Protein AF-A0A3R7I0Y9-F1 (afdb_monomer_lite)

Radius of gyration: 99.7 Å; chains: 1; bounding box: 261×97×345 Å

Structure (mmCIF, N/CA/C/O backbone):
data_AF-A0A3R7I0Y9-F1
#
_entry.id   AF-A0A3R7I0Y9-F1
#
loop_
_atom_site.group_PDB
_atom_site.id
_atom_site.type_symbol
_atom_site.label_atom_id
_atom_site.label_alt_id
_atom_site.label_comp_id
_atom_site.label_asym_id
_atom_site.label_entity_id
_atom_site.label_seq_id
_atom_site.pdbx_PDB_ins_code
_atom_site.Cartn_x
_atom_site.Cartn_y
_atom_site.Cartn_z
_atom_site.occupancy
_atom_site.B_iso_or_equiv
_atom_site.auth_seq_id
_atom_site.auth_comp_id
_atom_site.auth_asym_id
_atom_site.auth_atom_id
_atom_site.pdbx_PDB_model_num
ATOM 1 N N . MET A 1 1 ? -142.897 2.813 185.667 1.00 46.03 1 MET A N 1
ATOM 2 C CA . MET A 1 1 ? -144.080 2.139 185.083 1.00 46.03 1 MET A CA 1
ATOM 3 C C . MET A 1 1 ? -144.535 2.920 183.855 1.00 46.03 1 MET A C 1
ATOM 5 O O . MET A 1 1 ? -144.568 4.134 183.964 1.00 46.03 1 MET A O 1
ATOM 9 N N . VAL A 1 2 ? -144.946 2.326 182.729 1.00 50.56 2 VAL A N 1
ATOM 10 C CA . VAL A 1 2 ? -144.290 1.296 181.876 1.00 50.56 2 VAL A CA 1
ATOM 11 C C . VAL A 1 2 ? -145.165 1.089 180.621 1.00 50.56 2 VAL A C 1
ATOM 13 O O . VAL A 1 2 ? -146.291 0.630 180.752 1.00 50.56 2 VAL A O 1
ATOM 16 N N . ALA A 1 3 ? -144.643 1.450 179.441 1.00 43.53 3 ALA A N 1
ATOM 17 C CA . ALA A 1 3 ? -145.076 1.074 178.077 1.00 43.53 3 ALA A CA 1
ATOM 18 C C . ALA A 1 3 ? -144.140 1.826 177.094 1.00 43.53 3 ALA A C 1
ATOM 20 O O . ALA A 1 3 ? -144.231 3.042 176.982 1.00 43.53 3 ALA A O 1
ATOM 21 N N . SER A 1 4 ? -143.050 1.246 176.578 1.00 37.12 4 SER A N 1
ATOM 22 C CA . SER A 1 4 ? -142.966 0.170 175.565 1.00 37.12 4 SER A CA 1
ATOM 23 C C . SER A 1 4 ? -143.458 0.645 174.183 1.00 37.12 4 SER A C 1
ATOM 25 O O . SER A 1 4 ? -144.654 0.646 173.923 1.00 37.12 4 SER A O 1
ATOM 27 N N . MET A 1 5 ? -142.620 1.311 173.377 1.00 51.28 5 MET A N 1
ATOM 28 C CA . MET A 1 5 ? -141.577 0.752 172.481 1.00 51.28 5 MET A CA 1
ATOM 29 C C . MET A 1 5 ? -142.119 0.090 171.197 1.00 51.28 5 MET A C 1
ATOM 31 O O . MET A 1 5 ? -142.296 -1.121 171.138 1.00 51.28 5 MET A O 1
ATOM 35 N N . ALA A 1 6 ? -142.264 0.888 170.131 1.00 41.56 6 ALA A N 1
ATOM 36 C CA . ALA A 1 6 ? -142.347 0.428 168.739 1.00 41.56 6 ALA A CA 1
ATOM 37 C C . ALA A 1 6 ? -141.900 1.543 167.760 1.00 41.56 6 ALA A C 1
ATOM 39 O O . ALA A 1 6 ? -141.834 2.711 168.135 1.00 41.56 6 ALA A O 1
ATOM 40 N N . GLN A 1 7 ? -141.622 1.181 166.500 1.00 46.38 7 GLN A N 1
ATOM 41 C CA . GLN A 1 7 ? -141.472 2.088 165.340 1.00 46.38 7 GLN A CA 1
ATOM 42 C C . GLN A 1 7 ? -140.293 3.099 165.325 1.00 46.38 7 GLN A C 1
ATOM 44 O O . GLN A 1 7 ? -140.388 4.176 164.739 1.00 46.38 7 GLN A O 1
ATOM 49 N N . LYS A 1 8 ? -139.110 2.692 165.808 1.00 44.62 8 LYS A N 1
ATOM 50 C CA . LYS A 1 8 ? -137.847 3.051 165.117 1.00 44.62 8 LYS A CA 1
ATOM 51 C C . LYS A 1 8 ? -137.595 2.012 164.010 1.00 44.62 8 LYS A C 1
ATOM 53 O O . LYS A 1 8 ? -137.794 0.832 164.280 1.00 44.62 8 LYS A O 1
ATOM 58 N N . GLY A 1 9 ? -137.161 2.416 162.806 1.00 47.84 9 GLY A N 1
ATOM 59 C CA . GLY A 1 9 ? -136.652 1.458 161.800 1.00 47.84 9 GLY A CA 1
ATOM 60 C C . GLY A 1 9 ? -136.770 1.800 160.302 1.00 47.84 9 GLY A C 1
ATOM 61 O O . GLY A 1 9 ? -136.093 1.172 159.501 1.00 47.84 9 GLY A O 1
ATOM 62 N N . THR A 1 10 ? -137.589 2.772 159.876 1.00 51.09 10 THR A N 1
ATOM 63 C CA . THR A 1 10 ? -137.910 2.983 158.436 1.00 51.09 10 THR A CA 1
ATOM 64 C C . THR A 1 10 ? -137.251 4.199 157.768 1.00 51.09 10 THR A C 1
ATOM 66 O O . THR A 1 10 ? -137.539 4.483 156.605 1.00 51.09 10 THR A O 1
ATOM 69 N N . LYS A 1 11 ? -136.370 4.931 158.469 1.00 55.16 11 LYS A N 1
ATOM 70 C CA . LYS A 1 11 ? -135.641 6.092 157.909 1.00 55.16 11 LYS A CA 1
ATOM 71 C C . LYS A 1 11 ? -134.162 5.837 157.600 1.00 55.16 11 LYS A C 1
ATOM 73 O O . LYS A 1 11 ? -133.619 6.530 156.748 1.00 55.16 11 LYS A O 1
ATOM 78 N N . GLU A 1 12 ? -133.526 4.860 158.241 1.00 57.44 12 GLU A N 1
ATOM 79 C CA . GLU A 1 12 ? -132.087 4.595 158.067 1.00 57.44 12 GLU A CA 1
ATOM 80 C C . GLU A 1 12 ? -131.794 3.784 156.792 1.00 57.44 12 GLU A C 1
ATOM 82 O O . GLU A 1 12 ? -130.842 4.092 156.078 1.00 57.44 12 GLU A O 1
ATOM 87 N N . THR A 1 13 ? -132.660 2.832 156.422 1.00 60.53 13 THR A N 1
ATOM 88 C CA . THR A 1 13 ? -132.502 2.008 155.207 1.00 60.53 13 THR A CA 1
ATOM 89 C C . THR A 1 13 ? -132.475 2.833 153.918 1.00 60.53 13 THR A C 1
ATOM 91 O O . THR A 1 13 ? -131.540 2.706 153.134 1.00 60.53 13 THR A O 1
ATOM 94 N N . ARG A 1 14 ? -133.429 3.756 153.731 1.00 59.72 14 ARG A N 1
ATOM 95 C CA . ARG A 1 14 ? -133.472 4.624 152.534 1.00 59.72 14 ARG A CA 1
ATOM 96 C C . ARG A 1 14 ? -132.283 5.584 152.428 1.00 59.72 14 ARG A C 1
ATOM 98 O O . ARG A 1 14 ? -131.931 5.986 151.324 1.00 59.72 14 ARG A O 1
ATOM 105 N N . ALA A 1 15 ? -131.675 5.969 153.552 1.00 62.84 15 ALA A N 1
ATOM 106 C CA . ALA A 1 15 ? -130.468 6.794 153.544 1.00 62.84 15 ALA A CA 1
ATOM 107 C C . ALA A 1 15 ? -129.242 5.984 153.087 1.00 62.84 15 ALA A C 1
ATOM 109 O O . ALA A 1 15 ? -128.443 6.482 152.296 1.00 62.84 15 ALA A O 1
ATOM 110 N N . ALA A 1 16 ? -129.134 4.724 153.526 1.00 64.31 16 ALA A N 1
ATOM 111 C CA . ALA A 1 16 ? -128.078 3.810 153.097 1.00 64.31 16 ALA A CA 1
ATOM 112 C C . ALA A 1 16 ? -128.177 3.460 151.599 1.00 64.31 16 ALA A C 1
ATOM 114 O O . ALA A 1 16 ? -127.177 3.539 150.892 1.00 64.31 16 ALA A O 1
ATOM 115 N N . GLU A 1 17 ? -129.375 3.150 151.089 1.00 65.19 17 GLU A N 1
ATOM 116 C CA . GLU A 1 17 ? -129.595 2.858 149.659 1.00 65.19 17 GLU A CA 1
ATOM 117 C C . GLU A 1 17 ? -129.270 4.061 148.756 1.00 65.19 17 GLU A C 1
ATOM 119 O O . GLU A 1 17 ? -128.663 3.903 147.696 1.00 65.19 17 GLU A O 1
ATOM 124 N N . ALA A 1 18 ? -129.631 5.277 149.186 1.00 68.00 18 ALA A N 1
ATOM 125 C CA . ALA A 1 18 ? -129.337 6.502 148.446 1.00 68.00 18 ALA A CA 1
ATOM 126 C C . ALA A 1 18 ? -127.835 6.836 148.412 1.00 68.00 18 ALA A C 1
ATOM 128 O O . ALA A 1 18 ? -127.351 7.326 147.392 1.00 68.00 18 ALA A O 1
ATOM 129 N N . LEU A 1 19 ? -127.095 6.557 149.493 1.00 68.94 19 LEU A N 1
ATOM 130 C CA . LEU A 1 19 ? -125.632 6.666 149.511 1.00 68.94 19 LEU A CA 1
ATOM 131 C C . LEU A 1 19 ? -124.990 5.611 148.604 1.00 68.94 19 LEU A C 1
ATOM 133 O O . LEU A 1 19 ? -124.230 5.979 147.716 1.00 68.94 19 LEU A O 1
ATOM 137 N N . ALA A 1 20 ? -125.380 4.339 148.728 1.00 74.12 20 ALA A N 1
ATOM 138 C CA . ALA A 1 20 ? -124.833 3.249 147.920 1.00 74.12 20 ALA A CA 1
ATOM 139 C C . ALA A 1 20 ? -125.017 3.469 146.405 1.00 74.12 20 ALA A C 1
ATOM 141 O O . ALA A 1 20 ? -124.081 3.260 145.635 1.00 74.12 20 ALA A O 1
ATOM 142 N N . MET A 1 21 ? -126.185 3.959 145.961 1.00 73.75 21 MET A N 1
ATOM 143 C CA . MET A 1 21 ? -126.380 4.339 144.554 1.00 73.75 21 MET A CA 1
ATOM 144 C C . MET A 1 21 ? -125.488 5.508 144.121 1.00 73.75 21 MET A C 1
ATOM 146 O O . MET A 1 21 ? -125.051 5.542 142.971 1.00 73.75 21 MET A O 1
ATOM 150 N N . LYS A 1 22 ? -125.202 6.462 145.014 1.00 75.19 22 LYS A N 1
ATOM 151 C CA . LYS A 1 22 ? -124.336 7.601 144.698 1.00 75.19 22 LYS A CA 1
ATOM 152 C C . LYS A 1 22 ? -122.862 7.202 144.642 1.00 75.19 22 LYS A C 1
ATOM 154 O O . LYS A 1 22 ? -122.156 7.657 143.748 1.00 75.19 22 LYS A O 1
ATOM 159 N N . ASP A 1 23 ? -122.424 6.323 145.537 1.00 77.31 23 ASP A N 1
ATOM 160 C CA . ASP A 1 23 ? -121.063 5.785 145.551 1.00 77.31 23 ASP A CA 1
ATOM 161 C C . ASP A 1 23 ? -120.810 4.892 144.327 1.00 77.31 23 ASP A C 1
ATOM 163 O O . ASP A 1 23 ? -119.772 5.023 143.680 1.00 77.31 23 ASP A O 1
ATOM 167 N N . GLU A 1 24 ? -121.781 4.066 143.917 1.00 78.56 24 GLU A N 1
ATOM 168 C CA . GLU A 1 24 ? -121.667 3.281 142.681 1.00 78.56 24 GLU A CA 1
ATOM 169 C C . GLU A 1 24 ? -121.696 4.181 141.427 1.00 78.56 24 GLU A C 1
ATOM 171 O O . GLU A 1 24 ? -120.918 3.954 140.504 1.00 78.56 24 GLU A O 1
ATOM 176 N N . GLN A 1 25 ? -122.486 5.265 141.400 1.00 76.06 25 GLN A N 1
ATOM 177 C CA . GLN A 1 25 ? -122.401 6.275 140.329 1.00 76.06 25 GLN A CA 1
ATOM 178 C C . GLN A 1 25 ? -121.032 6.971 140.288 1.00 76.06 25 GLN A C 1
ATOM 180 O O . GLN A 1 25 ? -120.454 7.111 139.211 1.00 76.06 25 GLN A O 1
ATOM 185 N N . MET A 1 26 ? -120.482 7.375 141.437 1.00 77.56 26 MET A N 1
ATOM 186 C CA . MET A 1 26 ? -119.144 7.977 141.528 1.00 77.56 26 MET A CA 1
ATOM 187 C C . MET A 1 26 ? -118.046 7.005 141.080 1.00 77.56 26 MET A C 1
ATOM 189 O O . MET A 1 26 ? -117.093 7.414 140.420 1.00 77.56 26 MET A O 1
ATOM 193 N N . LYS A 1 27 ? -118.197 5.715 141.386 1.00 81.12 27 LYS A N 1
ATOM 194 C CA . LYS A 1 27 ? -117.304 4.627 140.970 1.00 81.12 27 LYS A CA 1
ATOM 195 C C . LYS A 1 27 ? -117.393 4.341 139.468 1.00 81.12 27 LYS A C 1
ATOM 197 O O . LYS A 1 27 ? -116.351 4.200 138.835 1.00 81.12 27 LYS A O 1
ATOM 202 N N . ILE A 1 28 ? -118.594 4.342 138.882 1.00 80.00 28 ILE A N 1
ATOM 203 C CA . ILE A 1 28 ? -118.804 4.218 137.428 1.00 80.00 28 ILE A CA 1
ATOM 204 C C . ILE A 1 28 ? -118.201 5.421 136.690 1.00 80.00 28 ILE A C 1
ATOM 206 O O . ILE A 1 28 ? -117.425 5.232 135.753 1.00 80.00 28 ILE A O 1
ATOM 210 N N . LEU A 1 29 ? -118.482 6.650 137.136 1.00 79.25 29 LEU A N 1
ATOM 211 C CA . LEU A 1 29 ? -117.899 7.869 136.560 1.00 79.25 29 LEU A CA 1
ATOM 212 C C . LEU A 1 29 ? -116.373 7.901 136.733 1.00 79.25 29 LEU A C 1
ATOM 214 O O . LEU A 1 29 ? -115.655 8.283 135.813 1.00 79.25 29 LEU A O 1
ATOM 218 N N . GLY A 1 30 ? -115.862 7.435 137.875 1.00 78.69 30 GLY A N 1
ATOM 219 C CA . GLY A 1 30 ? -114.433 7.239 138.112 1.00 78.69 30 GLY A CA 1
ATOM 220 C C . GLY A 1 30 ? -113.808 6.240 137.135 1.00 78.69 30 GLY A C 1
ATOM 221 O O . GLY A 1 30 ? -112.775 6.543 136.543 1.00 78.69 30 GLY A O 1
ATOM 222 N N . SER A 1 31 ? -114.450 5.090 136.895 1.00 81.56 31 SER A N 1
ATOM 223 C CA . SER A 1 31 ? -113.958 4.099 135.929 1.00 81.56 31 SER A CA 1
ATOM 224 C C . SER A 1 31 ? -114.049 4.583 134.481 1.00 81.56 31 SER A C 1
ATOM 226 O O . SER A 1 31 ? -113.143 4.313 133.701 1.00 81.56 31 SER A O 1
ATOM 228 N N . GLN A 1 32 ? -115.091 5.340 134.127 1.00 83.19 32 GLN A N 1
ATOM 229 C CA . GLN A 1 32 ? -115.246 5.935 132.797 1.00 83.19 32 GLN A CA 1
ATOM 230 C C . GLN A 1 32 ? -114.198 7.025 132.549 1.00 83.19 32 GLN A C 1
ATOM 232 O O . GLN A 1 32 ? -113.558 7.024 131.503 1.00 83.19 32 GLN A O 1
ATOM 237 N N . ASN A 1 33 ? -113.945 7.902 133.525 1.00 82.00 33 ASN A N 1
ATOM 238 C CA . ASN A 1 33 ? -112.879 8.900 133.433 1.00 82.00 33 ASN A CA 1
ATOM 239 C C . ASN A 1 33 ? -111.489 8.249 133.379 1.00 82.00 33 ASN A C 1
ATOM 241 O O . ASN A 1 33 ? -110.643 8.696 132.610 1.00 82.00 33 ASN A O 1
ATOM 245 N N . ALA A 1 34 ? -111.256 7.168 134.133 1.00 82.62 34 ALA A N 1
ATOM 246 C CA . ALA A 1 34 ? -110.021 6.393 134.037 1.00 82.62 34 ALA A CA 1
ATOM 247 C C . ALA A 1 34 ? -109.855 5.758 132.645 1.00 82.62 34 ALA A C 1
ATOM 249 O O . ALA A 1 34 ? -108.794 5.898 132.049 1.00 82.62 34 ALA A O 1
ATOM 250 N N . GLN A 1 35 ? -110.904 5.143 132.086 1.00 84.44 35 GLN A N 1
ATOM 251 C CA . GLN A 1 35 ? -110.889 4.592 130.724 1.00 84.44 35 GLN A CA 1
ATOM 252 C C . GLN A 1 35 ? -110.661 5.668 129.655 1.00 84.44 35 GLN A C 1
ATOM 254 O O . GLN A 1 35 ? -109.870 5.449 128.741 1.00 84.44 35 GLN A O 1
ATOM 259 N N . LEU A 1 36 ? -111.298 6.837 129.777 1.00 84.56 36 LEU A N 1
ATOM 260 C CA . LEU A 1 36 ? -111.094 7.962 128.860 1.00 84.56 36 LEU A CA 1
ATOM 261 C C . LEU A 1 36 ? -109.665 8.507 128.938 1.00 84.56 36 LEU A C 1
ATOM 263 O O . LEU A 1 36 ? -109.065 8.738 127.896 1.00 84.56 36 LEU A O 1
ATOM 267 N N . LEU A 1 37 ? -109.084 8.643 130.136 1.00 84.19 37 LEU A N 1
ATOM 268 C CA . LEU A 1 37 ? -107.675 9.019 130.301 1.00 84.19 37 LEU A CA 1
ATOM 269 C C . LEU A 1 37 ? -106.727 7.955 129.730 1.00 84.19 37 LEU A C 1
ATOM 271 O O . LEU A 1 37 ? -105.772 8.302 129.044 1.00 84.19 37 LEU A O 1
ATOM 275 N N . THR A 1 38 ? -106.999 6.662 129.941 1.00 85.56 38 THR A N 1
ATOM 276 C CA . THR A 1 38 ? -106.217 5.577 129.324 1.00 85.56 38 THR A CA 1
ATOM 277 C C . THR A 1 38 ? -106.308 5.616 127.796 1.00 85.56 38 THR A C 1
ATOM 279 O O . THR A 1 38 ? -105.290 5.471 127.126 1.00 85.56 38 THR A O 1
ATOM 282 N N . SER A 1 39 ? -107.496 5.863 127.237 1.00 86.75 39 SER A N 1
ATOM 283 C CA . SER A 1 39 ? -107.703 5.979 125.789 1.00 86.75 39 SER A CA 1
ATOM 284 C C . SER A 1 39 ? -107.105 7.257 125.196 1.00 86.75 39 SER A C 1
ATOM 286 O O . SER A 1 39 ? -106.707 7.237 124.035 1.00 86.75 39 SER A O 1
ATOM 288 N N . LEU A 1 40 ? -107.046 8.352 125.960 1.00 86.69 40 LEU A N 1
ATOM 289 C CA . LEU A 1 40 ? -106.393 9.594 125.551 1.00 86.69 40 LEU A CA 1
ATOM 290 C C . LEU A 1 40 ? -104.876 9.399 125.502 1.00 86.69 40 LEU A C 1
ATOM 292 O O . LEU A 1 40 ? -104.277 9.661 124.468 1.00 86.69 40 LEU A O 1
ATOM 296 N N . ASN A 1 41 ? -104.285 8.842 126.565 1.00 88.06 41 ASN A N 1
ATOM 297 C CA . ASN A 1 41 ? -102.860 8.512 126.610 1.00 88.06 41 ASN A CA 1
ATOM 298 C C . ASN A 1 41 ? -102.471 7.563 125.463 1.00 88.06 41 ASN A C 1
ATOM 300 O O . ASN A 1 41 ? -101.488 7.812 124.777 1.00 88.06 41 ASN A O 1
ATOM 304 N N . ALA A 1 42 ? -103.277 6.525 125.201 1.00 88.81 42 ALA A N 1
ATOM 305 C CA . ALA A 1 42 ? -103.052 5.615 124.079 1.00 88.81 42 ALA A CA 1
ATOM 306 C C . ALA A 1 42 ? -103.121 6.329 122.714 1.00 88.81 42 ALA A C 1
ATOM 308 O O . ALA A 1 42 ? -102.293 6.060 121.849 1.00 88.81 42 ALA A O 1
ATOM 309 N N . MET A 1 43 ? -104.052 7.274 122.525 1.00 89.12 43 MET A N 1
ATOM 310 C CA . MET A 1 43 ? -104.092 8.099 121.312 1.00 89.12 43 MET A CA 1
ATOM 311 C C . MET A 1 43 ? -102.908 9.069 121.213 1.00 89.12 43 MET A C 1
ATOM 313 O O . MET A 1 43 ? -102.409 9.275 120.112 1.00 89.12 43 MET A O 1
ATOM 317 N N . ASP A 1 44 ? -102.422 9.643 122.315 1.00 88.81 44 ASP A N 1
ATOM 318 C CA . ASP A 1 44 ? -101.220 10.488 122.308 1.00 88.81 44 ASP A CA 1
ATOM 319 C C . ASP A 1 44 ? -99.945 9.673 122.005 1.00 88.81 44 ASP A C 1
ATOM 321 O O . ASP A 1 44 ? -99.093 10.141 121.243 1.00 88.81 44 ASP A O 1
ATOM 325 N N . ASP A 1 45 ? -99.846 8.431 122.493 1.00 90.69 45 ASP A N 1
ATOM 326 C CA . ASP A 1 45 ? -98.786 7.474 122.140 1.00 90.69 45 ASP A CA 1
ATOM 327 C C . ASP A 1 45 ? -98.870 7.043 120.657 1.00 90.69 45 ASP A C 1
ATOM 329 O O . ASP A 1 45 ? -97.858 7.030 119.945 1.00 90.69 45 ASP A O 1
ATOM 333 N N . GLU A 1 46 ? -100.068 6.755 120.133 1.00 91.69 46 GLU A N 1
ATOM 334 C CA . GLU A 1 46 ? -100.291 6.488 118.702 1.00 91.69 46 GLU A CA 1
ATOM 335 C C . GLU A 1 46 ? -99.936 7.709 117.838 1.00 91.69 46 GLU A C 1
ATOM 337 O O . GLU A 1 46 ? -99.220 7.594 116.844 1.00 91.69 46 GLU A O 1
ATOM 342 N N . ILE A 1 47 ? -100.344 8.913 118.241 1.00 91.12 47 ILE A N 1
ATOM 343 C CA . ILE A 1 47 ? -99.976 10.167 117.574 1.00 91.12 47 ILE A CA 1
ATOM 344 C C . ILE A 1 47 ? -98.455 10.397 117.645 1.00 91.12 47 ILE A C 1
ATOM 346 O O . ILE A 1 47 ? -97.865 10.893 116.680 1.00 91.12 47 ILE A O 1
ATOM 350 N N . GLY A 1 48 ? -97.800 10.032 118.749 1.00 90.25 48 GLY A N 1
ATOM 351 C CA . GLY A 1 48 ? -96.347 10.067 118.909 1.00 90.25 48 GLY A CA 1
ATOM 352 C C . GLY A 1 48 ? -95.631 9.123 117.942 1.00 90.25 48 GLY A C 1
ATOM 353 O O . GLY A 1 48 ? -94.754 9.552 117.186 1.00 90.25 48 GLY A O 1
ATOM 354 N N . THR A 1 49 ? -96.040 7.854 117.896 1.00 91.69 49 THR A N 1
ATOM 355 C CA . THR A 1 49 ? -95.463 6.853 116.983 1.00 91.69 49 THR A CA 1
ATOM 356 C C . THR A 1 49 ? -95.725 7.189 115.512 1.00 91.69 49 THR A C 1
ATOM 358 O O . THR A 1 49 ? -94.802 7.090 114.701 1.00 91.69 49 THR A O 1
ATOM 361 N N . LEU A 1 50 ? -96.912 7.695 115.159 1.00 90.88 50 LEU A N 1
ATOM 362 C CA . LEU A 1 50 ? -97.229 8.174 113.808 1.00 90.88 50 LEU A CA 1
ATOM 363 C C . LEU A 1 50 ? -96.388 9.393 113.402 1.00 90.88 50 LEU A C 1
ATOM 365 O O . LEU A 1 50 ? -95.916 9.448 112.266 1.00 90.88 50 LEU A O 1
ATOM 369 N N . LYS A 1 51 ? -96.131 10.347 114.311 1.00 91.56 51 LYS A N 1
ATOM 370 C CA . LYS A 1 51 ? -95.206 11.471 114.058 1.00 91.56 51 LYS A CA 1
ATOM 371 C C . LYS A 1 51 ? -93.783 10.974 113.788 1.00 91.56 51 LYS A C 1
ATOM 373 O O . LYS A 1 51 ? -93.167 11.422 112.823 1.00 91.56 51 LYS A O 1
ATOM 378 N N . MET A 1 52 ? -93.285 10.020 114.579 1.00 91.50 52 MET A N 1
ATOM 379 C CA . MET A 1 52 ? -91.957 9.425 114.374 1.00 91.50 52 MET A CA 1
ATOM 380 C C . MET A 1 52 ? -91.869 8.624 113.067 1.00 91.50 52 MET A C 1
ATOM 382 O O . MET A 1 52 ? -90.888 8.749 112.334 1.00 91.50 52 MET A O 1
ATOM 386 N N . HIS A 1 53 ? -92.902 7.848 112.724 1.00 91.62 53 HIS A N 1
ATOM 387 C CA . HIS A 1 53 ? -92.955 7.108 111.461 1.00 91.62 53 HIS A CA 1
ATOM 388 C C . HIS A 1 53 ? -93.033 8.054 110.255 1.00 91.62 53 HIS A C 1
ATOM 390 O O . HIS A 1 53 ? -92.374 7.811 109.241 1.00 91.62 53 HIS A O 1
ATOM 396 N N . LYS A 1 54 ? -93.796 9.149 110.356 1.00 93.25 54 LYS A N 1
ATOM 397 C CA . LYS A 1 54 ? -93.839 10.190 109.326 1.00 93.25 54 LYS A CA 1
ATOM 398 C C . LYS A 1 54 ? -92.452 10.807 109.120 1.00 93.25 54 LYS A C 1
ATOM 400 O O . LYS A 1 54 ? -91.992 10.866 107.985 1.00 93.25 54 LYS A O 1
ATOM 405 N N . LEU A 1 55 ? -91.787 11.225 110.198 1.00 92.19 55 LEU A N 1
ATOM 406 C CA . LEU A 1 55 ? -90.472 11.869 110.133 1.00 92.19 55 LEU A CA 1
ATOM 407 C C . LEU A 1 55 ? -89.434 10.939 109.483 1.00 92.19 55 LEU A C 1
ATOM 409 O O . LEU A 1 55 ? -88.746 11.349 108.552 1.00 92.19 55 LEU A O 1
ATOM 413 N N . ARG A 1 56 ? -89.421 9.653 109.863 1.00 93.56 56 ARG A N 1
ATOM 414 C CA . ARG A 1 56 ? -88.582 8.623 109.228 1.00 93.56 56 ARG A CA 1
ATOM 415 C C . ARG A 1 56 ? -88.862 8.460 107.727 1.00 93.56 56 ARG A C 1
ATOM 417 O O . ARG A 1 56 ? -87.923 8.335 106.948 1.00 93.56 56 ARG A O 1
ATOM 424 N N . LEU A 1 57 ? -90.130 8.487 107.303 1.00 92.12 57 LEU A N 1
ATOM 425 C CA . LEU A 1 57 ? -90.493 8.435 105.878 1.00 92.12 57 LEU A CA 1
ATOM 426 C C . LEU A 1 57 ? -90.093 9.708 105.117 1.00 92.12 57 LEU A C 1
ATOM 428 O O . LEU A 1 57 ? -89.784 9.625 103.929 1.00 92.12 57 LEU A O 1
ATOM 432 N N . GLU A 1 58 ? -90.098 10.877 105.763 1.00 91.81 58 GLU A N 1
ATOM 433 C CA . GLU A 1 58 ? -89.631 12.139 105.174 1.00 91.81 58 GLU A CA 1
ATOM 434 C C . GLU A 1 58 ? -88.096 12.151 105.015 1.00 91.81 58 GLU A C 1
ATOM 436 O O . GLU A 1 58 ? -87.599 12.581 103.971 1.00 91.81 58 GLU A O 1
ATOM 441 N N . GLU A 1 59 ? -87.350 11.598 105.977 1.00 92.75 59 GLU A N 1
ATOM 442 C CA . GLU A 1 59 ? -85.900 11.357 105.877 1.00 92.75 59 GLU A CA 1
ATOM 443 C C . GLU A 1 59 ? -85.552 10.340 104.777 1.00 92.75 59 GLU A C 1
ATOM 445 O O . GLU A 1 59 ? -84.672 10.592 103.951 1.00 92.75 59 GLU A O 1
ATOM 450 N N . GLU A 1 60 ? -86.278 9.221 104.703 1.00 93.19 60 GLU A N 1
ATOM 451 C CA . GLU A 1 60 ? -86.092 8.191 103.675 1.00 93.19 60 GLU A CA 1
ATOM 452 C C . GLU A 1 60 ? -86.415 8.727 102.270 1.00 93.19 60 GLU A C 1
ATOM 454 O O . GLU A 1 60 ? -85.616 8.569 101.346 1.00 93.19 60 GLU A O 1
ATOM 459 N N . ASN A 1 61 ? -87.520 9.467 102.108 1.00 91.12 61 ASN A N 1
ATOM 460 C CA . ASN A 1 61 ? -87.848 10.150 100.849 1.00 91.12 61 ASN A CA 1
ATOM 461 C C . ASN A 1 61 ? -86.785 11.174 100.440 1.00 91.12 61 ASN A C 1
ATOM 463 O O . ASN A 1 61 ? -86.547 11.361 99.246 1.00 91.12 61 ASN A O 1
ATOM 467 N N . ARG A 1 62 ? -86.157 11.856 101.404 1.00 93.25 62 ARG A N 1
ATOM 468 C CA . ARG A 1 62 ? -85.056 12.781 101.127 1.00 93.25 62 ARG A CA 1
ATOM 469 C C . ARG A 1 62 ? -83.825 12.021 100.637 1.00 93.25 62 ARG A C 1
ATOM 471 O O . ARG A 1 62 ? -83.352 12.313 99.544 1.00 93.25 62 ARG A O 1
ATOM 478 N N . SER A 1 63 ? -83.396 10.985 101.360 1.00 93.62 63 SER A N 1
ATOM 479 C CA . SER A 1 63 ? -82.258 10.149 100.955 1.00 93.62 63 SER A CA 1
ATOM 480 C C . SER A 1 63 ? -82.463 9.519 99.572 1.00 93.62 63 SER A C 1
ATOM 482 O O . SER A 1 63 ? -81.559 9.558 98.743 1.00 93.62 63 SER A O 1
ATOM 484 N N . LEU A 1 64 ? -83.664 9.015 99.268 1.00 91.94 64 LEU A N 1
ATOM 485 C CA . LEU A 1 64 ? -83.988 8.453 97.952 1.00 91.94 64 LEU A CA 1
ATOM 486 C C . LEU A 1 64 ? -83.964 9.502 96.827 1.00 91.94 64 LEU A C 1
ATOM 488 O O . LEU A 1 64 ? -83.570 9.177 95.708 1.00 91.94 64 LEU A O 1
ATOM 492 N N . ARG A 1 65 ? -84.345 10.760 97.093 1.00 93.19 65 ARG A N 1
ATOM 493 C CA . ARG A 1 65 ? -84.216 11.860 96.115 1.00 93.19 65 ARG A CA 1
ATOM 494 C C . ARG A 1 65 ? -82.757 12.229 95.876 1.00 93.19 65 ARG A C 1
ATOM 496 O O . ARG A 1 65 ? -82.366 12.362 94.719 1.00 93.19 65 ARG A O 1
ATOM 503 N N . ASP A 1 66 ? -81.967 12.331 96.940 1.00 93.25 66 ASP A N 1
ATOM 504 C CA . ASP A 1 66 ? -80.541 12.656 96.864 1.00 93.25 66 ASP A CA 1
ATOM 505 C C . ASP A 1 66 ? -79.772 11.544 96.112 1.00 93.25 66 ASP A C 1
ATOM 507 O O . ASP A 1 66 ? -79.023 11.825 95.175 1.00 93.25 66 ASP A O 1
ATOM 511 N N . GLN A 1 67 ? -80.062 10.268 96.404 1.00 92.56 67 GLN A N 1
ATOM 512 C CA . GLN A 1 67 ? -79.536 9.107 95.669 1.00 92.56 67 GLN A CA 1
ATOM 513 C C . GLN A 1 67 ? -79.965 9.089 94.192 1.00 92.56 67 GLN A C 1
ATOM 515 O O . GLN A 1 67 ? -79.150 8.795 93.318 1.00 92.56 67 GLN A O 1
ATOM 520 N N . ASN A 1 68 ? -81.225 9.410 93.879 1.00 90.88 68 ASN A N 1
ATOM 521 C CA . ASN A 1 68 ? -81.712 9.457 92.495 1.00 90.88 68 ASN A CA 1
ATOM 522 C C . ASN A 1 68 ? -81.047 10.607 91.712 1.00 90.88 68 ASN A C 1
ATOM 524 O O . ASN A 1 68 ? -80.641 10.419 90.566 1.00 90.88 68 ASN A O 1
ATOM 528 N N . PHE A 1 69 ? -80.829 11.764 92.346 1.00 94.06 69 PHE A N 1
ATOM 529 C CA . PHE A 1 69 ? -80.062 12.865 91.761 1.00 94.06 69 PHE A CA 1
ATOM 530 C C . PHE A 1 69 ? -78.593 12.482 91.516 1.00 94.06 69 PHE A C 1
ATOM 532 O O . PHE A 1 69 ? -78.067 12.733 90.429 1.00 94.06 69 PHE A O 1
ATOM 539 N N . GLU A 1 70 ? -77.941 11.800 92.465 1.00 92.62 70 GLU A N 1
ATOM 540 C CA . GLU A 1 70 ? -76.603 11.232 92.256 1.00 92.62 70 GLU A CA 1
ATOM 541 C C . GLU A 1 70 ? -76.566 10.232 91.095 1.00 92.62 70 GLU A C 1
ATOM 543 O O . GLU A 1 70 ? -75.647 10.285 90.278 1.00 92.62 70 GLU A O 1
ATOM 548 N N . LEU A 1 71 ? -77.545 9.329 90.995 1.00 91.56 71 LEU A N 1
ATOM 549 C CA . LEU A 1 71 ? -77.621 8.339 89.918 1.00 91.56 71 LEU A CA 1
ATOM 550 C C . LEU A 1 71 ? -77.858 8.998 88.554 1.00 91.56 71 LEU A C 1
ATOM 552 O O . LEU A 1 71 ? -77.192 8.625 87.593 1.00 91.56 71 LEU A O 1
ATOM 556 N N . GLN A 1 72 ? -78.717 10.017 88.460 1.00 92.62 72 GLN A N 1
ATOM 557 C CA . GLN A 1 72 ? -78.892 10.799 87.229 1.00 92.62 72 GLN A CA 1
ATOM 558 C C . GLN A 1 72 ? -77.625 11.578 86.851 1.00 92.62 72 GLN A C 1
ATOM 560 O O . GLN A 1 72 ? -77.275 11.645 85.673 1.00 92.62 72 GLN A O 1
ATOM 565 N N . SER A 1 73 ? -76.908 12.133 87.831 1.00 93.06 73 SER A N 1
ATOM 566 C CA . SER A 1 73 ? -75.622 12.806 87.613 1.00 93.06 73 SER A CA 1
ATOM 567 C C . SER A 1 73 ? -74.560 11.830 87.085 1.00 93.06 73 SER A C 1
ATOM 569 O O . SER A 1 73 ? -73.936 12.081 86.053 1.00 93.06 73 SER A O 1
ATOM 571 N N . LYS A 1 74 ? -74.429 10.657 87.721 1.00 94.00 74 LYS A N 1
ATOM 572 C CA . LYS A 1 74 ? -73.528 9.569 87.304 1.00 94.00 74 LYS A CA 1
ATOM 573 C C . LYS A 1 74 ? -73.898 9.012 85.924 1.00 94.00 74 LYS A C 1
ATOM 575 O O . LYS A 1 74 ? -73.002 8.780 85.118 1.00 94.00 74 LYS A O 1
ATOM 580 N N . ALA A 1 75 ? -75.189 8.865 85.617 1.00 90.25 75 ALA A N 1
ATOM 581 C CA . ALA A 1 75 ? -75.669 8.427 84.306 1.00 90.25 75 ALA A CA 1
ATOM 582 C C . ALA A 1 75 ? -75.319 9.435 83.199 1.00 90.25 75 ALA A C 1
ATOM 584 O O . ALA A 1 75 ? -74.725 9.045 82.200 1.00 90.25 75 ALA A O 1
ATOM 585 N N . ARG A 1 76 ? -75.583 10.735 83.402 1.00 93.81 76 ARG A N 1
ATOM 586 C CA . ARG A 1 76 ? -75.205 11.799 82.447 1.00 93.81 76 ARG A CA 1
ATOM 587 C C . ARG A 1 76 ? -73.692 11.905 82.258 1.00 93.81 76 ARG A C 1
ATOM 589 O O . ARG A 1 76 ? -73.225 12.163 81.150 1.00 93.81 76 ARG A O 1
ATOM 596 N N . ALA A 1 77 ? -72.911 11.696 83.319 1.00 92.00 77 ALA A N 1
ATOM 597 C CA . ALA A 1 77 ? -71.456 11.633 83.226 1.00 92.00 77 ALA A CA 1
ATOM 598 C C . ALA A 1 77 ? -71.001 10.429 82.382 1.00 92.00 77 ALA A C 1
ATOM 600 O O . ALA A 1 77 ? -70.192 10.604 81.471 1.00 92.00 77 ALA A O 1
ATOM 601 N N . ALA A 1 78 ? -71.569 9.242 82.625 1.00 90.50 78 ALA A N 1
ATOM 602 C CA . ALA A 1 78 ? -71.284 8.026 81.863 1.00 90.50 78 ALA A CA 1
ATOM 603 C C . ALA A 1 78 ? -71.669 8.163 80.377 1.00 90.50 78 ALA A C 1
ATOM 605 O O . ALA A 1 78 ? -70.861 7.853 79.503 1.00 90.50 78 ALA A O 1
ATOM 606 N N . GLU A 1 79 ? -72.851 8.709 80.088 1.00 93.00 79 GLU A N 1
ATOM 607 C CA . GLU A 1 79 ? -73.330 9.054 78.743 1.00 93.00 79 GLU A CA 1
ATOM 608 C C . GLU A 1 79 ? -72.374 10.037 78.046 1.00 93.00 79 GLU A C 1
ATOM 610 O O . GLU A 1 79 ? -71.922 9.783 76.931 1.00 93.00 79 GLU A O 1
ATOM 615 N N . THR A 1 80 ? -71.946 11.096 78.741 1.00 92.81 80 THR A N 1
ATOM 616 C CA . THR A 1 80 ? -70.957 12.059 78.222 1.00 92.81 80 THR A CA 1
ATOM 617 C C . THR A 1 80 ? -69.601 11.403 77.933 1.00 92.81 80 THR A C 1
ATOM 619 O O . THR A 1 80 ? -68.944 11.761 76.954 1.00 92.81 80 THR A O 1
ATOM 622 N N . THR A 1 81 ? -69.149 10.446 78.754 1.00 93.81 81 THR A N 1
ATOM 623 C CA . THR A 1 81 ? -67.916 9.689 78.471 1.00 93.81 81 THR A CA 1
ATOM 624 C C . THR A 1 81 ? -68.082 8.686 77.334 1.00 93.81 81 THR A C 1
ATOM 626 O O . THR A 1 81 ? -67.139 8.499 76.572 1.00 93.81 81 THR A O 1
ATOM 629 N N . LEU A 1 82 ? -69.265 8.088 77.174 1.00 93.00 82 LEU A N 1
ATOM 630 C CA . LEU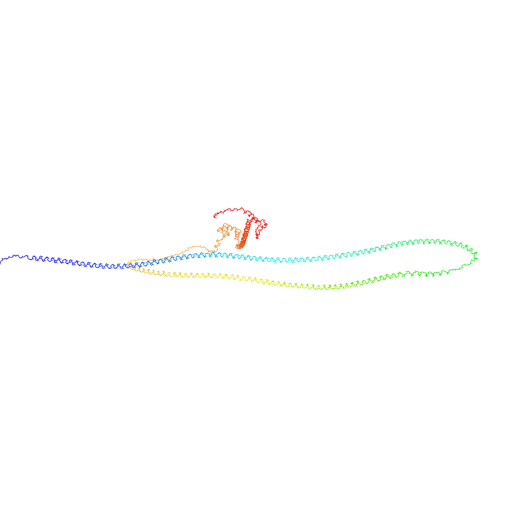 A 1 82 ? -69.562 7.139 76.102 1.00 93.00 82 LEU A CA 1
ATOM 631 C C . LEU A 1 82 ? -69.633 7.844 74.743 1.00 93.00 82 LEU A C 1
ATOM 633 O O . LEU A 1 82 ? -68.996 7.380 73.804 1.00 93.00 82 LEU A O 1
ATOM 637 N N . ILE A 1 83 ? -70.281 9.011 74.662 1.00 93.62 83 ILE A N 1
ATOM 638 C CA . ILE A 1 83 ? -70.290 9.851 73.453 1.00 93.62 83 ILE A CA 1
ATOM 639 C C . ILE A 1 83 ? -68.855 10.241 73.062 1.00 93.62 83 ILE A C 1
ATOM 641 O O . ILE A 1 83 ? -68.459 10.060 71.915 1.00 93.62 83 ILE A O 1
ATOM 645 N N . LYS A 1 84 ? -68.030 10.691 74.021 1.00 93.81 84 LYS A N 1
ATOM 646 C CA . LYS A 1 84 ? -66.608 11.009 73.771 1.00 93.81 84 LYS A CA 1
ATOM 647 C C . LYS A 1 84 ? -65.776 9.792 73.354 1.00 93.81 84 LYS A C 1
ATOM 649 O O . LYS A 1 84 ? -64.811 9.940 72.607 1.00 93.81 84 LYS A O 1
ATOM 654 N N . ALA A 1 85 ? -66.115 8.600 73.843 1.00 91.06 85 ALA A N 1
ATOM 655 C CA . ALA A 1 85 ? -65.471 7.363 73.419 1.00 91.06 85 ALA A CA 1
ATOM 656 C C . ALA A 1 85 ? -65.882 6.974 71.991 1.00 91.06 85 ALA A C 1
ATOM 658 O O . ALA A 1 85 ? -65.024 6.535 71.234 1.00 91.06 85 ALA A O 1
ATOM 659 N N . GLN A 1 86 ? -67.148 7.180 71.611 1.00 93.06 86 GLN A N 1
ATOM 660 C CA . GLN A 1 86 ? -67.654 6.943 70.256 1.00 93.06 86 GLN A CA 1
ATOM 661 C C . GLN A 1 86 ? -67.020 7.897 69.238 1.00 93.06 86 GLN A C 1
ATOM 663 O O . GLN A 1 86 ? -66.420 7.420 68.278 1.00 93.06 86 GLN A O 1
ATOM 668 N N . THR A 1 87 ? -67.025 9.214 69.479 1.00 92.94 87 THR A N 1
ATOM 669 C CA . THR A 1 87 ? -66.359 10.168 68.569 1.00 92.94 87 THR A CA 1
ATOM 670 C C . THR A 1 87 ? -64.858 9.882 68.469 1.00 92.94 87 THR A C 1
ATOM 672 O O . THR A 1 87 ? -64.303 9.853 67.377 1.00 92.94 87 THR A O 1
ATOM 675 N N . GLY A 1 88 ? -64.205 9.545 69.588 1.00 93.06 88 GLY A N 1
ATOM 676 C CA . GLY A 1 88 ? -62.803 9.112 69.616 1.00 93.06 88 GLY A CA 1
ATOM 677 C C . GLY A 1 88 ? -62.530 7.716 69.026 1.00 93.06 88 GLY A C 1
ATOM 678 O O . GLY A 1 88 ? -61.371 7.300 68.968 1.00 93.06 88 GLY A O 1
ATOM 679 N N . ILE A 1 89 ? -63.557 6.967 68.612 1.00 93.19 89 ILE A N 1
ATOM 680 C CA . ILE A 1 89 ? -63.439 5.761 67.778 1.00 93.19 89 ILE A CA 1
ATOM 681 C C . ILE A 1 89 ? -63.630 6.146 66.307 1.00 93.19 89 ILE A C 1
ATOM 683 O O . ILE A 1 89 ? -62.786 5.787 65.495 1.00 93.19 89 ILE A O 1
ATOM 687 N N . GLU A 1 90 ? -64.641 6.948 65.971 1.00 94.00 90 GLU A N 1
ATOM 688 C CA . GLU A 1 90 ? -64.897 7.446 64.606 1.00 94.00 90 GLU A CA 1
ATOM 689 C C . GLU A 1 90 ? -63.710 8.261 64.041 1.00 94.00 90 GLU A C 1
ATOM 691 O O . GLU A 1 90 ? -63.283 8.061 62.898 1.00 94.00 90 GLU A O 1
ATOM 696 N N . GLU A 1 91 ? -63.097 9.119 64.862 1.00 94.62 91 GLU A N 1
ATOM 697 C CA . GLU A 1 91 ? -61.853 9.839 64.543 1.00 94.62 91 GLU A CA 1
ATOM 698 C C . GLU A 1 91 ? -60.689 8.876 64.244 1.00 94.62 91 GLU A C 1
ATOM 700 O O . GLU A 1 91 ? -59.898 9.105 63.328 1.00 94.62 91 GLU A O 1
ATOM 705 N N . ARG A 1 92 ? -60.595 7.756 64.972 1.00 94.62 92 ARG A N 1
ATOM 706 C CA . ARG A 1 92 ? -59.553 6.742 64.744 1.00 94.62 92 ARG A CA 1
ATOM 707 C C . ARG A 1 92 ? -59.848 5.876 63.528 1.00 94.62 92 ARG A C 1
ATOM 709 O O . ARG A 1 92 ? -58.920 5.562 62.796 1.00 94.62 92 ARG A O 1
ATOM 716 N N . GLU A 1 93 ? -61.101 5.509 63.271 1.00 94.75 93 GLU A N 1
ATOM 717 C CA . GLU A 1 93 ? -61.480 4.758 62.070 1.00 94.75 93 GLU A CA 1
ATOM 718 C C . GLU A 1 93 ? -61.234 5.567 60.795 1.00 94.75 93 GLU A C 1
ATOM 720 O O . GLU A 1 93 ? -60.721 5.029 59.813 1.00 94.75 93 GLU A O 1
ATOM 725 N N . THR A 1 94 ? -61.542 6.867 60.808 1.00 95.12 94 THR A N 1
ATOM 726 C CA . THR A 1 94 ? -61.221 7.760 59.686 1.00 95.12 94 THR A CA 1
ATOM 727 C C . THR A 1 94 ? -59.710 7.934 59.524 1.00 95.12 94 THR A C 1
ATOM 729 O O . THR A 1 94 ? -59.219 7.818 58.402 1.00 95.12 94 THR A O 1
ATOM 732 N N . GLN A 1 95 ? -58.947 8.094 60.612 1.00 95.94 95 GLN A N 1
ATOM 733 C CA . GLN A 1 95 ? -57.480 8.134 60.555 1.00 95.94 95 GLN A CA 1
ATOM 734 C C . GLN A 1 95 ? -56.871 6.821 60.026 1.00 95.94 95 GLN A C 1
ATOM 736 O O . GLN A 1 95 ? -55.988 6.860 59.170 1.00 95.94 95 GLN A O 1
ATOM 741 N N . VAL A 1 96 ? -57.347 5.660 60.486 1.00 95.31 96 VAL A N 1
ATOM 742 C CA . VAL A 1 96 ? -56.901 4.334 60.019 1.00 95.31 96 VAL A CA 1
ATOM 743 C C . VAL A 1 96 ? -57.242 4.125 58.546 1.00 95.31 96 VAL A C 1
ATOM 745 O O . VAL A 1 96 ? -56.410 3.596 57.809 1.00 95.31 96 VAL A O 1
ATOM 748 N N . ARG A 1 97 ? -58.414 4.579 58.083 1.00 96.44 97 ARG A N 1
ATOM 749 C CA . ARG A 1 97 ? -58.782 4.543 56.660 1.00 96.44 97 ARG A CA 1
ATOM 750 C C . ARG A 1 97 ? -57.835 5.397 55.820 1.00 96.44 97 ARG A C 1
ATOM 752 O O . ARG A 1 97 ? -57.196 4.859 54.927 1.00 96.44 97 ARG A O 1
ATOM 759 N N . VAL A 1 98 ? -57.627 6.662 56.194 1.00 96.62 98 VAL A N 1
ATOM 760 C CA . VAL A 1 98 ? -56.695 7.568 55.497 1.00 96.62 98 VAL A CA 1
ATOM 761 C C . VAL A 1 98 ? -55.269 7.004 55.466 1.00 96.62 98 VAL A C 1
ATOM 763 O O . VAL A 1 98 ? -54.616 7.076 54.427 1.00 96.62 98 VAL A O 1
ATOM 766 N N . LEU A 1 99 ? -54.781 6.404 56.558 1.00 94.50 99 LEU A N 1
ATOM 767 C CA . LEU A 1 99 ? -53.474 5.733 56.588 1.00 94.50 99 LEU A CA 1
ATOM 768 C C . LEU A 1 99 ? -53.432 4.478 55.700 1.00 94.50 99 LEU A C 1
ATOM 770 O O . LEU A 1 99 ? -52.406 4.206 55.083 1.00 94.50 99 LEU A O 1
ATOM 774 N N . THR A 1 100 ? -54.535 3.730 55.604 1.00 95.81 100 THR A N 1
ATOM 775 C CA . THR A 1 100 ? -54.664 2.575 54.699 1.00 95.81 100 THR A CA 1
ATOM 776 C C . THR A 1 100 ? -54.594 3.031 53.243 1.00 95.81 100 THR A C 1
ATOM 778 O O . THR A 1 100 ? -53.790 2.496 52.483 1.00 95.81 100 THR A O 1
ATOM 781 N N . ASP A 1 101 ? -55.344 4.075 52.885 1.00 95.75 101 ASP A N 1
ATOM 782 C CA . ASP A 1 101 ? -55.362 4.659 51.541 1.00 95.75 101 ASP A CA 1
ATOM 783 C C . ASP A 1 101 ? -53.954 5.159 51.143 1.00 95.75 101 ASP A C 1
ATOM 785 O O . ASP A 1 101 ? -53.440 4.807 50.077 1.00 95.75 101 ASP A O 1
ATOM 789 N N . HIS A 1 102 ? -53.269 5.886 52.039 1.00 95.94 102 HIS A N 1
ATOM 790 C CA . HIS A 1 102 ? -51.882 6.330 51.826 1.00 95.94 102 HIS A CA 1
ATOM 791 C C . HIS A 1 102 ? -50.907 5.156 51.664 1.00 95.94 102 HIS A C 1
ATOM 793 O O . HIS A 1 102 ? -50.041 5.205 50.792 1.00 95.94 102 HIS A O 1
ATOM 799 N N . ASN A 1 103 ? -51.046 4.090 52.459 1.00 96.06 103 ASN A N 1
ATOM 800 C CA . ASN A 1 103 ? -50.220 2.892 52.310 1.00 96.06 103 ASN A CA 1
ATOM 801 C C . ASN A 1 103 ? -50.464 2.194 50.961 1.00 96.06 103 ASN A C 1
ATOM 803 O O . ASN A 1 103 ? -49.509 1.708 50.358 1.00 96.06 103 ASN A O 1
ATOM 807 N N . THR A 1 104 ? -51.703 2.173 50.451 1.00 96.31 104 THR A N 1
ATOM 808 C CA . THR A 1 104 ? -51.986 1.597 49.125 1.00 96.31 104 THR A CA 1
ATOM 809 C C . THR A 1 104 ? -51.393 2.416 47.979 1.00 96.31 104 THR A C 1
ATOM 811 O O . THR A 1 104 ? -50.804 1.823 47.077 1.00 96.31 104 THR A O 1
ATOM 814 N N . GLU A 1 105 ? -51.443 3.754 48.023 1.00 96.75 105 GLU A N 1
ATOM 815 C CA . GLU A 1 105 ? -50.803 4.574 46.980 1.00 96.75 105 GLU A CA 1
ATOM 816 C C . GLU A 1 105 ? -49.268 4.534 47.089 1.00 96.75 105 GLU A C 1
ATOM 818 O O . GLU A 1 105 ? -48.588 4.489 46.068 1.00 96.75 105 GLU A O 1
ATOM 823 N N . LEU A 1 106 ? -48.700 4.452 48.302 1.00 96.88 106 LEU A N 1
ATOM 824 C CA . LEU A 1 106 ? -47.260 4.231 48.488 1.00 96.88 106 LEU A CA 1
ATOM 825 C C . LEU A 1 106 ? -46.796 2.910 47.863 1.00 96.88 106 LEU A C 1
ATOM 827 O O . LEU A 1 106 ? -45.796 2.910 47.150 1.00 96.88 106 LEU A O 1
ATOM 831 N N . LEU A 1 107 ? -47.523 1.807 48.078 1.00 96.81 107 LEU A N 1
ATOM 832 C CA . LEU A 1 107 ? -47.225 0.521 47.434 1.00 96.81 107 LEU A CA 1
ATOM 833 C C . LEU A 1 107 ? -47.317 0.627 45.906 1.00 96.81 107 LEU A C 1
ATOM 835 O O . LEU A 1 107 ? -46.398 0.205 45.210 1.00 96.81 107 LEU A O 1
ATOM 839 N N . ARG A 1 108 ? -48.368 1.269 45.387 1.00 96.75 108 ARG A N 1
ATOM 840 C CA . ARG A 1 108 ? -48.584 1.480 43.947 1.00 96.75 108 ARG A CA 1
ATOM 841 C C . ARG A 1 108 ? -47.478 2.317 43.286 1.00 96.75 108 ARG A C 1
ATOM 843 O O . ARG A 1 108 ? -47.096 2.056 42.145 1.00 96.75 108 ARG A O 1
ATOM 850 N N . LEU A 1 109 ? -46.956 3.325 43.987 1.00 96.25 109 LEU A N 1
ATOM 851 C CA . LEU A 1 109 ? -45.807 4.120 43.541 1.00 96.25 109 LEU A CA 1
ATOM 852 C C . LEU A 1 109 ? -44.506 3.305 43.574 1.00 96.25 109 LEU A C 1
ATOM 854 O O . LEU A 1 109 ? -43.684 3.435 42.668 1.00 96.25 109 LEU A O 1
ATOM 858 N N . LEU A 1 110 ? -44.337 2.436 44.574 1.00 96.19 110 LEU A N 1
ATOM 859 C CA . LEU A 1 110 ? -43.176 1.555 44.711 1.00 96.19 110 LEU A CA 1
ATOM 860 C C . LEU A 1 110 ? -43.145 0.503 43.584 1.00 96.19 110 LEU A C 1
ATOM 862 O O . LEU A 1 110 ? -42.125 0.369 42.913 1.00 96.19 110 LEU A O 1
ATOM 866 N N . GLU A 1 111 ? -44.282 -0.133 43.278 1.00 96.31 111 GLU A N 1
ATOM 867 C CA . GLU A 1 111 ? -44.454 -1.008 42.103 1.00 96.31 111 GLU A CA 1
ATOM 868 C C . GLU A 1 111 ? -44.107 -0.288 40.785 1.00 96.31 111 GLU A C 1
ATOM 870 O O . GLU A 1 111 ? -43.499 -0.873 39.883 1.00 96.31 111 GLU A O 1
ATOM 875 N N . HIS A 1 112 ? -44.472 0.995 40.658 1.00 96.44 112 HIS A N 1
ATOM 876 C CA . HIS A 1 112 ? -44.174 1.784 39.464 1.00 96.44 112 HIS A CA 1
ATOM 877 C C . HIS A 1 112 ? -42.675 2.084 39.319 1.00 96.44 112 HIS A C 1
ATOM 879 O O . HIS A 1 112 ? -42.129 1.916 38.225 1.00 96.44 112 HIS A O 1
ATOM 885 N N . GLU A 1 113 ? -41.994 2.468 40.403 1.00 95.25 113 GLU A N 1
ATOM 886 C CA . GLU A 1 113 ? -40.542 2.683 40.398 1.00 95.25 113 GLU A CA 1
ATOM 887 C C . GLU A 1 113 ? -39.754 1.376 40.219 1.00 95.25 113 GLU A C 1
ATOM 889 O O . GLU A 1 113 ? -38.753 1.367 39.503 1.00 95.25 113 GLU A O 1
ATOM 894 N N . GLU A 1 114 ? -40.210 0.242 40.760 1.00 96.00 114 GLU A N 1
ATOM 895 C CA . GLU A 1 114 ? -39.602 -1.069 40.481 1.00 96.00 114 GLU A CA 1
ATOM 896 C C . GLU A 1 114 ? -39.731 -1.453 38.999 1.00 96.00 114 GLU A C 1
ATOM 898 O O . GLU A 1 114 ? -38.744 -1.854 38.370 1.00 96.00 114 GLU A O 1
ATOM 903 N N . ALA A 1 115 ? -40.909 -1.261 38.396 1.00 96.00 115 ALA A N 1
ATOM 904 C CA . ALA A 1 115 ? -41.120 -1.489 36.967 1.00 96.00 115 ALA A CA 1
ATOM 905 C C . ALA A 1 115 ? -40.276 -0.540 36.090 1.00 96.00 115 ALA A C 1
ATOM 907 O O . ALA A 1 115 ? -39.688 -0.967 35.089 1.00 96.00 115 ALA A O 1
ATOM 908 N N . GLN A 1 116 ? -40.164 0.734 36.476 1.00 97.25 116 GLN A N 1
ATOM 909 C CA . GLN A 1 116 ? -39.332 1.731 35.799 1.00 97.25 116 GLN A CA 1
ATOM 910 C C . GLN A 1 116 ? -37.837 1.398 35.915 1.00 97.25 116 GLN A C 1
ATOM 912 O O . GLN A 1 116 ? -37.123 1.417 34.911 1.00 97.25 116 GLN A O 1
ATOM 917 N N . SER A 1 117 ? -37.371 1.020 37.105 1.00 96.38 117 SER A N 1
ATOM 918 C CA . SER A 1 117 ? -35.995 0.594 37.376 1.00 96.38 117 SER A CA 1
ATOM 919 C C . SER A 1 117 ? -35.625 -0.662 36.578 1.00 96.38 117 SER A C 1
ATOM 921 O O . SER A 1 117 ? -34.586 -0.694 35.916 1.00 96.38 117 SER A O 1
ATOM 923 N N . SER A 1 118 ? -36.520 -1.654 36.523 1.00 96.56 118 SER A N 1
ATOM 924 C CA . SER A 1 118 ? -36.374 -2.856 35.688 1.00 96.56 118 SER A CA 1
ATOM 925 C C . SER A 1 118 ? -36.265 -2.517 34.191 1.00 96.56 118 SER A C 1
ATOM 927 O O . SER A 1 118 ? -35.360 -2.991 33.498 1.00 96.56 118 SER A O 1
ATOM 929 N N . SER A 1 119 ? -37.115 -1.612 33.693 1.00 97.00 119 SER A N 1
ATOM 930 C CA . SER A 1 119 ? -37.072 -1.112 32.310 1.00 97.00 119 SER A CA 1
ATOM 931 C C . SER A 1 119 ? -35.762 -0.372 31.986 1.00 97.00 119 SER A C 1
ATOM 933 O O . SER A 1 119 ? -35.141 -0.603 30.943 1.00 97.00 119 SER A O 1
ATOM 935 N N . LEU A 1 120 ? -35.279 0.470 32.906 1.00 95.81 120 LEU A N 1
ATOM 936 C CA . LEU A 1 120 ? -33.996 1.170 32.783 1.00 95.81 120 LEU A CA 1
ATOM 937 C C . LEU A 1 120 ? -32.802 0.206 32.841 1.00 95.81 120 LEU A C 1
ATOM 939 O O . LEU A 1 120 ? -31.847 0.379 32.080 1.00 95.81 120 LEU A O 1
ATOM 943 N N . ALA A 1 121 ? -32.858 -0.838 33.671 1.00 95.75 121 ALA A N 1
ATOM 944 C CA . ALA A 1 121 ? -31.843 -1.887 33.721 1.00 95.75 121 ALA A CA 1
ATOM 945 C C . ALA A 1 121 ? -31.780 -2.667 32.397 1.00 95.75 121 ALA A C 1
ATOM 947 O O . ALA A 1 121 ? -30.699 -2.791 31.816 1.00 95.75 121 ALA A O 1
ATOM 948 N N . ALA A 1 122 ? -32.932 -3.087 31.860 1.00 96.50 122 ALA A N 1
ATOM 949 C CA . ALA A 1 122 ? -33.026 -3.756 30.562 1.00 96.50 122 ALA A CA 1
ATOM 950 C C . ALA A 1 122 ? -32.466 -2.879 29.424 1.00 96.50 122 ALA A C 1
ATOM 952 O O . ALA A 1 122 ? -31.640 -3.339 28.628 1.00 96.50 122 ALA A O 1
ATOM 953 N N . ARG A 1 123 ? -32.824 -1.587 29.397 1.00 97.00 123 ARG A N 1
ATOM 954 C CA . ARG A 1 123 ? -32.294 -0.618 28.422 1.00 97.00 123 ARG A CA 1
ATOM 955 C C . ARG A 1 123 ? -30.794 -0.354 28.594 1.00 97.00 123 ARG A C 1
ATOM 957 O O . ARG A 1 123 ? -30.096 -0.116 27.614 1.00 97.00 123 ARG A O 1
ATOM 964 N N . THR A 1 124 ? -30.278 -0.428 29.818 1.00 95.88 124 THR A N 1
ATOM 965 C CA . THR A 1 124 ? -28.838 -0.315 30.094 1.00 95.88 124 THR A CA 1
ATOM 966 C C . THR A 1 124 ? -28.079 -1.548 29.606 1.00 95.88 124 THR A C 1
ATOM 968 O O . THR A 1 124 ? -26.977 -1.413 29.076 1.00 95.88 124 THR A O 1
ATOM 971 N N . THR A 1 125 ? -28.650 -2.750 29.735 1.00 96.75 125 THR A N 1
ATOM 972 C CA . THR A 1 125 ? -28.029 -3.973 29.202 1.00 96.75 125 THR A CA 1
ATOM 973 C C . THR A 1 125 ? -28.033 -4.031 27.676 1.00 96.75 125 THR A C 1
ATOM 975 O O . THR A 1 125 ? -27.015 -4.413 27.104 1.00 96.75 125 THR A O 1
ATOM 978 N N . THR A 1 126 ? -29.099 -3.586 26.997 1.00 96.56 126 THR A N 1
ATOM 979 C CA . THR A 1 126 ? -29.093 -3.514 25.524 1.00 96.56 126 THR A CA 1
ATOM 980 C C . THR A 1 126 ? -28.090 -2.484 25.011 1.00 96.56 126 THR A C 1
ATOM 982 O O . THR A 1 126 ? -27.300 -2.813 24.133 1.00 96.56 126 THR A O 1
ATOM 985 N N . LEU A 1 127 ? -28.021 -1.291 25.617 1.00 95.88 127 LEU A N 1
ATOM 986 C CA . LEU A 1 127 ? -27.039 -0.265 25.238 1.00 95.88 127 LEU A CA 1
ATOM 987 C C . LEU A 1 127 ? -25.578 -0.706 25.447 1.00 95.88 127 LEU A C 1
ATOM 989 O O . LEU A 1 127 ? -24.710 -0.282 24.688 1.00 95.88 127 LEU A O 1
ATOM 993 N N . LYS A 1 128 ? -25.292 -1.566 26.436 1.00 97.25 128 LYS A N 1
ATOM 994 C CA . LYS A 1 128 ? -23.965 -2.192 26.590 1.00 97.25 128 LYS A CA 1
ATOM 995 C C . LYS A 1 128 ? -23.670 -3.189 25.468 1.00 97.25 128 LYS A C 1
ATOM 997 O O . LYS A 1 128 ? -22.602 -3.112 24.872 1.00 97.25 128 LYS A O 1
ATOM 1002 N N . GLY A 1 129 ? -24.629 -4.049 25.121 1.00 97.38 129 GLY A N 1
ATOM 1003 C CA . GLY A 1 129 ? -24.492 -4.966 23.984 1.00 97.38 129 GLY A CA 1
ATOM 1004 C C . GLY A 1 129 ? -24.292 -4.238 22.648 1.00 97.38 129 GLY A C 1
ATOM 1005 O O . GLY A 1 129 ? -23.452 -4.646 21.849 1.00 97.38 129 GLY A O 1
ATOM 1006 N N . ASP A 1 130 ? -24.996 -3.124 22.426 1.00 95.81 130 ASP A N 1
ATOM 1007 C CA . ASP A 1 130 ? -24.805 -2.267 21.248 1.00 95.81 130 ASP A CA 1
ATOM 1008 C C . ASP A 1 130 ? -23.424 -1.584 21.236 1.00 95.81 130 ASP A C 1
ATOM 1010 O O . ASP A 1 130 ? -22.822 -1.451 20.168 1.00 95.81 130 ASP A O 1
ATOM 1014 N N . LEU A 1 131 ? -22.896 -1.187 22.402 1.00 95.25 131 LEU A N 1
ATOM 1015 C CA . LEU A 1 131 ? -21.545 -0.631 22.541 1.00 95.25 131 LEU A CA 1
ATOM 1016 C C . LEU A 1 131 ? -20.476 -1.680 22.196 1.00 95.25 131 LEU A C 1
ATOM 1018 O O . LEU A 1 131 ? -19.649 -1.439 21.321 1.00 95.25 131 LEU A O 1
ATOM 1022 N N . GLU A 1 132 ? -20.538 -2.867 22.802 1.00 97.00 132 GLU A N 1
ATOM 1023 C CA . GLU A 1 132 ? -19.624 -3.988 22.530 1.00 97.00 132 GLU A CA 1
ATOM 1024 C C . GLU A 1 132 ? -19.689 -4.416 21.045 1.00 97.00 132 GLU A C 1
ATOM 1026 O O . GLU A 1 132 ? -18.667 -4.659 20.390 1.00 97.00 132 GLU A O 1
ATOM 1031 N N . ALA A 1 133 ? -20.892 -4.422 20.458 1.00 95.56 133 ALA A N 1
ATOM 1032 C CA . ALA A 1 133 ? -21.113 -4.680 19.035 1.00 95.56 133 ALA A CA 1
ATOM 1033 C C . ALA A 1 133 ? -20.618 -3.549 18.110 1.00 95.56 133 ALA A C 1
ATOM 1035 O O . ALA A 1 133 ? -20.437 -3.786 16.912 1.00 95.56 133 ALA A O 1
ATOM 1036 N N . LEU A 1 134 ? -20.403 -2.333 18.620 1.00 95.56 134 LEU A N 1
ATOM 1037 C CA . LEU A 1 134 ? -19.819 -1.211 17.883 1.00 95.56 134 LEU A CA 1
ATOM 1038 C C . LEU A 1 134 ? -18.289 -1.194 18.005 1.00 95.56 134 LEU A C 1
ATOM 1040 O O . LEU A 1 134 ? -17.608 -1.004 16.998 1.00 95.56 134 LEU A O 1
ATOM 1044 N N . GLU A 1 135 ? -17.747 -1.462 19.194 1.00 96.56 135 GLU A N 1
ATOM 1045 C CA . GLU A 1 135 ? -16.307 -1.572 19.459 1.00 96.56 135 GLU A CA 1
ATOM 1046 C C . GLU A 1 135 ? -15.671 -2.707 18.644 1.00 96.56 135 GLU A C 1
ATOM 1048 O O . GLU A 1 135 ? -14.670 -2.499 17.956 1.00 96.56 135 GLU A O 1
ATOM 1053 N N . THR A 1 136 ? -16.301 -3.885 18.618 1.00 95.69 136 THR A N 1
ATOM 1054 C CA . THR A 1 136 ? -15.865 -5.022 17.782 1.00 95.69 136 THR A CA 1
ATOM 1055 C C . THR A 1 136 ? -15.901 -4.699 16.285 1.00 95.69 136 THR A C 1
ATOM 1057 O O . THR A 1 136 ? -14.956 -5.018 15.556 1.00 95.69 136 THR A O 1
ATOM 1060 N N . ARG A 1 137 ? -16.937 -3.993 15.805 1.00 96.31 137 ARG A N 1
ATOM 1061 C CA . ARG A 1 137 ? -16.981 -3.491 14.418 1.00 96.31 137 ARG A CA 1
ATOM 1062 C C . ARG A 1 137 ? -15.855 -2.499 14.151 1.00 96.31 137 ARG A C 1
ATOM 1064 O O . ARG A 1 137 ? -15.188 -2.633 13.128 1.00 96.31 137 ARG A O 1
ATOM 1071 N N . TYR A 1 138 ? -15.609 -1.547 15.047 1.00 95.50 138 TYR A N 1
ATOM 1072 C CA . TYR A 1 138 ? -14.532 -0.568 14.903 1.00 95.50 138 TYR A CA 1
ATOM 1073 C C . TYR A 1 138 ? -13.153 -1.242 14.845 1.00 95.50 138 TYR A C 1
ATOM 1075 O O . TYR A 1 138 ? -12.373 -0.949 13.940 1.00 95.50 138 TYR A O 1
ATOM 1083 N N . ALA A 1 139 ? -12.888 -2.221 15.715 1.00 95.12 139 ALA A N 1
ATOM 1084 C CA . ALA A 1 139 ? -11.663 -3.020 15.686 1.00 95.12 139 ALA A CA 1
ATOM 1085 C C . ALA A 1 139 ? -11.490 -3.783 14.355 1.00 95.12 139 ALA A C 1
ATOM 1087 O O . ALA A 1 139 ? -10.418 -3.722 13.748 1.00 95.12 139 ALA A O 1
ATOM 1088 N N . SER A 1 140 ? -12.550 -4.427 13.845 1.00 95.44 140 SER A N 1
ATOM 1089 C CA . SER A 1 140 ? -12.526 -5.103 12.535 1.00 95.44 140 SER A CA 1
ATOM 1090 C C . SER A 1 140 ? -12.262 -4.138 11.370 1.00 95.44 140 SER A C 1
ATOM 1092 O O . SER A 1 140 ? -11.529 -4.463 10.434 1.00 95.44 140 SER A O 1
ATOM 1094 N N . LEU A 1 141 ? -12.806 -2.918 11.441 1.00 96.25 141 LEU A N 1
ATOM 1095 C CA . LEU A 1 141 ? -12.629 -1.883 10.425 1.00 96.25 141 LEU A CA 1
ATOM 1096 C C . LEU A 1 141 ? -11.209 -1.306 10.457 1.00 96.25 141 LEU A C 1
ATOM 1098 O O . LEU A 1 141 ? -10.619 -1.101 9.399 1.00 96.25 141 LEU A O 1
ATOM 1102 N N . LEU A 1 142 ? -10.639 -1.110 11.648 1.00 95.69 142 LEU A N 1
ATOM 1103 C CA . LEU A 1 142 ? -9.255 -0.681 11.846 1.00 95.69 142 LEU A CA 1
ATOM 1104 C C . LEU A 1 142 ? -8.263 -1.724 11.299 1.00 95.69 142 LEU A C 1
ATOM 1106 O O . LEU A 1 142 ? -7.333 -1.377 10.569 1.00 95.69 142 LEU A O 1
ATOM 1110 N N . ALA A 1 143 ? -8.494 -3.011 11.583 1.00 94.88 143 ALA A N 1
ATOM 1111 C CA . ALA A 1 143 ? -7.697 -4.112 11.041 1.00 94.88 143 ALA A CA 1
ATOM 1112 C C . ALA A 1 143 ? -7.805 -4.205 9.504 1.00 94.88 143 ALA A C 1
ATOM 1114 O O . ALA A 1 143 ? -6.798 -4.357 8.809 1.00 94.88 143 ALA A O 1
ATOM 1115 N N . SER A 1 144 ? -9.014 -4.042 8.958 1.00 94.69 144 SER A N 1
ATOM 1116 C CA . SER A 1 1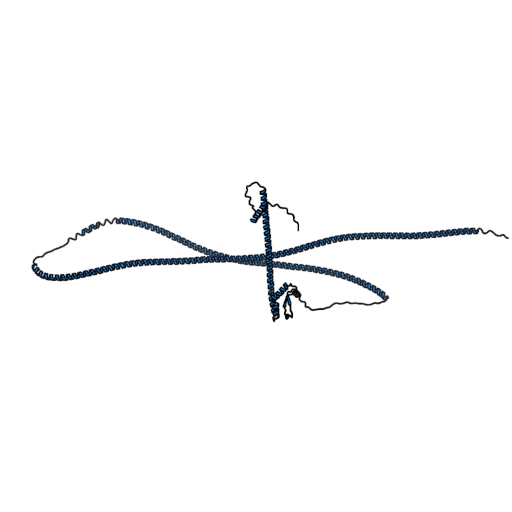44 ? -9.250 -3.983 7.511 1.00 94.69 144 SER A CA 1
ATOM 1117 C C . SER A 1 144 ? -8.526 -2.796 6.860 1.00 94.69 144 SER A C 1
ATOM 1119 O O . SER A 1 144 ? -7.777 -2.978 5.901 1.00 94.69 144 SER A O 1
ATOM 1121 N N . ALA A 1 145 ? -8.646 -1.591 7.425 1.00 93.06 145 ALA A N 1
ATOM 1122 C CA . ALA A 1 145 ? -7.962 -0.395 6.934 1.00 93.06 145 ALA A CA 1
ATOM 1123 C C . ALA A 1 145 ? -6.435 -0.582 6.898 1.00 93.06 145 ALA A C 1
ATOM 1125 O O . ALA A 1 145 ? -5.804 -0.290 5.881 1.00 93.06 145 ALA A O 1
ATOM 1126 N N . LYS A 1 146 ? -5.853 -1.161 7.957 1.00 95.50 146 LYS A N 1
ATOM 1127 C CA . LYS A 1 146 ? -4.418 -1.467 8.023 1.00 95.50 146 LYS A CA 1
ATOM 1128 C C . LYS A 1 146 ? -3.980 -2.488 6.967 1.00 95.50 146 LYS A C 1
ATOM 1130 O O . LYS A 1 146 ? -2.953 -2.292 6.322 1.00 95.50 146 LYS A O 1
ATOM 1135 N N . THR A 1 147 ? -4.746 -3.559 6.735 1.00 95.06 147 THR A N 1
ATOM 1136 C CA . THR A 1 147 ? -4.393 -4.524 5.673 1.00 95.06 147 THR A CA 1
ATOM 1137 C C . THR A 1 147 ? -4.519 -3.910 4.275 1.00 95.06 147 THR A C 1
ATOM 1139 O O . THR A 1 147 ? -3.681 -4.187 3.417 1.00 95.06 147 THR A O 1
ATOM 1142 N N . HIS A 1 148 ? -5.475 -3.004 4.047 1.00 93.62 148 HIS A N 1
ATOM 1143 C CA . HIS A 1 148 ? -5.552 -2.221 2.811 1.00 93.62 148 HIS A CA 1
ATOM 1144 C C . HIS A 1 148 ? -4.364 -1.256 2.629 1.00 93.62 148 HIS A C 1
ATOM 1146 O O . HIS A 1 148 ? -3.847 -1.153 1.515 1.00 93.62 148 HIS A O 1
ATOM 1152 N N . GLU A 1 149 ? -3.873 -0.611 3.691 1.00 94.19 149 GLU A N 1
ATOM 1153 C CA . GLU A 1 149 ? -2.652 0.211 3.660 1.00 94.19 149 GLU A CA 1
ATOM 1154 C C . GLU A 1 149 ? -1.401 -0.633 3.341 1.00 94.19 149 GLU A C 1
ATOM 1156 O O . GLU A 1 149 ? -0.586 -0.272 2.483 1.00 94.19 149 GLU A O 1
ATOM 1161 N N . GLU A 1 150 ? -1.266 -1.811 3.954 1.00 94.62 150 GLU A N 1
ATOM 1162 C CA . GLU A 1 150 ? -0.192 -2.755 3.631 1.00 94.62 150 GLU A CA 1
ATOM 1163 C C . GLU A 1 150 ? -0.254 -3.242 2.175 1.00 94.62 150 GLU A C 1
ATOM 1165 O O . GLU A 1 150 ? 0.782 -3.360 1.520 1.00 94.62 150 GLU A O 1
ATOM 1170 N N . ILE A 1 151 ? -1.447 -3.493 1.631 1.00 94.75 151 ILE A N 1
ATOM 1171 C CA . ILE A 1 151 ? -1.621 -3.867 0.219 1.00 94.75 151 ILE A CA 1
ATOM 1172 C C . ILE A 1 151 ? -1.251 -2.693 -0.701 1.00 94.75 151 ILE A C 1
ATOM 1174 O O . ILE A 1 151 ? -0.510 -2.890 -1.665 1.00 94.75 151 ILE A O 1
ATOM 1178 N N . ALA A 1 152 ? -1.692 -1.470 -0.394 1.00 92.19 152 ALA A N 1
ATOM 1179 C CA . ALA A 1 152 ? -1.381 -0.277 -1.182 1.00 92.19 152 ALA A CA 1
ATOM 1180 C C . ALA A 1 152 ? 0.125 0.041 -1.195 1.00 92.19 152 ALA A C 1
ATOM 1182 O O . ALA A 1 152 ? 0.697 0.340 -2.248 1.00 92.19 152 ALA A O 1
ATOM 1183 N N . THR A 1 153 ? 0.805 -0.079 -0.052 1.00 94.06 153 THR A N 1
ATOM 1184 C CA . THR A 1 153 ? 2.261 0.121 0.034 1.00 94.06 153 THR A CA 1
ATOM 1185 C C . THR A 1 153 ? 3.048 -0.981 -0.681 1.00 94.06 153 THR A C 1
ATOM 1187 O O . THR A 1 153 ? 4.039 -0.669 -1.347 1.00 94.06 153 THR A O 1
ATOM 1190 N N . ARG A 1 154 ? 2.602 -2.248 -0.639 1.00 95.12 154 ARG A N 1
ATOM 1191 C CA . ARG A 1 154 ? 3.181 -3.342 -1.449 1.00 95.12 154 ARG A CA 1
ATOM 1192 C C . ARG A 1 154 ? 3.004 -3.080 -2.949 1.00 95.12 154 ARG A C 1
ATOM 1194 O O . ARG A 1 154 ? 3.997 -3.062 -3.672 1.00 95.12 154 ARG A O 1
ATOM 1201 N N . ALA A 1 155 ? 1.785 -2.773 -3.398 1.00 92.81 155 ALA A N 1
ATOM 1202 C CA . ALA A 1 155 ? 1.487 -2.460 -4.799 1.00 92.81 155 ALA A CA 1
ATOM 1203 C C . ALA A 1 155 ? 2.297 -1.258 -5.322 1.00 92.81 155 ALA A C 1
ATOM 1205 O O . ALA A 1 155 ? 2.788 -1.282 -6.450 1.00 92.81 155 ALA A O 1
ATOM 1206 N N . THR A 1 156 ? 2.507 -0.237 -4.484 1.00 93.94 156 THR A N 1
ATOM 1207 C CA . THR A 1 156 ? 3.339 0.932 -4.816 1.00 93.94 156 THR A CA 1
ATOM 1208 C C . THR A 1 156 ? 4.808 0.546 -5.019 1.00 93.94 156 THR A C 1
ATOM 1210 O O . THR A 1 156 ? 5.419 0.965 -6.001 1.00 93.94 156 THR A O 1
ATOM 1213 N N . ARG A 1 157 ? 5.371 -0.299 -4.140 1.00 93.81 157 ARG A N 1
ATOM 1214 C CA . ARG A 1 157 ? 6.748 -0.813 -4.271 1.00 93.81 157 ARG A CA 1
ATOM 1215 C C . ARG A 1 157 ? 6.917 -1.697 -5.506 1.00 93.81 157 ARG A C 1
ATOM 1217 O O . ARG A 1 157 ? 7.894 -1.539 -6.229 1.00 93.81 157 ARG A O 1
ATOM 1224 N N . GLU A 1 158 ? 5.965 -2.584 -5.796 1.00 94.00 158 GLU A N 1
ATOM 1225 C CA . GLU A 1 158 ? 6.001 -3.369 -7.036 1.00 94.00 158 GLU A CA 1
ATOM 1226 C C . GLU A 1 158 ? 5.894 -2.486 -8.289 1.00 94.00 158 GLU A C 1
ATOM 1228 O O . GLU A 1 158 ? 6.568 -2.745 -9.284 1.00 94.00 158 GLU A O 1
ATOM 1233 N N . GLY A 1 159 ? 5.069 -1.434 -8.252 1.00 93.44 159 GLY A N 1
ATOM 1234 C CA . GLY A 1 159 ? 4.964 -0.454 -9.335 1.00 93.44 159 GLY A CA 1
ATOM 1235 C C . GLY A 1 159 ? 6.283 0.280 -9.590 1.00 93.44 159 GLY A C 1
ATOM 1236 O O . GLY A 1 159 ? 6.676 0.445 -10.743 1.00 93.44 159 GLY A O 1
ATOM 1237 N N . GLN A 1 160 ? 7.000 0.652 -8.525 1.00 94.38 160 GLN A N 1
ATOM 1238 C CA . GLN A 1 160 ? 8.344 1.232 -8.610 1.00 94.38 160 GLN A CA 1
ATOM 1239 C C . GLN A 1 160 ? 9.349 0.244 -9.221 1.00 94.38 160 GLN A C 1
ATOM 1241 O O . GLN A 1 160 ? 10.019 0.596 -10.188 1.00 94.38 160 GLN A O 1
ATOM 1246 N N . LEU A 1 161 ? 9.396 -1.004 -8.740 1.00 94.44 161 LEU A N 1
ATOM 1247 C CA . LEU A 1 161 ? 10.303 -2.033 -9.269 1.00 94.44 161 LEU A CA 1
ATOM 1248 C C . LEU A 1 161 ? 10.048 -2.328 -10.758 1.00 94.44 161 LEU A C 1
ATOM 1250 O O . LEU A 1 161 ? 10.992 -2.351 -11.544 1.00 94.44 161 LEU A O 1
ATOM 1254 N N . ARG A 1 162 ? 8.782 -2.461 -11.179 1.00 94.69 162 ARG A N 1
ATOM 1255 C CA . ARG A 1 162 ? 8.413 -2.636 -12.599 1.00 94.69 162 ARG A CA 1
ATOM 1256 C C . ARG A 1 162 ? 8.779 -1.413 -13.450 1.00 94.69 162 ARG A C 1
ATOM 1258 O O . ARG A 1 162 ? 9.166 -1.560 -14.607 1.00 94.69 162 ARG A O 1
ATOM 1265 N N . ALA A 1 163 ? 8.685 -0.200 -12.901 1.00 93.88 163 ALA A N 1
ATOM 1266 C CA . ALA A 1 163 ? 9.115 1.014 -13.596 1.00 93.88 163 ALA A CA 1
ATOM 1267 C C . ALA A 1 163 ? 10.648 1.087 -13.750 1.00 93.88 163 ALA A C 1
ATOM 1269 O O . ALA A 1 163 ? 11.137 1.514 -14.799 1.00 93.88 163 ALA A O 1
ATOM 1270 N N . GLU A 1 164 ? 11.411 0.639 -12.748 1.00 95.25 164 GLU A N 1
ATOM 1271 C CA . GLU A 1 164 ? 12.870 0.522 -12.835 1.00 95.25 164 GLU A CA 1
ATOM 1272 C C . GLU A 1 164 ? 13.306 -0.562 -13.828 1.00 95.25 164 GLU A C 1
ATOM 1274 O O . GLU A 1 164 ? 14.178 -0.299 -14.654 1.00 95.25 164 GLU A O 1
ATOM 1279 N N . GLU A 1 165 ? 12.656 -1.728 -13.823 1.00 95.56 165 GLU A N 1
ATOM 1280 C CA . GLU A 1 165 ? 12.858 -2.809 -14.797 1.00 95.56 165 GLU A CA 1
ATOM 1281 C C . GLU A 1 165 ? 12.625 -2.316 -16.235 1.00 95.56 165 GLU A C 1
ATOM 1283 O O . GLU A 1 165 ? 13.512 -2.418 -17.084 1.00 95.56 165 GLU A O 1
ATOM 1288 N N . VAL A 1 166 ? 11.485 -1.666 -16.505 1.00 94.88 166 VAL A N 1
ATOM 1289 C CA . VAL A 1 166 ? 11.187 -1.069 -17.820 1.00 94.88 166 VAL A CA 1
ATOM 1290 C C . VAL A 1 166 ? 12.203 0.016 -18.203 1.00 94.88 166 VAL A C 1
ATOM 1292 O O . VAL A 1 166 ? 12.534 0.155 -19.382 1.00 94.88 166 VAL A O 1
ATOM 1295 N N . ARG A 1 167 ? 12.738 0.782 -17.242 1.00 97.50 167 ARG A N 1
ATOM 1296 C CA . ARG A 1 167 ? 13.802 1.768 -17.497 1.00 97.50 167 ARG A CA 1
ATOM 1297 C C . ARG A 1 167 ? 15.126 1.092 -17.870 1.00 97.50 167 ARG A C 1
ATOM 1299 O O . ARG A 1 167 ? 15.794 1.560 -18.789 1.00 97.50 167 ARG A O 1
ATOM 1306 N N . LEU A 1 168 ? 15.497 0.004 -17.196 1.00 95.62 168 LEU A N 1
ATOM 1307 C CA . LEU A 1 168 ? 16.704 -0.769 -17.503 1.00 95.62 168 LEU A CA 1
ATOM 1308 C C . LEU A 1 168 ? 16.605 -1.434 -18.883 1.00 95.62 168 LEU A C 1
ATOM 1310 O O . LEU A 1 168 ? 17.496 -1.235 -19.704 1.00 95.62 168 LEU A O 1
ATOM 1314 N N . LEU A 1 169 ? 15.487 -2.100 -19.186 1.00 95.56 169 LEU A N 1
ATOM 1315 C CA . LEU A 1 169 ? 15.235 -2.728 -20.491 1.00 95.56 169 LEU A CA 1
ATOM 1316 C C . LEU A 1 169 ? 15.219 -1.712 -21.648 1.00 95.56 169 LEU A C 1
ATOM 1318 O O . LEU A 1 169 ? 15.664 -2.018 -22.754 1.00 95.56 169 LEU A O 1
ATOM 1322 N N . ARG A 1 170 ? 14.750 -0.477 -21.410 1.00 96.38 170 ARG A N 1
ATOM 1323 C CA . ARG A 1 170 ? 14.864 0.623 -22.388 1.00 96.38 170 ARG A CA 1
ATOM 1324 C C . ARG A 1 170 ? 16.318 1.029 -22.618 1.00 96.38 170 ARG A C 1
ATOM 1326 O O . ARG A 1 170 ? 16.738 1.076 -23.770 1.00 96.38 170 ARG A O 1
ATOM 1333 N N . ASN A 1 171 ? 17.089 1.245 -21.551 1.00 95.81 171 ASN A N 1
ATOM 1334 C CA . ASN A 1 171 ? 18.513 1.578 -21.656 1.00 95.81 171 ASN A CA 1
ATOM 1335 C C . ASN A 1 171 ? 19.300 0.481 -22.398 1.00 95.81 171 ASN A C 1
ATOM 1337 O O . ASN A 1 171 ? 20.134 0.793 -23.243 1.00 95.81 171 ASN A O 1
ATOM 1341 N N . GLU A 1 172 ? 19.019 -0.793 -22.118 1.00 96.06 172 GLU A N 1
ATOM 1342 C CA . GLU A 1 172 ? 19.625 -1.936 -22.809 1.00 96.06 172 GLU A CA 1
ATOM 1343 C C . GLU A 1 172 ? 19.211 -1.983 -24.290 1.00 96.06 172 GLU A C 1
ATOM 1345 O O . GLU A 1 172 ? 20.061 -2.117 -25.167 1.00 96.06 172 GLU A O 1
ATOM 1350 N N . SER A 1 173 ? 17.928 -1.766 -24.604 1.00 94.69 173 SER A N 1
ATOM 1351 C CA . SER A 1 173 ? 17.437 -1.654 -25.987 1.00 94.69 173 SER A CA 1
ATOM 1352 C C . SER A 1 173 ? 18.087 -0.500 -26.766 1.00 94.69 173 SER A C 1
ATOM 1354 O O . SER A 1 173 ? 18.338 -0.630 -27.967 1.00 94.69 173 SER A O 1
ATOM 1356 N N . ASP A 1 174 ? 18.364 0.628 -26.110 1.00 96.50 174 ASP A N 1
ATOM 1357 C CA . ASP A 1 174 ? 19.060 1.771 -26.707 1.00 96.50 174 ASP A CA 1
ATOM 1358 C C . ASP A 1 174 ? 20.554 1.468 -26.925 1.00 96.50 174 ASP A C 1
ATOM 1360 O O . ASP A 1 174 ? 21.082 1.742 -28.005 1.00 96.50 174 ASP A O 1
ATOM 1364 N N . GLN A 1 175 ? 21.222 0.818 -25.965 1.00 96.19 175 GLN A N 1
ATOM 1365 C CA . GLN A 1 175 ? 22.613 0.358 -26.099 1.00 96.19 175 GLN A CA 1
ATOM 1366 C C . GLN A 1 175 ? 22.773 -0.689 -27.210 1.00 96.19 175 GLN A C 1
ATOM 1368 O O . GLN A 1 175 ? 23.672 -0.572 -28.045 1.00 96.19 175 GLN A O 1
ATOM 1373 N N . LEU A 1 176 ? 21.875 -1.676 -27.281 1.00 95.50 176 LEU A N 1
ATOM 1374 C CA . LEU A 1 176 ? 21.856 -2.687 -28.340 1.00 95.50 176 LEU A CA 1
ATOM 1375 C C . LEU A 1 176 ? 21.596 -2.059 -29.715 1.00 95.50 176 LEU A C 1
ATOM 1377 O O . LEU A 1 176 ? 22.235 -2.452 -30.691 1.00 95.50 176 LEU A O 1
ATOM 1381 N N . ARG A 1 177 ? 20.722 -1.045 -29.810 1.00 96.81 177 ARG A N 1
ATOM 1382 C CA . ARG A 1 177 ? 20.521 -0.282 -31.054 1.00 96.81 177 ARG A CA 1
ATOM 1383 C C . ARG A 1 177 ? 21.767 0.507 -31.456 1.00 96.81 177 ARG A C 1
ATOM 1385 O O . ARG A 1 177 ? 22.156 0.423 -32.620 1.00 96.81 177 ARG A O 1
ATOM 1392 N N . ALA A 1 178 ? 22.420 1.196 -30.520 1.00 94.81 178 ALA A N 1
ATOM 1393 C CA . ALA A 1 178 ? 23.668 1.916 -30.778 1.00 94.81 178 ALA A CA 1
ATOM 1394 C C . ALA A 1 178 ? 24.782 0.967 -31.263 1.00 94.81 178 ALA A C 1
ATOM 1396 O O . ALA A 1 178 ? 25.375 1.196 -32.320 1.00 94.81 178 ALA A O 1
ATOM 1397 N N . CYS A 1 179 ? 24.987 -0.156 -30.568 1.00 95.94 179 CYS A N 1
ATOM 1398 C CA . CYS A 1 179 ? 25.936 -1.199 -30.959 1.00 95.94 179 CYS A CA 1
ATOM 1399 C C . CYS A 1 179 ? 25.611 -1.782 -32.349 1.00 95.94 179 CYS A C 1
ATOM 1401 O O . CYS A 1 179 ? 26.501 -1.935 -33.185 1.00 95.94 179 CYS A O 1
ATOM 1403 N N . ASN A 1 180 ? 24.331 -2.026 -32.653 1.00 96.06 180 ASN A N 1
ATOM 1404 C CA . ASN A 1 180 ? 23.895 -2.494 -33.971 1.00 96.06 180 ASN A CA 1
ATOM 1405 C C . ASN A 1 180 ? 24.193 -1.474 -35.088 1.00 96.06 180 ASN A C 1
ATOM 1407 O O . ASN A 1 180 ? 24.605 -1.873 -36.178 1.00 96.06 180 ASN A O 1
ATOM 1411 N N . THR A 1 181 ? 24.027 -0.170 -34.832 1.00 96.31 181 THR A N 1
ATOM 1412 C CA . THR A 1 181 ? 24.418 0.880 -35.789 1.00 96.31 181 THR A CA 1
ATOM 1413 C C . THR A 1 181 ? 25.933 0.990 -35.959 1.00 96.31 181 THR A C 1
ATOM 1415 O O . THR A 1 181 ? 26.398 1.124 -37.088 1.00 96.31 181 THR A O 1
ATOM 1418 N N . GLU A 1 182 ? 26.715 0.853 -34.886 1.00 96.12 182 GLU A N 1
ATOM 1419 C CA . GLU A 1 182 ? 28.180 0.882 -34.951 1.00 96.12 182 GLU A CA 1
ATOM 1420 C C . GLU A 1 182 ? 28.739 -0.322 -35.728 1.00 96.12 182 GLU A C 1
ATOM 1422 O O . GLU A 1 182 ? 29.597 -0.159 -36.595 1.00 96.12 182 GLU A O 1
ATOM 1427 N N . LEU A 1 183 ? 28.207 -1.526 -35.482 1.00 96.06 183 LEU A N 1
ATOM 1428 C CA . LEU A 1 183 ? 28.547 -2.736 -36.236 1.00 96.06 183 LEU A CA 1
ATOM 1429 C C . LEU A 1 183 ? 28.195 -2.594 -37.722 1.00 96.06 183 LEU A C 1
ATOM 1431 O O . LEU A 1 183 ? 29.017 -2.927 -38.573 1.00 96.06 183 LEU A O 1
ATOM 1435 N N . LYS A 1 184 ? 27.024 -2.032 -38.052 1.00 96.56 184 LYS A N 1
ATOM 1436 C CA . LYS A 1 184 ? 26.656 -1.725 -39.444 1.00 96.56 184 LYS A CA 1
ATOM 1437 C C . LYS A 1 184 ? 27.659 -0.777 -40.098 1.00 96.56 184 LYS A C 1
ATOM 1439 O O . LYS A 1 184 ? 28.158 -1.102 -41.170 1.00 96.56 184 LYS A O 1
ATOM 1444 N N . MET A 1 185 ? 28.027 0.325 -39.440 1.00 95.38 185 MET A N 1
ATOM 1445 C CA . MET A 1 185 ? 29.039 1.254 -39.964 1.00 95.38 185 MET A CA 1
ATOM 1446 C C . MET A 1 185 ? 30.408 0.584 -40.153 1.00 95.38 185 MET A C 1
ATOM 1448 O O . MET A 1 185 ? 31.030 0.775 -41.194 1.00 95.38 185 MET A O 1
ATOM 1452 N N . LYS A 1 186 ? 30.856 -0.250 -39.204 1.00 96.19 186 LYS A N 1
ATOM 1453 C CA . LYS A 1 186 ? 32.100 -1.032 -39.327 1.00 96.19 186 LYS A CA 1
ATOM 1454 C C . LYS A 1 186 ? 32.067 -1.964 -40.541 1.00 96.19 186 LYS A C 1
ATOM 1456 O O . LYS A 1 186 ? 32.931 -1.854 -41.405 1.00 96.19 186 LYS A O 1
ATOM 1461 N N . THR A 1 187 ? 31.027 -2.792 -40.669 1.00 94.56 187 THR A N 1
ATOM 1462 C CA . THR A 1 187 ? 30.880 -3.705 -41.820 1.00 94.56 187 THR A CA 1
ATOM 1463 C C . THR A 1 187 ? 30.727 -2.969 -43.155 1.00 94.56 187 THR A C 1
ATOM 1465 O O . THR A 1 187 ? 31.216 -3.453 -44.172 1.00 94.56 187 THR A O 1
ATOM 1468 N N . GLN A 1 188 ? 30.116 -1.778 -43.178 1.00 96.06 188 GLN A N 1
ATOM 1469 C CA . GLN A 1 188 ? 30.056 -0.942 -44.378 1.00 96.06 188 GLN A CA 1
ATOM 1470 C C . GLN A 1 188 ? 31.450 -0.435 -44.777 1.00 96.06 188 GLN A C 1
ATOM 1472 O O . GLN A 1 188 ? 31.828 -0.581 -45.936 1.00 96.06 188 GLN A O 1
ATOM 1477 N N . VAL A 1 189 ? 32.238 0.091 -43.834 1.00 96.44 189 VAL A N 1
ATOM 1478 C CA . VAL A 1 189 ? 33.615 0.551 -44.100 1.00 96.44 189 VAL A CA 1
ATOM 1479 C C . VAL A 1 189 ? 34.516 -0.607 -44.549 1.00 96.44 189 VAL A C 1
ATOM 1481 O O . VAL A 1 189 ? 35.334 -0.436 -45.451 1.00 96.44 189 VAL A O 1
ATOM 1484 N N . GLU A 1 190 ? 34.344 -1.804 -43.985 1.00 94.81 190 GLU A N 1
ATOM 1485 C CA . GLU A 1 190 ? 35.037 -3.020 -44.435 1.00 94.81 190 GLU A CA 1
ATOM 1486 C C . GLU A 1 190 ? 34.644 -3.414 -45.869 1.00 94.81 190 GLU A C 1
ATOM 1488 O O . GLU A 1 190 ? 35.517 -3.717 -46.686 1.00 94.81 190 GLU A O 1
ATOM 1493 N N . LEU A 1 191 ? 33.352 -3.355 -46.215 1.00 95.44 191 LEU A N 1
ATOM 1494 C CA . LEU A 1 191 ? 32.865 -3.608 -47.575 1.00 95.44 191 LEU A CA 1
ATOM 1495 C C . LEU A 1 191 ? 33.380 -2.567 -48.578 1.00 95.44 191 LEU A C 1
ATOM 1497 O O . LEU A 1 191 ? 33.828 -2.947 -49.658 1.00 95.44 191 LEU A O 1
ATOM 1501 N N . GLU A 1 192 ? 33.365 -1.280 -48.233 1.00 95.12 192 GLU A N 1
ATOM 1502 C CA . GLU A 1 192 ? 33.906 -0.194 -49.062 1.00 95.12 192 GLU A CA 1
ATOM 1503 C C . GLU A 1 192 ? 35.422 -0.359 -49.275 1.00 95.12 192 GLU A C 1
ATOM 1505 O O . GLU A 1 192 ? 35.906 -0.271 -50.406 1.00 95.12 192 GLU A O 1
ATOM 1510 N N . ALA A 1 193 ? 36.174 -0.712 -48.227 1.00 95.19 193 ALA A N 1
ATOM 1511 C CA . ALA A 1 193 ? 37.604 -0.999 -48.326 1.00 95.19 193 ALA A CA 1
ATOM 1512 C C . ALA A 1 193 ? 37.907 -2.231 -49.203 1.00 95.19 193 ALA A C 1
ATOM 1514 O O . ALA A 1 193 ? 38.858 -2.213 -49.989 1.00 95.19 193 ALA A O 1
ATOM 1515 N N . LEU A 1 194 ? 37.100 -3.294 -49.117 1.00 95.50 194 LEU A N 1
ATOM 1516 C CA . LEU A 1 194 ? 37.225 -4.477 -49.978 1.00 95.50 194 LEU A CA 1
ATOM 1517 C C . LEU A 1 194 ? 36.847 -4.176 -51.438 1.00 95.50 194 LEU A C 1
ATOM 1519 O O . LEU A 1 194 ? 37.501 -4.681 -52.355 1.00 95.50 194 LEU A O 1
ATOM 1523 N N . GLN A 1 195 ? 35.841 -3.328 -51.670 1.00 95.44 195 GLN A N 1
ATOM 1524 C CA . GLN A 1 195 ? 35.472 -2.857 -53.007 1.00 95.44 195 GLN A CA 1
ATOM 1525 C C . GLN A 1 195 ? 36.587 -2.012 -53.634 1.00 95.44 195 GLN A C 1
ATOM 1527 O O . GLN A 1 195 ? 36.933 -2.247 -54.792 1.00 95.44 195 GLN A O 1
ATOM 1532 N N . GLU A 1 196 ? 37.218 -1.107 -52.881 1.00 95.00 196 GLU A N 1
ATOM 1533 C CA . GLU A 1 196 ? 38.351 -0.316 -53.376 1.00 95.00 196 GLU A CA 1
ATOM 1534 C C . GLU A 1 196 ? 39.594 -1.186 -53.631 1.00 95.00 196 GLU A C 1
ATOM 1536 O O . GLU A 1 196 ? 40.236 -1.057 -54.675 1.00 95.00 196 GLU A O 1
ATOM 1541 N N . GLN A 1 197 ? 39.893 -2.166 -52.767 1.00 94.69 197 GLN A N 1
ATOM 1542 C CA . GLN A 1 197 ? 40.936 -3.164 -53.052 1.00 94.69 197 GLN A CA 1
ATOM 1543 C C . GLN A 1 197 ? 40.654 -3.942 -54.347 1.00 94.69 197 GLN A C 1
ATOM 1545 O O . GLN A 1 197 ? 41.574 -4.197 -55.130 1.00 94.69 197 GLN A O 1
ATOM 1550 N N . LEU A 1 198 ? 39.394 -4.310 -54.605 1.00 94.62 198 LEU A N 1
ATOM 1551 C CA . LEU A 1 198 ? 38.990 -4.968 -55.848 1.00 94.62 198 LEU A CA 1
ATOM 1552 C C . LEU A 1 198 ? 39.091 -4.021 -57.056 1.00 94.62 198 LEU A C 1
ATOM 1554 O O . LEU A 1 198 ? 39.529 -4.457 -58.123 1.00 94.62 198 LEU A O 1
ATOM 1558 N N . ARG A 1 199 ? 38.749 -2.736 -56.897 1.00 97.75 199 ARG A N 1
ATOM 1559 C CA . ARG A 1 199 ? 38.899 -1.698 -57.929 1.00 97.75 199 ARG A CA 1
ATOM 1560 C C . ARG A 1 199 ? 40.368 -1.532 -58.321 1.00 97.75 199 ARG A C 1
ATOM 1562 O O . ARG A 1 199 ? 40.692 -1.663 -59.497 1.00 97.75 199 ARG A O 1
ATOM 1569 N N . VAL A 1 200 ? 41.263 -1.366 -57.345 1.00 96.12 200 VAL A N 1
ATOM 1570 C CA . VAL A 1 200 ? 42.717 -1.247 -57.556 1.00 96.12 200 VAL A CA 1
ATOM 1571 C C . VAL A 1 200 ? 43.320 -2.527 -58.149 1.00 96.12 200 VAL A C 1
ATOM 1573 O O . VAL A 1 200 ? 44.218 -2.448 -58.986 1.00 96.12 200 VAL A O 1
ATOM 1576 N N . ARG A 1 201 ? 42.832 -3.721 -57.775 1.00 94.94 201 ARG A N 1
ATOM 1577 C CA . ARG A 1 201 ? 43.245 -4.984 -58.419 1.00 94.94 201 ARG A CA 1
ATOM 1578 C C . ARG A 1 201 ? 42.840 -5.033 -59.894 1.00 94.94 201 ARG A C 1
ATOM 1580 O O . ARG A 1 201 ? 43.682 -5.369 -60.722 1.00 94.94 201 ARG A O 1
ATOM 1587 N N . LYS A 1 202 ? 41.600 -4.658 -60.231 1.00 95.50 202 LYS A N 1
ATOM 1588 C CA . LYS A 1 202 ? 41.124 -4.574 -61.624 1.00 95.50 202 LYS A CA 1
ATOM 1589 C C . LYS A 1 202 ? 41.899 -3.528 -62.426 1.00 95.50 202 LYS A C 1
ATOM 1591 O O . LYS A 1 202 ? 42.318 -3.813 -63.538 1.00 95.50 202 LYS A O 1
ATOM 1596 N N . GLU A 1 203 ? 42.156 -2.355 -61.852 1.00 94.38 203 GLU A N 1
ATOM 1597 C CA . GLU A 1 203 ? 42.952 -1.298 -62.485 1.00 94.38 203 GLU A CA 1
ATOM 1598 C C . GLU A 1 203 ? 44.374 -1.784 -62.815 1.00 94.38 203 GLU A C 1
ATOM 1600 O O . GLU A 1 203 ? 44.823 -1.655 -63.952 1.00 94.38 203 GLU A O 1
ATOM 1605 N N . LYS A 1 204 ? 45.047 -2.454 -61.868 1.00 96.06 204 LYS A N 1
ATOM 1606 C CA . LYS A 1 204 ? 46.354 -3.091 -62.105 1.00 96.06 204 LYS A CA 1
ATOM 1607 C C . LYS A 1 204 ? 46.292 -4.205 -63.153 1.00 96.06 204 LYS A C 1
ATOM 1609 O O . LYS A 1 204 ? 47.224 -4.339 -63.937 1.00 96.06 204 LYS A O 1
ATOM 1614 N N . GLN A 1 205 ? 45.213 -4.990 -63.193 1.00 93.81 205 GLN A N 1
ATOM 1615 C CA . GLN A 1 205 ? 45.015 -6.018 -64.219 1.00 93.81 205 GLN A CA 1
ATOM 1616 C C . GLN A 1 205 ? 44.866 -5.399 -65.618 1.00 93.81 205 GLN A C 1
ATOM 1618 O O . GLN A 1 205 ? 45.489 -5.890 -66.555 1.00 93.81 205 GLN A O 1
ATOM 1623 N N . TYR A 1 206 ? 44.118 -4.300 -65.759 1.00 95.75 206 TYR A N 1
ATOM 1624 C CA . TYR A 1 206 ? 44.017 -3.570 -67.026 1.00 95.75 206 TYR A CA 1
ATOM 1625 C C . TYR A 1 206 ? 45.350 -2.928 -67.433 1.00 95.75 206 TYR A C 1
ATOM 1627 O O . TYR A 1 206 ? 45.750 -3.079 -68.580 1.00 95.75 206 TYR A O 1
ATOM 1635 N N . GLN A 1 207 ? 46.096 -2.318 -66.504 1.00 93.69 207 GLN A N 1
ATOM 1636 C CA . GLN A 1 207 ? 47.444 -1.785 -66.774 1.00 93.69 207 GLN A CA 1
ATOM 1637 C C . GLN A 1 207 ? 48.447 -2.876 -67.199 1.00 93.69 207 GLN A C 1
ATOM 1639 O O . GLN A 1 207 ? 49.369 -2.606 -67.967 1.00 93.69 207 GLN A O 1
ATOM 1644 N N . LEU A 1 208 ? 48.304 -4.108 -66.697 1.00 94.00 208 LEU A N 1
ATOM 1645 C CA . LEU A 1 208 ? 49.107 -5.252 -67.143 1.00 94.00 208 LEU A CA 1
ATOM 1646 C C . LEU A 1 208 ? 48.677 -5.747 -68.529 1.00 94.00 208 LEU A C 1
ATOM 1648 O O . LEU A 1 208 ? 49.544 -6.068 -69.336 1.00 94.00 208 LEU A O 1
ATOM 1652 N N . LEU A 1 209 ? 47.373 -5.774 -68.820 1.00 94.62 209 LEU A N 1
ATOM 1653 C CA . LEU A 1 209 ? 46.841 -6.152 -70.131 1.00 94.62 209 LEU A CA 1
ATOM 1654 C C . LEU A 1 209 ? 47.226 -5.138 -71.220 1.00 94.62 209 LEU A C 1
ATOM 1656 O O . LEU A 1 209 ? 47.654 -5.537 -72.295 1.00 94.62 209 LEU A O 1
ATOM 1660 N N . GLU A 1 210 ? 47.154 -3.840 -70.921 1.00 93.69 210 GLU A N 1
ATOM 1661 C CA . GLU A 1 210 ? 47.595 -2.756 -71.806 1.00 93.69 210 GLU A CA 1
ATOM 1662 C C . GLU A 1 210 ? 49.094 -2.874 -72.127 1.00 93.69 210 GLU A C 1
ATOM 1664 O O . GLU A 1 210 ? 49.490 -2.827 -73.290 1.00 93.69 210 GLU A O 1
ATOM 1669 N N . LYS A 1 211 ? 49.936 -3.115 -71.111 1.00 93.88 211 LYS A N 1
ATOM 1670 C CA . LYS A 1 211 ? 51.372 -3.372 -71.311 1.00 93.88 211 LYS A CA 1
ATOM 1671 C C . LYS A 1 211 ? 51.637 -4.643 -72.112 1.00 93.88 211 LYS A C 1
ATOM 1673 O O . LYS A 1 211 ? 52.573 -4.664 -72.904 1.00 93.88 211 LYS A O 1
ATOM 1678 N N . LEU A 1 212 ? 50.839 -5.692 -71.916 1.00 93.50 212 LEU A N 1
ATOM 1679 C CA . LEU A 1 212 ? 50.947 -6.928 -72.688 1.00 93.50 212 LEU A CA 1
ATOM 1680 C C . LEU A 1 212 ? 50.596 -6.672 -74.159 1.00 93.50 212 LEU A C 1
ATOM 1682 O O . LEU A 1 212 ? 51.381 -7.048 -75.021 1.00 93.50 212 LEU A O 1
ATOM 1686 N N . GLN A 1 213 ? 49.517 -5.938 -74.448 1.00 94.25 213 GLN A N 1
ATOM 1687 C CA . GLN A 1 213 ? 49.167 -5.532 -75.812 1.00 94.25 213 GLN A CA 1
ATOM 1688 C C . GLN A 1 213 ? 50.269 -4.666 -76.450 1.00 94.25 213 GLN A C 1
ATOM 1690 O O . GLN A 1 213 ? 50.668 -4.923 -77.581 1.00 94.25 213 GLN A O 1
ATOM 1695 N N . GLN A 1 214 ? 50.835 -3.693 -75.726 1.00 93.69 214 GLN A N 1
ATOM 1696 C CA . GLN A 1 214 ? 51.969 -2.888 -76.212 1.00 93.69 214 GLN A CA 1
ATOM 1697 C C . GLN A 1 214 ? 53.213 -3.750 -76.513 1.00 93.69 214 GLN A C 1
ATOM 1699 O O . GLN A 1 214 ? 53.941 -3.484 -77.473 1.00 93.69 214 GLN A O 1
ATOM 1704 N N . LEU A 1 215 ? 53.459 -4.806 -75.729 1.00 91.94 215 LEU A N 1
ATOM 1705 C CA . LEU A 1 215 ? 54.529 -5.777 -75.982 1.00 91.94 215 LEU A CA 1
ATOM 1706 C C . LEU A 1 215 ? 54.219 -6.700 -77.172 1.00 91.94 215 LEU A C 1
ATOM 1708 O O . LEU A 1 215 ? 55.128 -7.021 -77.932 1.00 91.94 215 LEU A O 1
ATOM 1712 N N . GLU A 1 216 ? 52.962 -7.084 -77.392 1.00 93.25 216 GLU A N 1
ATOM 1713 C CA . GLU A 1 216 ? 52.544 -7.841 -78.580 1.00 93.25 216 GLU A CA 1
ATOM 1714 C C . GLU A 1 216 ? 52.619 -6.994 -79.860 1.00 93.25 216 GLU A C 1
ATOM 1716 O O . GLU A 1 216 ? 53.091 -7.479 -80.887 1.00 93.25 216 GLU A O 1
ATOM 1721 N N . GLU A 1 217 ? 52.236 -5.716 -79.805 1.00 93.62 217 GLU A N 1
ATOM 1722 C CA . GLU A 1 217 ? 52.342 -4.774 -80.925 1.00 93.62 217 GLU A CA 1
ATOM 1723 C C . GLU A 1 217 ? 53.802 -4.468 -81.282 1.00 93.62 217 GLU A C 1
ATOM 1725 O O . GLU A 1 217 ? 54.171 -4.514 -82.457 1.00 93.62 217 GLU A O 1
ATOM 1730 N N . THR A 1 218 ? 54.663 -4.215 -80.289 1.00 93.69 218 THR A N 1
ATOM 1731 C CA . THR A 1 218 ? 56.103 -4.001 -80.531 1.00 93.69 218 THR A CA 1
ATOM 1732 C C . THR A 1 218 ? 56.814 -5.276 -80.980 1.00 93.69 218 THR A C 1
ATOM 1734 O O . THR A 1 218 ? 57.656 -5.210 -81.879 1.00 93.69 218 THR A O 1
ATOM 1737 N N . LYS A 1 219 ? 56.434 -6.452 -80.457 1.00 93.56 219 LYS A N 1
ATOM 1738 C CA . LYS A 1 219 ? 56.900 -7.737 -80.995 1.00 93.56 219 LYS A CA 1
ATOM 1739 C C . LYS A 1 219 ? 56.475 -7.901 -82.454 1.00 93.56 219 LYS A C 1
ATOM 1741 O O . LYS A 1 219 ? 57.324 -8.188 -83.286 1.00 93.56 219 LYS A O 1
ATOM 1746 N N . ARG A 1 220 ? 55.204 -7.662 -82.791 1.00 94.12 220 ARG A N 1
ATOM 1747 C CA . ARG A 1 220 ? 54.700 -7.775 -84.168 1.00 94.12 220 ARG A CA 1
ATOM 1748 C C . ARG A 1 220 ? 55.444 -6.848 -85.130 1.00 94.12 220 ARG A C 1
ATOM 1750 O O . ARG A 1 220 ? 55.838 -7.293 -86.198 1.00 94.12 220 ARG A O 1
ATOM 1757 N N . GLN A 1 221 ? 55.717 -5.606 -84.727 1.00 92.88 221 GLN A N 1
ATOM 1758 C CA . GLN A 1 221 ? 56.556 -4.685 -85.505 1.00 92.88 221 GLN A CA 1
ATOM 1759 C C . GLN A 1 221 ? 57.983 -5.228 -85.701 1.00 92.88 221 GLN A C 1
ATOM 1761 O O . GLN A 1 221 ? 58.554 -5.071 -86.778 1.00 92.88 221 GLN A O 1
ATOM 1766 N N . SER A 1 222 ? 58.558 -5.895 -84.694 1.00 90.44 222 SER A N 1
ATOM 1767 C CA . SER A 1 222 ? 59.850 -6.582 -84.821 1.00 90.44 222 SER A CA 1
ATOM 1768 C C . SER A 1 222 ? 59.780 -7.802 -85.748 1.00 90.44 222 SER A C 1
ATOM 1770 O O . SER A 1 222 ? 60.697 -7.997 -86.539 1.00 90.44 222 SER A O 1
ATOM 1772 N N . ASP A 1 223 ? 58.711 -8.598 -85.689 1.00 92.50 223 ASP A N 1
ATOM 1773 C CA . ASP A 1 223 ? 58.493 -9.762 -86.556 1.00 92.50 223 ASP A CA 1
ATOM 1774 C C . ASP A 1 223 ? 58.301 -9.315 -88.029 1.00 92.50 223 ASP A C 1
ATOM 1776 O O . ASP A 1 223 ? 58.922 -9.876 -88.934 1.00 92.50 223 ASP A O 1
ATOM 1780 N N . ASP A 1 224 ? 57.548 -8.233 -88.277 1.00 93.44 224 ASP A N 1
ATOM 1781 C CA . ASP A 1 224 ? 57.385 -7.598 -89.597 1.00 93.44 224 ASP A CA 1
ATOM 1782 C C . ASP A 1 224 ? 58.720 -7.023 -90.132 1.00 93.44 224 ASP A C 1
ATOM 1784 O O . ASP A 1 224 ? 59.043 -7.143 -91.321 1.00 93.44 224 ASP A O 1
ATOM 1788 N N . LEU A 1 225 ? 59.542 -6.421 -89.259 1.00 92.12 225 LEU A N 1
ATOM 1789 C CA . LEU A 1 225 ? 60.888 -5.944 -89.603 1.00 92.12 225 LEU A CA 1
ATOM 1790 C C . LEU A 1 225 ? 61.855 -7.098 -89.902 1.00 92.12 225 LEU A C 1
ATOM 1792 O O . LEU A 1 225 ? 62.626 -6.998 -90.858 1.00 92.12 225 LEU A O 1
ATOM 1796 N N . LEU A 1 226 ? 61.801 -8.193 -89.140 1.00 90.75 226 LEU A N 1
ATOM 1797 C CA . LEU A 1 226 ? 62.584 -9.404 -89.393 1.00 90.75 226 LEU A CA 1
ATOM 1798 C C . LEU A 1 226 ? 62.200 -10.024 -90.737 1.00 90.75 226 LEU A C 1
ATOM 1800 O O . LEU A 1 226 ? 63.084 -10.243 -91.561 1.00 90.75 226 LEU A O 1
ATOM 1804 N N . ALA A 1 227 ? 60.906 -10.182 -91.027 1.00 93.00 227 ALA A N 1
ATOM 1805 C CA . ALA A 1 227 ? 60.433 -10.647 -92.330 1.00 93.00 227 ALA A CA 1
ATOM 1806 C C . ALA A 1 227 ? 60.915 -9.733 -93.476 1.00 93.00 227 ALA A C 1
ATOM 1808 O O . ALA A 1 227 ? 61.388 -10.221 -94.501 1.00 93.00 227 ALA A O 1
ATOM 1809 N N . SER A 1 228 ? 60.885 -8.407 -93.287 1.00 93.25 228 SER A N 1
ATOM 1810 C CA . SER A 1 228 ? 61.433 -7.422 -94.236 1.00 93.25 228 SER A CA 1
ATOM 1811 C C . SER A 1 228 ? 62.948 -7.565 -94.454 1.00 93.25 228 SER A C 1
ATOM 1813 O O . SER A 1 228 ? 63.436 -7.338 -95.565 1.00 93.25 228 SER A O 1
ATOM 1815 N N . VAL A 1 229 ? 63.709 -7.915 -93.413 1.00 90.00 229 VAL A N 1
ATOM 1816 C CA . VAL A 1 229 ? 65.156 -8.170 -93.493 1.00 90.00 229 VAL A CA 1
ATOM 1817 C C . VAL A 1 229 ? 65.438 -9.516 -94.155 1.00 90.00 229 VAL A C 1
ATOM 1819 O O . VAL A 1 229 ? 66.266 -9.559 -95.063 1.00 90.00 229 VAL A O 1
ATOM 1822 N N . GLU A 1 230 ? 64.721 -10.581 -93.799 1.00 91.75 230 GLU A N 1
ATOM 1823 C CA . GLU A 1 230 ? 64.817 -11.878 -94.471 1.00 91.75 230 GLU A CA 1
ATOM 1824 C C . GLU A 1 230 ? 64.545 -11.747 -95.969 1.00 91.75 230 GLU A C 1
ATOM 1826 O O . GLU A 1 230 ? 65.325 -12.239 -96.776 1.00 91.75 230 GLU A O 1
ATOM 1831 N N . ASP A 1 231 ? 63.503 -11.020 -96.371 1.00 91.81 231 ASP A N 1
ATOM 1832 C CA . ASP A 1 231 ? 63.181 -10.820 -97.784 1.00 91.81 231 ASP A CA 1
ATOM 1833 C C . ASP A 1 231 ? 64.256 -10.020 -98.537 1.00 91.81 231 ASP A C 1
ATOM 1835 O O . ASP A 1 231 ? 64.510 -10.275 -99.717 1.00 91.81 231 ASP A O 1
ATOM 1839 N N . LYS A 1 232 ? 64.939 -9.085 -97.861 1.00 92.19 232 LYS A N 1
ATOM 1840 C CA . LYS A 1 232 ? 66.125 -8.400 -98.405 1.00 92.19 232 LYS A CA 1
ATOM 1841 C C . LYS A 1 232 ? 67.311 -9.355 -98.518 1.00 92.19 232 LYS A C 1
ATOM 1843 O O . LYS A 1 232 ? 67.980 -9.334 -99.545 1.00 92.19 232 LYS A O 1
ATOM 1848 N N . VAL A 1 233 ? 67.549 -10.217 -97.527 1.00 89.81 233 VAL A N 1
ATOM 1849 C CA . VAL A 1 233 ? 68.613 -11.236 -97.560 1.00 89.81 233 VAL A CA 1
ATOM 1850 C C . VAL A 1 233 ? 68.356 -12.262 -98.667 1.00 89.81 233 VAL A C 1
ATOM 1852 O O . VAL A 1 233 ? 69.268 -12.541 -99.436 1.00 89.81 233 VAL A O 1
ATOM 1855 N N . ARG A 1 234 ? 67.118 -12.745 -98.839 1.00 92.81 234 ARG A N 1
ATOM 1856 C CA . ARG A 1 234 ? 66.709 -13.631 -99.946 1.00 92.81 234 ARG A CA 1
ATOM 1857 C C . ARG A 1 234 ? 66.976 -12.978 -101.309 1.00 92.81 234 ARG A C 1
ATOM 1859 O O . ARG A 1 234 ? 67.593 -13.599 -102.169 1.00 92.81 234 ARG A O 1
ATOM 1866 N N . LYS A 1 235 ? 66.586 -11.707 -101.490 1.00 92.00 235 LYS A N 1
ATOM 1867 C CA . LYS A 1 235 ? 66.820 -10.936 -102.731 1.00 92.00 235 LYS A CA 1
ATOM 1868 C C . LYS A 1 235 ? 68.305 -10.654 -102.984 1.00 92.00 235 LYS A C 1
ATOM 1870 O O . LYS A 1 235 ? 68.751 -10.754 -104.122 1.00 92.00 235 LYS A O 1
ATOM 1875 N N . LEU A 1 236 ? 69.082 -10.344 -101.945 1.00 88.75 236 LEU A N 1
ATOM 1876 C CA . LEU A 1 236 ? 70.535 -10.178 -102.046 1.00 88.75 236 LEU A CA 1
ATOM 1877 C C . LEU A 1 236 ? 71.240 -11.502 -102.356 1.00 88.75 236 LEU A C 1
ATOM 1879 O O . LEU A 1 236 ? 72.169 -11.505 -103.153 1.00 88.75 236 LEU A O 1
ATOM 1883 N N . HIS A 1 237 ? 70.787 -12.620 -101.786 1.00 91.38 237 HIS A N 1
ATOM 1884 C CA . HIS A 1 237 ? 71.344 -13.941 -102.066 1.00 91.38 237 HIS A CA 1
ATOM 1885 C C . HIS A 1 237 ? 71.047 -14.386 -103.502 1.00 91.38 237 HIS A C 1
ATOM 1887 O O . HIS A 1 237 ? 71.971 -14.793 -104.199 1.00 91.38 237 HIS A O 1
ATOM 1893 N N . ALA A 1 238 ? 69.809 -14.215 -103.982 1.00 91.38 238 ALA A N 1
ATOM 1894 C CA . ALA A 1 238 ? 69.453 -14.446 -105.383 1.00 91.38 238 ALA A CA 1
ATOM 1895 C C . ALA A 1 238 ? 70.309 -13.585 -106.330 1.00 91.38 238 ALA A C 1
ATOM 1897 O O . ALA A 1 238 ? 70.960 -14.117 -107.223 1.00 91.38 238 ALA A O 1
ATOM 1898 N N . ARG A 1 239 ? 70.426 -12.276 -106.062 1.00 91.44 239 ARG A N 1
ATOM 1899 C CA . ARG A 1 239 ? 71.289 -11.376 -106.845 1.00 91.44 239 ARG A CA 1
ATOM 1900 C C . ARG A 1 239 ? 72.775 -11.746 -106.772 1.00 91.44 239 ARG A C 1
ATOM 1902 O O . ARG A 1 239 ? 73.508 -11.530 -107.730 1.00 91.44 239 ARG A O 1
ATOM 1909 N N . ASN A 1 240 ? 73.243 -12.297 -105.654 1.00 88.94 240 ASN A N 1
ATOM 1910 C CA . ASN A 1 240 ? 74.617 -12.775 -105.537 1.00 88.94 240 ASN A CA 1
ATOM 1911 C C . ASN A 1 240 ? 74.835 -14.064 -106.347 1.00 88.94 240 ASN A C 1
ATOM 1913 O O . ASN A 1 240 ? 75.856 -14.178 -107.010 1.00 88.94 240 ASN A O 1
ATOM 1917 N N . GLN A 1 241 ? 73.862 -14.984 -106.388 1.00 91.88 241 GLN A N 1
ATOM 1918 C CA . GLN A 1 241 ? 73.891 -16.143 -107.293 1.00 91.88 241 GLN A CA 1
ATOM 1919 C C . GLN A 1 241 ? 73.852 -15.714 -108.775 1.00 91.88 241 GLN A C 1
ATOM 1921 O O . GLN A 1 241 ? 74.607 -16.241 -109.593 1.00 91.88 241 GLN A O 1
ATOM 1926 N N . GLU A 1 242 ? 73.025 -14.727 -109.135 1.00 89.38 242 GLU A N 1
ATOM 1927 C CA . GLU A 1 242 ? 73.015 -14.109 -110.473 1.00 89.38 242 GLU A CA 1
ATOM 1928 C C . GLU A 1 242 ? 74.397 -13.536 -110.835 1.00 89.38 242 GLU A C 1
ATOM 1930 O O . GLU A 1 242 ? 74.937 -13.843 -111.895 1.00 89.38 242 GLU A O 1
ATOM 1935 N N . LEU A 1 243 ? 75.021 -12.767 -109.937 1.00 87.25 243 LEU A N 1
ATOM 1936 C CA . LEU A 1 243 ? 76.361 -12.209 -110.152 1.00 87.25 243 LEU A CA 1
ATOM 1937 C C . LEU A 1 243 ? 77.453 -13.290 -110.205 1.00 87.25 243 LEU A C 1
ATOM 1939 O O . LEU A 1 243 ? 78.337 -13.212 -111.053 1.00 87.25 243 LEU A O 1
ATOM 1943 N N . GLU A 1 244 ? 77.395 -14.323 -109.363 1.00 89.12 244 GLU A N 1
ATOM 1944 C CA . GLU A 1 244 ? 78.330 -15.454 -109.409 1.00 89.12 244 GLU A CA 1
ATOM 1945 C C . GLU A 1 244 ? 78.204 -16.238 -110.722 1.00 89.12 244 GLU A C 1
ATOM 1947 O O . GLU A 1 244 ? 79.217 -16.569 -111.342 1.00 89.12 244 GLU A O 1
ATOM 1952 N N . THR A 1 245 ? 76.982 -16.496 -111.198 1.00 89.50 245 THR A N 1
ATOM 1953 C CA . THR A 1 245 ? 76.765 -17.143 -112.503 1.00 89.50 245 THR A CA 1
ATOM 1954 C C . THR A 1 245 ? 77.191 -16.250 -113.666 1.00 89.50 245 THR A C 1
ATOM 1956 O O . THR A 1 245 ? 77.832 -16.753 -114.590 1.00 89.50 245 THR A O 1
ATOM 1959 N N . GLN A 1 246 ? 76.956 -14.934 -113.606 1.00 87.44 246 GLN A N 1
ATOM 1960 C CA . GLN A 1 246 ? 77.486 -13.985 -114.588 1.00 87.44 246 GLN A CA 1
ATOM 1961 C C . GLN A 1 246 ? 79.021 -14.005 -114.606 1.00 87.44 246 GLN A C 1
ATOM 1963 O O . GLN A 1 246 ? 79.611 -14.153 -115.673 1.00 87.44 246 GLN A O 1
ATOM 1968 N N . VAL A 1 247 ? 79.686 -13.949 -113.448 1.00 85.31 247 VAL A N 1
ATOM 1969 C CA . VAL A 1 247 ? 81.154 -14.023 -113.349 1.00 85.31 247 VAL A CA 1
ATOM 1970 C C . VAL A 1 247 ? 81.685 -15.367 -113.862 1.00 85.31 247 VAL A C 1
ATOM 1972 O O . VAL A 1 247 ? 82.713 -15.398 -114.537 1.00 85.31 247 VAL A O 1
ATOM 1975 N N . GLN A 1 248 ? 80.981 -16.482 -113.634 1.00 87.00 248 GLN A N 1
ATOM 1976 C CA . GLN A 1 248 ? 81.330 -17.775 -114.237 1.00 87.00 248 GLN A CA 1
ATOM 1977 C C . GLN A 1 248 ? 81.162 -17.786 -115.766 1.00 87.00 248 GLN A C 1
ATOM 1979 O O . GLN A 1 248 ? 81.983 -18.392 -116.459 1.00 87.00 248 GLN A O 1
ATOM 1984 N N . LEU A 1 249 ? 80.132 -17.130 -116.309 1.00 88.50 249 LEU A N 1
ATOM 1985 C CA . LEU A 1 249 ? 79.929 -16.986 -117.755 1.00 88.50 249 LEU A CA 1
ATOM 1986 C C . LEU A 1 249 ? 80.992 -16.072 -118.380 1.00 88.50 249 LEU A C 1
ATOM 1988 O O . LEU A 1 249 ? 81.595 -16.451 -119.381 1.00 88.50 249 LEU A O 1
ATOM 1992 N N . GLU A 1 250 ? 81.311 -14.937 -117.759 1.00 82.44 250 GLU A N 1
ATOM 1993 C CA . GLU A 1 250 ? 82.402 -14.051 -118.177 1.00 82.44 250 GLU A CA 1
ATOM 1994 C C . GLU A 1 250 ? 83.772 -14.736 -118.085 1.00 82.44 250 GLU A C 1
ATOM 1996 O O . GLU A 1 250 ? 84.611 -14.559 -118.966 1.00 82.44 250 GLU A O 1
ATOM 2001 N N . ALA A 1 251 ? 84.009 -15.568 -117.066 1.00 82.81 251 ALA A N 1
ATOM 2002 C CA . ALA A 1 251 ? 85.229 -16.365 -116.952 1.00 82.81 251 ALA A CA 1
ATOM 2003 C C . ALA A 1 251 ? 85.319 -17.447 -118.044 1.00 82.81 251 ALA A C 1
ATOM 2005 O O . ALA A 1 251 ? 86.401 -17.675 -118.586 1.00 82.81 251 ALA A O 1
ATOM 2006 N N . LYS A 1 252 ? 84.199 -18.088 -118.412 1.00 86.06 252 LYS A N 1
ATOM 2007 C CA . LYS A 1 252 ? 84.128 -19.009 -119.562 1.00 86.06 252 LYS A CA 1
ATOM 2008 C C . LYS A 1 252 ? 84.374 -18.272 -120.883 1.00 86.06 252 LYS A C 1
ATOM 2010 O O . LYS A 1 252 ? 85.185 -18.738 -121.678 1.00 86.06 252 LYS A O 1
ATOM 2015 N N . ALA A 1 253 ? 83.759 -17.106 -121.083 1.00 84.00 253 ALA A N 1
ATOM 2016 C CA . ALA A 1 253 ? 83.957 -16.269 -122.265 1.00 84.00 253 ALA A CA 1
ATOM 2017 C C . ALA A 1 253 ? 85.414 -15.789 -122.391 1.00 84.00 253 ALA A C 1
ATOM 2019 O O . ALA A 1 253 ? 86.017 -15.938 -123.450 1.00 84.00 253 ALA A O 1
ATOM 2020 N N . LYS A 1 254 ? 86.028 -15.315 -121.296 1.00 83.19 254 LYS A N 1
ATOM 2021 C CA . LYS A 1 254 ? 87.451 -14.938 -121.260 1.00 83.19 254 LYS A CA 1
ATOM 2022 C C . LYS A 1 254 ? 88.376 -16.122 -121.545 1.00 83.19 254 LYS A C 1
ATOM 2024 O O . LYS A 1 254 ? 89.353 -15.939 -122.260 1.00 83.19 254 LYS A O 1
ATOM 2029 N N . ARG A 1 255 ? 88.077 -17.334 -121.057 1.00 82.62 255 ARG A N 1
ATOM 2030 C CA . ARG A 1 255 ? 88.841 -18.547 -121.421 1.00 82.62 255 ARG A CA 1
ATOM 2031 C C . ARG A 1 255 ? 88.726 -18.854 -122.915 1.00 82.62 255 ARG A C 1
ATOM 2033 O O . ARG A 1 255 ? 89.753 -18.964 -123.570 1.00 82.62 255 ARG A O 1
ATOM 2040 N N . ALA A 1 256 ? 87.511 -18.874 -123.464 1.00 81.88 256 ALA A N 1
ATOM 2041 C CA . ALA A 1 256 ? 87.291 -19.075 -124.897 1.00 81.88 256 ALA A CA 1
ATOM 2042 C C . ALA A 1 256 ? 88.003 -18.011 -125.758 1.00 81.88 256 ALA A C 1
ATOM 2044 O O . ALA A 1 256 ? 88.591 -18.344 -126.782 1.00 81.88 256 ALA A O 1
ATOM 2045 N N . GLN A 1 257 ? 88.023 -16.748 -125.319 1.00 81.69 257 GLN A N 1
ATOM 2046 C CA . GLN A 1 257 ? 88.755 -15.671 -125.990 1.00 81.69 257 GLN A CA 1
ATOM 2047 C C . GLN A 1 257 ? 90.281 -15.817 -125.859 1.00 81.69 257 GLN A C 1
ATOM 2049 O O . GLN A 1 257 ? 91.002 -15.535 -126.810 1.00 81.69 257 GLN A O 1
ATOM 2054 N N . ILE A 1 258 ? 90.794 -16.294 -124.720 1.00 81.06 258 ILE A N 1
ATOM 2055 C CA . ILE A 1 258 ? 92.218 -16.626 -124.548 1.00 81.06 258 ILE A CA 1
ATOM 2056 C C . ILE A 1 258 ? 92.621 -17.780 -125.473 1.00 81.06 258 ILE A C 1
ATOM 2058 O O . ILE A 1 258 ? 93.680 -17.714 -126.091 1.00 81.06 258 ILE A O 1
ATOM 2062 N N . ASP A 1 259 ? 91.789 -18.812 -125.608 1.00 81.12 259 ASP A N 1
ATOM 2063 C CA . ASP A 1 259 ? 92.073 -19.950 -126.486 1.00 81.12 259 ASP A CA 1
ATOM 2064 C C . ASP A 1 259 ? 91.936 -19.578 -127.975 1.00 81.12 259 ASP A C 1
ATOM 2066 O O . ASP A 1 259 ? 92.781 -19.967 -128.780 1.00 81.12 259 ASP A O 1
ATOM 2070 N N . ALA A 1 260 ? 90.986 -18.709 -128.339 1.00 78.75 260 ALA A N 1
ATOM 2071 C CA . ALA A 1 260 ? 90.949 -18.078 -129.660 1.00 78.75 260 ALA A CA 1
ATOM 2072 C C . ALA A 1 260 ? 92.214 -17.238 -129.930 1.00 78.75 260 ALA A C 1
ATOM 2074 O O . ALA A 1 260 ? 92.815 -17.357 -130.994 1.00 78.75 260 ALA A O 1
ATOM 2075 N N . ASN A 1 261 ? 92.685 -16.457 -128.952 1.00 78.56 261 ASN A N 1
ATOM 2076 C CA . ASN A 1 261 ? 93.926 -15.686 -129.070 1.00 78.56 261 ASN A CA 1
ATOM 2077 C C . ASN A 1 261 ? 95.175 -16.581 -129.188 1.00 78.56 261 ASN A C 1
ATOM 2079 O O . ASN A 1 261 ? 96.116 -16.199 -129.879 1.00 78.56 261 ASN A O 1
ATOM 2083 N N . LYS A 1 262 ? 95.199 -17.777 -128.577 1.00 81.94 262 LYS A N 1
ATOM 2084 C CA . LYS A 1 262 ? 96.260 -18.777 -128.817 1.00 81.94 262 LYS A CA 1
ATOM 2085 C C . LYS A 1 262 ? 96.220 -19.296 -130.252 1.00 81.94 262 LYS A C 1
ATOM 2087 O O . LYS A 1 262 ? 97.272 -19.388 -130.877 1.00 81.94 262 LYS A O 1
ATOM 2092 N N . ASN A 1 263 ? 95.032 -19.593 -130.781 1.00 76.75 263 ASN A N 1
ATOM 2093 C CA . ASN A 1 263 ? 94.878 -20.027 -132.170 1.00 76.75 263 ASN A CA 1
ATOM 2094 C C . ASN A 1 263 ? 95.352 -18.931 -133.135 1.00 76.75 263 ASN A C 1
ATOM 2096 O O . ASN A 1 263 ? 96.202 -19.208 -133.976 1.00 76.75 263 ASN A O 1
ATOM 2100 N N . PHE A 1 264 ? 94.931 -17.675 -132.935 1.00 74.12 264 PHE A N 1
ATOM 2101 C CA . PHE A 1 264 ? 95.446 -16.531 -133.696 1.00 74.12 264 PHE A CA 1
ATOM 2102 C C . PHE A 1 264 ? 96.960 -16.332 -133.531 1.00 74.12 264 PHE A C 1
ATOM 2104 O O . PHE A 1 264 ? 97.621 -15.936 -134.483 1.00 74.12 264 PHE A O 1
ATOM 2111 N N . PHE A 1 265 ? 97.548 -16.621 -132.366 1.00 77.62 265 PHE A N 1
ATOM 2112 C CA . PHE A 1 265 ? 99.003 -16.550 -132.180 1.00 77.62 265 PHE A CA 1
ATOM 2113 C C . PHE A 1 265 ? 99.747 -17.644 -132.967 1.00 77.62 265 PHE A C 1
ATOM 2115 O O . PHE A 1 265 ? 100.783 -17.366 -133.568 1.00 77.62 265 PHE A O 1
ATOM 2122 N N . ILE A 1 266 ? 99.210 -18.867 -133.014 1.00 78.50 266 ILE A N 1
ATOM 2123 C CA . ILE A 1 266 ? 99.749 -19.977 -133.821 1.00 78.50 266 ILE A CA 1
ATOM 2124 C C . ILE A 1 266 ? 99.608 -19.672 -135.320 1.00 78.50 266 ILE A C 1
ATOM 2126 O O . ILE A 1 266 ? 100.556 -19.855 -136.080 1.00 78.50 266 ILE A O 1
ATOM 2130 N N . GLU A 1 267 ? 98.449 -19.165 -135.738 1.00 77.75 267 GLU A N 1
ATOM 2131 C CA . GLU A 1 267 ? 98.137 -18.800 -137.122 1.00 77.75 267 GLU A CA 1
ATOM 2132 C C . GLU A 1 267 ? 98.983 -17.614 -137.605 1.00 77.75 267 GLU A C 1
ATOM 2134 O O . GLU A 1 267 ? 99.616 -17.694 -138.656 1.00 77.75 267 GLU A O 1
ATOM 2139 N N . ASN A 1 268 ? 99.131 -16.569 -136.786 1.00 75.12 268 ASN A N 1
ATOM 2140 C CA . ASN A 1 268 ? 100.073 -15.478 -137.033 1.00 75.12 268 ASN A CA 1
ATOM 2141 C C . ASN A 1 268 ? 101.529 -15.982 -137.044 1.00 75.12 268 ASN A C 1
ATOM 2143 O O . ASN A 1 268 ? 102.333 -15.529 -137.847 1.00 75.12 268 ASN A O 1
ATOM 2147 N N . GLY A 1 269 ? 101.873 -16.977 -136.219 1.00 78.88 269 GLY A N 1
ATOM 2148 C CA . GLY A 1 269 ? 103.173 -17.657 -136.249 1.00 78.88 269 GLY A CA 1
ATOM 2149 C C . GLY A 1 269 ? 103.426 -18.503 -137.507 1.00 78.88 269 GLY A C 1
ATOM 2150 O O . GLY A 1 269 ? 104.588 -18.751 -137.838 1.00 78.88 269 GLY A O 1
ATOM 2151 N N . ASN A 1 270 ? 102.376 -18.929 -138.219 1.00 77.19 270 ASN A N 1
ATOM 2152 C CA . ASN A 1 270 ? 102.473 -19.504 -139.564 1.00 77.19 270 ASN A CA 1
ATOM 2153 C C . ASN A 1 270 ? 102.642 -18.393 -140.608 1.00 77.19 270 ASN A C 1
ATOM 2155 O O . ASN A 1 270 ? 103.636 -18.393 -141.326 1.00 77.19 270 ASN A O 1
ATOM 2159 N N . LEU A 1 271 ? 101.772 -17.378 -140.589 1.00 74.25 271 LEU A N 1
ATOM 2160 C CA . LEU A 1 271 ? 101.841 -16.219 -141.488 1.00 74.25 271 LEU A CA 1
ATOM 2161 C C . LEU A 1 271 ? 103.177 -15.459 -141.391 1.00 74.25 271 LEU A C 1
ATOM 2163 O O . LEU A 1 271 ? 103.657 -14.928 -142.387 1.00 74.25 271 LEU A O 1
ATOM 2167 N N . GLN A 1 272 ? 103.823 -15.432 -140.221 1.00 76.75 272 GLN A N 1
ATOM 2168 C CA . GLN A 1 272 ? 105.158 -14.852 -140.028 1.00 76.75 272 GLN A CA 1
ATOM 2169 C C . GLN A 1 272 ? 106.254 -15.659 -140.757 1.00 76.75 272 GLN A C 1
ATOM 2171 O O . GLN A 1 272 ? 107.223 -15.069 -141.235 1.00 76.75 272 GLN A O 1
ATOM 2176 N N . ARG A 1 273 ? 106.098 -16.988 -140.871 1.00 75.38 273 ARG A N 1
ATOM 2177 C CA . ARG A 1 273 ? 106.968 -17.878 -141.663 1.00 75.38 273 ARG A CA 1
ATOM 2178 C C . ARG A 1 273 ? 106.719 -17.688 -143.156 1.00 75.38 273 ARG A C 1
ATOM 2180 O O . ARG A 1 273 ? 107.662 -17.415 -143.894 1.00 75.38 273 ARG A O 1
ATOM 2187 N N . ASP A 1 274 ? 105.455 -17.705 -143.571 1.00 75.94 274 ASP A N 1
ATOM 2188 C CA . ASP A 1 274 ? 105.051 -17.466 -144.962 1.00 75.94 274 ASP A CA 1
ATOM 2189 C C . ASP A 1 274 ? 105.521 -16.075 -145.434 1.00 75.94 274 ASP A C 1
ATOM 2191 O O . ASP A 1 274 ? 106.007 -15.906 -146.553 1.00 75.94 274 ASP A O 1
ATOM 2195 N N . LYS A 1 275 ? 105.485 -15.076 -144.538 1.00 75.81 275 LYS A N 1
ATOM 2196 C CA . LYS A 1 275 ? 106.056 -13.743 -144.758 1.00 75.81 275 LYS A CA 1
ATOM 2197 C C . LYS A 1 275 ? 107.573 -13.770 -144.956 1.00 75.81 275 LYS A C 1
ATOM 2199 O O . LYS A 1 275 ? 108.057 -12.987 -145.763 1.00 75.81 275 LYS A O 1
ATOM 2204 N N . GLN A 1 276 ? 108.338 -14.626 -144.277 1.00 74.00 276 GLN A N 1
ATOM 2205 C CA . GLN A 1 276 ? 109.787 -14.743 -144.509 1.00 74.00 276 GLN A CA 1
ATOM 2206 C C . GLN A 1 276 ? 110.104 -15.409 -145.862 1.00 74.00 276 GLN A C 1
ATOM 2208 O O . GLN A 1 276 ? 111.025 -14.973 -146.561 1.00 74.00 276 GLN A O 1
ATOM 2213 N N . GLU A 1 277 ? 109.305 -16.389 -146.292 1.00 72.12 277 GLU A N 1
ATOM 2214 C CA . GLU A 1 277 ? 109.406 -16.964 -147.644 1.00 72.12 277 GLU A CA 1
ATOM 2215 C C . GLU A 1 277 ? 108.961 -15.994 -148.750 1.00 72.12 277 GLU A C 1
ATOM 2217 O O . GLU A 1 277 ? 109.486 -16.039 -149.864 1.00 72.12 277 GLU A O 1
ATOM 2222 N N . LEU A 1 278 ? 108.020 -15.091 -148.461 1.00 65.38 278 LEU A N 1
ATOM 2223 C CA . LEU A 1 278 ? 107.632 -14.009 -149.368 1.00 65.38 278 LEU A CA 1
ATOM 2224 C C . LEU A 1 278 ? 108.649 -12.862 -149.377 1.00 65.38 278 LEU A C 1
ATOM 2226 O O . LEU A 1 278 ? 108.956 -12.359 -150.453 1.00 65.38 278 LEU A O 1
ATOM 2230 N N . GLN A 1 279 ? 109.230 -12.487 -148.234 1.00 71.88 279 GLN A N 1
ATOM 2231 C CA . GLN A 1 279 ? 110.257 -11.442 -148.148 1.00 71.88 279 GLN A CA 1
ATOM 2232 C C . GLN A 1 279 ? 111.498 -11.833 -148.960 1.00 71.88 279 GLN A C 1
ATOM 2234 O O . GLN A 1 279 ? 111.934 -11.076 -149.815 1.00 71.88 279 GLN A O 1
ATOM 2239 N N . THR A 1 280 ? 111.975 -13.075 -148.831 1.00 65.38 280 THR A N 1
ATOM 2240 C CA . THR A 1 280 ? 113.110 -13.587 -149.629 1.00 65.38 280 THR A CA 1
ATOM 2241 C C . THR A 1 280 ? 112.822 -13.724 -151.137 1.00 65.38 280 THR A C 1
ATOM 2243 O O . THR A 1 280 ? 113.749 -13.932 -151.928 1.00 65.38 280 THR A O 1
ATOM 2246 N N . ARG A 1 281 ? 111.560 -13.567 -151.568 1.00 66.88 281 ARG A N 1
ATOM 2247 C CA . ARG A 1 281 ? 111.167 -13.361 -152.978 1.00 66.88 281 ARG A CA 1
ATOM 2248 C C . ARG A 1 281 ? 111.022 -11.875 -153.327 1.00 66.88 281 ARG A C 1
ATOM 2250 O O . ARG A 1 281 ? 111.359 -11.490 -154.441 1.00 66.88 281 ARG A O 1
ATOM 2257 N N . PHE A 1 282 ? 110.554 -11.051 -152.391 1.00 63.16 282 PHE A N 1
ATOM 2258 C CA . PHE A 1 282 ? 110.379 -9.605 -152.540 1.00 63.16 282 PHE A CA 1
ATOM 2259 C C . PHE A 1 282 ? 111.719 -8.864 -152.646 1.00 63.16 282 PHE A C 1
ATOM 2261 O O . PHE A 1 282 ? 111.884 -8.040 -153.540 1.00 63.16 282 PHE A O 1
ATOM 2268 N N . ASP A 1 283 ? 112.714 -9.245 -151.842 1.00 65.81 283 ASP A N 1
ATOM 2269 C CA . ASP A 1 283 ? 114.069 -8.673 -151.858 1.00 65.81 283 ASP A CA 1
ATOM 2270 C C . ASP A 1 283 ? 114.770 -8.867 -153.223 1.00 65.81 283 ASP A C 1
ATOM 2272 O O . ASP A 1 283 ? 115.644 -8.090 -153.601 1.00 65.81 283 ASP A O 1
ATOM 2276 N N . LYS A 1 284 ? 114.351 -9.877 -154.007 1.00 58.69 284 LYS A N 1
ATOM 2277 C CA . LYS A 1 284 ? 114.803 -10.108 -155.394 1.00 58.69 284 LYS A CA 1
ATOM 2278 C C . LYS A 1 284 ? 114.062 -9.278 -156.450 1.00 58.69 284 LYS A C 1
ATOM 2280 O O . LYS A 1 284 ? 114.531 -9.214 -157.578 1.00 58.69 284 LYS A O 1
ATOM 2285 N N . ALA A 1 285 ? 112.927 -8.670 -156.108 1.00 58.44 285 ALA A N 1
ATOM 2286 C CA . ALA A 1 285 ? 112.126 -7.826 -157.000 1.00 58.44 285 ALA A CA 1
ATOM 2287 C C . ALA A 1 285 ? 112.288 -6.325 -156.687 1.00 58.44 285 ALA A C 1
ATOM 2289 O O . ALA A 1 285 ? 112.253 -5.483 -157.584 1.00 58.44 285 ALA A O 1
ATOM 2290 N N . GLU A 1 286 ? 112.518 -5.962 -155.423 1.00 60.91 286 GLU A N 1
ATOM 2291 C CA . GLU A 1 286 ? 112.726 -4.568 -155.010 1.00 60.91 286 GLU A CA 1
ATOM 2292 C C . GLU A 1 286 ? 114.068 -3.994 -155.511 1.00 60.91 286 GLU A C 1
ATOM 2294 O O . GLU A 1 286 ? 114.190 -2.784 -155.728 1.00 60.91 286 GLU A O 1
ATOM 2299 N N . GLN A 1 287 ? 115.032 -4.869 -155.828 1.00 52.97 287 GLN A N 1
ATOM 2300 C CA . GLN A 1 287 ? 116.287 -4.510 -156.496 1.00 52.97 287 GLN A CA 1
ATOM 2301 C C . GLN A 1 287 ? 116.083 -3.967 -157.929 1.00 52.97 287 GLN A C 1
ATOM 2303 O O . GLN A 1 287 ? 116.926 -3.212 -158.410 1.00 52.97 287 GLN A O 1
ATOM 2308 N N . GLU A 1 288 ? 114.956 -4.272 -158.586 1.00 48.19 288 GLU A N 1
ATOM 2309 C CA . GLU A 1 288 ? 114.588 -3.699 -159.895 1.00 48.19 288 GLU A CA 1
ATOM 2310 C C . GLU A 1 288 ? 113.642 -2.489 -159.780 1.00 48.19 288 GLU A C 1
ATOM 2312 O O . GLU A 1 288 ? 113.613 -1.642 -160.675 1.00 48.19 288 GLU A O 1
ATOM 2317 N N . ARG A 1 289 ? 112.892 -2.356 -158.673 1.00 46.81 289 ARG A N 1
ATOM 2318 C CA . ARG A 1 289 ? 111.928 -1.253 -158.477 1.00 46.81 289 ARG A CA 1
ATOM 2319 C C . ARG A 1 289 ? 112.525 0.008 -157.840 1.00 46.81 289 ARG A C 1
ATOM 2321 O O . ARG A 1 289 ? 111.913 1.072 -157.913 1.00 46.81 289 ARG A O 1
ATOM 2328 N N . SER A 1 290 ? 113.720 -0.080 -157.259 1.00 40.66 290 SER A N 1
ATOM 2329 C CA . SER A 1 290 ? 114.416 1.025 -156.577 1.00 40.66 290 SER A CA 1
ATOM 2330 C C . SER A 1 290 ? 115.057 2.043 -157.542 1.00 40.66 290 SER A C 1
ATOM 2332 O O . SER A 1 290 ? 116.238 2.367 -157.420 1.00 40.66 290 SER A O 1
ATOM 2334 N N . ARG A 1 291 ? 114.296 2.539 -158.532 1.00 40.47 291 ARG A N 1
ATOM 2335 C CA . ARG A 1 291 ? 114.780 3.514 -159.532 1.00 40.47 291 ARG A CA 1
ATOM 2336 C C . ARG A 1 291 ? 113.833 4.688 -159.836 1.00 40.47 291 ARG A C 1
ATOM 2338 O O . ARG A 1 291 ? 114.297 5.649 -160.436 1.00 40.47 291 ARG A O 1
ATOM 2345 N N . MET A 1 292 ? 112.564 4.650 -159.417 1.00 36.28 292 MET A N 1
ATOM 2346 C CA . MET A 1 292 ? 111.590 5.734 -159.649 1.00 36.28 292 MET A CA 1
ATOM 2347 C C . MET A 1 292 ? 110.739 6.011 -158.389 1.00 36.28 292 MET A C 1
ATOM 2349 O O . MET A 1 292 ? 109.912 5.177 -158.037 1.00 36.28 292 MET A O 1
ATOM 2353 N N . GLU A 1 293 ? 110.985 7.169 -157.752 1.00 38.03 293 GLU A N 1
ATOM 2354 C CA . GLU A 1 293 ? 109.995 8.179 -157.273 1.00 38.03 293 GLU A CA 1
ATOM 2355 C C . GLU A 1 293 ? 108.838 7.724 -156.327 1.00 38.03 293 GLU A C 1
ATOM 2357 O O . GLU A 1 293 ? 108.083 6.814 -156.650 1.00 38.03 293 GLU A O 1
ATOM 2362 N N . ALA A 1 294 ? 108.560 8.268 -155.121 1.00 32.75 294 ALA A N 1
ATOM 2363 C CA . ALA A 1 294 ? 108.928 9.510 -154.391 1.00 32.75 294 ALA A CA 1
ATOM 2364 C C . ALA A 1 294 ? 108.489 10.823 -155.093 1.00 32.75 294 ALA A C 1
ATOM 2366 O O . ALA A 1 294 ? 108.906 11.032 -156.222 1.00 32.75 294 ALA A O 1
ATOM 2367 N N . GLU A 1 295 ? 107.688 11.767 -154.558 1.00 39.31 295 GLU A N 1
ATOM 2368 C CA . GLU A 1 295 ? 107.020 12.051 -153.250 1.00 39.31 295 GLU A CA 1
ATOM 2369 C C . GLU A 1 295 ? 105.716 12.904 -153.503 1.00 39.31 295 GLU A C 1
ATOM 2371 O O . GLU A 1 295 ? 105.431 13.153 -154.670 1.00 39.31 295 GLU A O 1
ATOM 2376 N N . ASN A 1 296 ? 104.850 13.452 -152.610 1.00 35.94 296 ASN A N 1
ATOM 2377 C CA . ASN A 1 296 ? 104.528 13.468 -151.146 1.00 35.94 296 ASN A CA 1
ATOM 2378 C C . ASN A 1 296 ? 102.971 13.764 -151.002 1.00 35.94 296 ASN A C 1
ATOM 2380 O O . ASN A 1 296 ? 102.297 13.679 -152.026 1.00 35.94 296 ASN A O 1
ATOM 2384 N N . ARG A 1 297 ? 102.199 13.932 -149.892 1.00 47.41 297 ARG A N 1
ATOM 2385 C CA . ARG A 1 297 ? 102.194 14.726 -148.612 1.00 47.41 297 ARG A CA 1
ATOM 2386 C C . ARG A 1 297 ? 102.115 16.262 -148.744 1.00 47.41 297 ARG A C 1
ATOM 2388 O O . ARG A 1 297 ? 102.668 16.784 -149.701 1.00 47.41 297 ARG A O 1
ATOM 2395 N N . ASP A 1 298 ? 101.517 17.063 -147.836 1.00 42.44 298 ASP A N 1
ATOM 2396 C CA . ASP A 1 298 ? 100.635 16.929 -146.622 1.00 42.44 298 ASP A CA 1
ATOM 2397 C C . ASP A 1 298 ? 99.984 18.346 -146.361 1.00 42.44 298 ASP A C 1
ATOM 2399 O O . ASP A 1 298 ? 100.250 19.234 -147.171 1.00 42.44 298 ASP A O 1
ATOM 2403 N N . SER A 1 299 ? 99.186 18.754 -145.346 1.00 39.50 299 SER A N 1
ATOM 2404 C CA . SER A 1 299 ? 98.481 18.182 -144.163 1.00 39.50 299 SER A CA 1
ATOM 2405 C C . SER A 1 299 ? 97.406 19.181 -143.611 1.00 39.50 299 SER A C 1
ATOM 2407 O O . SER A 1 299 ? 97.442 20.359 -143.953 1.00 39.50 299 SER A O 1
ATOM 2409 N N . ALA A 1 300 ? 96.530 18.717 -142.692 1.00 42.44 300 ALA A N 1
ATOM 2410 C CA . ALA A 1 300 ? 95.714 19.448 -141.672 1.00 42.44 300 ALA A CA 1
ATOM 2411 C C . ALA A 1 300 ? 94.626 20.483 -142.107 1.00 42.44 300 ALA A C 1
ATOM 2413 O O . ALA A 1 300 ? 94.744 21.136 -143.134 1.00 42.44 300 ALA A O 1
ATOM 2414 N N . ASP A 1 301 ? 93.459 20.687 -141.458 1.00 52.34 301 ASP A N 1
ATOM 2415 C CA . ASP A 1 301 ? 92.924 20.587 -140.064 1.00 52.34 301 ASP A CA 1
ATOM 2416 C C . ASP A 1 301 ? 93.130 21.808 -139.128 1.00 52.34 301 ASP A C 1
ATOM 2418 O O . ASP A 1 301 ? 93.880 21.741 -138.157 1.00 52.34 301 ASP A O 1
ATOM 2422 N N . GLN A 1 302 ? 92.399 22.921 -139.358 1.00 41.34 302 GLN A N 1
ATOM 2423 C CA . GLN A 1 302 ? 92.342 24.035 -138.378 1.00 41.34 302 GLN A CA 1
ATOM 2424 C C . GLN A 1 302 ? 91.082 24.947 -138.360 1.00 41.34 302 GLN A C 1
ATOM 2426 O O . GLN A 1 302 ? 91.109 26.002 -137.735 1.00 41.34 302 GLN A O 1
ATOM 2431 N N . LEU A 1 303 ? 89.958 24.583 -139.004 1.00 49.72 303 LEU A N 1
ATOM 2432 C CA . LEU A 1 303 ? 88.785 25.486 -139.160 1.00 49.72 303 LEU A CA 1
ATOM 2433 C C . LEU A 1 303 ? 87.495 25.098 -138.399 1.00 49.72 303 LEU A C 1
ATOM 2435 O O . LEU A 1 303 ? 86.466 25.749 -138.576 1.00 49.72 303 LEU A O 1
ATOM 2439 N N . ARG A 1 304 ? 87.505 24.071 -137.536 1.00 57.56 304 ARG A N 1
ATOM 2440 C CA . ARG A 1 304 ? 86.286 23.612 -136.822 1.00 57.56 304 ARG A CA 1
ATOM 2441 C C . ARG A 1 304 ? 85.879 24.442 -135.593 1.00 57.56 304 ARG A C 1
ATOM 2443 O O . ARG A 1 304 ? 84.740 24.336 -135.154 1.00 57.56 304 ARG A O 1
ATOM 2450 N N . GLU A 1 305 ? 86.770 25.258 -135.035 1.00 56.25 305 GLU A N 1
ATOM 2451 C CA . GLU A 1 305 ? 86.655 25.729 -133.641 1.00 56.25 305 GLU A CA 1
ATOM 2452 C C . GLU A 1 305 ? 85.793 26.998 -133.430 1.00 56.25 305 GLU A C 1
ATOM 2454 O O . GLU A 1 305 ? 85.421 27.326 -132.305 1.00 56.25 305 GLU A O 1
ATOM 2459 N N . MET A 1 306 ? 85.432 27.733 -134.491 1.00 46.00 306 MET A N 1
ATOM 2460 C CA . MET A 1 306 ? 84.709 29.014 -134.350 1.00 46.00 306 MET A CA 1
ATOM 2461 C C . MET A 1 306 ? 83.177 28.900 -134.225 1.00 46.00 306 MET A C 1
ATOM 2463 O O . MET A 1 306 ? 82.531 29.885 -133.869 1.00 46.00 306 MET A O 1
ATOM 2467 N N . ALA A 1 307 ? 82.574 27.738 -134.493 1.00 52.78 307 ALA A N 1
ATOM 2468 C CA . ALA A 1 307 ? 81.115 27.617 -134.613 1.00 52.78 307 ALA A CA 1
ATOM 2469 C C . ALA A 1 307 ? 80.349 27.602 -133.269 1.00 52.78 307 ALA A C 1
ATOM 2471 O O . ALA A 1 307 ? 79.216 28.078 -133.196 1.00 52.78 307 ALA A O 1
ATOM 2472 N N . GLU A 1 308 ? 80.941 27.077 -132.191 1.00 55.84 308 GLU A N 1
ATOM 2473 C CA . GLU A 1 308 ? 80.191 26.738 -130.966 1.00 55.84 308 GLU A CA 1
ATOM 2474 C C . GLU A 1 308 ? 79.735 27.951 -130.132 1.00 55.84 308 GLU A C 1
ATOM 2476 O O . GLU A 1 308 ? 78.761 27.868 -129.382 1.00 55.84 308 GLU A O 1
ATOM 2481 N N . LYS A 1 309 ? 80.390 29.111 -130.277 1.00 53.97 309 LYS A N 1
ATOM 2482 C CA . LYS A 1 309 ? 80.136 30.294 -129.429 1.00 53.97 309 LYS A CA 1
ATOM 2483 C C . LYS A 1 309 ? 78.822 31.031 -129.727 1.00 53.97 309 LYS A C 1
ATOM 2485 O O . LYS A 1 309 ? 78.429 31.888 -128.940 1.00 53.97 309 LYS A O 1
ATOM 2490 N N . VAL A 1 310 ? 78.120 30.699 -130.814 1.00 55.41 310 VAL A N 1
ATOM 2491 C CA . VAL A 1 310 ? 76.867 31.377 -131.211 1.00 55.41 310 VAL A CA 1
ATOM 2492 C C . VAL A 1 310 ? 75.632 30.810 -130.490 1.00 55.41 310 VAL A C 1
ATOM 2494 O O . VAL A 1 310 ? 74.700 31.555 -130.190 1.00 55.41 310 VAL A O 1
ATOM 2497 N N . PHE A 1 311 ? 75.616 29.517 -130.147 1.00 53.28 311 PHE A N 1
ATOM 2498 C CA . PHE A 1 311 ? 74.418 28.860 -129.596 1.00 53.28 311 PHE A CA 1
ATOM 2499 C C . PHE A 1 311 ? 74.050 29.302 -128.166 1.00 53.28 311 PHE A C 1
ATOM 2501 O O . PHE A 1 311 ? 72.872 29.340 -127.815 1.00 53.28 311 PHE A O 1
ATOM 2508 N N . GLN A 1 312 ? 75.029 29.687 -127.340 1.00 58.81 312 GLN A N 1
ATOM 2509 C CA . GLN A 1 312 ? 74.831 29.915 -125.897 1.00 58.81 312 GLN A CA 1
ATOM 2510 C C . GLN A 1 312 ? 74.095 31.224 -125.528 1.00 58.81 312 GLN A C 1
ATOM 2512 O O . GLN A 1 312 ? 73.816 31.463 -124.350 1.00 58.81 312 GLN A O 1
ATOM 2517 N N . LEU A 1 313 ? 73.772 32.083 -126.504 1.00 52.50 313 LEU A N 1
ATOM 2518 C CA . LEU A 1 313 ? 73.102 33.373 -126.270 1.00 52.50 313 LEU A CA 1
ATOM 2519 C C . LEU A 1 313 ? 71.575 33.341 -126.448 1.00 52.50 313 LEU A C 1
ATOM 2521 O O . LEU A 1 313 ? 70.886 34.165 -125.848 1.00 52.50 313 LEU A O 1
ATOM 2525 N N . LEU A 1 314 ? 71.026 32.392 -127.214 1.00 52.84 314 LEU A N 1
ATOM 2526 C CA . LEU A 1 314 ? 69.589 32.351 -127.534 1.00 52.84 314 LEU A CA 1
ATOM 2527 C C . LEU A 1 314 ? 68.713 31.722 -126.437 1.00 52.84 314 LEU A C 1
ATOM 2529 O O . LEU A 1 314 ? 67.525 32.027 -126.344 1.00 52.84 314 LEU A O 1
ATOM 2533 N N . GLU A 1 315 ? 69.278 30.872 -125.581 1.00 57.44 315 GLU A N 1
ATOM 2534 C CA . GLU A 1 315 ? 68.500 30.106 -124.597 1.00 57.44 315 GLU A CA 1
ATOM 2535 C C . GLU A 1 315 ? 68.136 30.919 -123.336 1.00 57.44 315 GLU A C 1
ATOM 2537 O O . GLU A 1 315 ? 67.089 30.703 -122.721 1.00 57.44 315 GLU A O 1
ATOM 2542 N N . ARG A 1 316 ? 68.947 31.927 -122.980 1.00 56.50 316 ARG A N 1
ATOM 2543 C CA . ARG A 1 316 ? 68.778 32.717 -121.743 1.00 56.50 316 ARG A CA 1
ATOM 2544 C C . ARG A 1 316 ? 67.548 33.629 -121.711 1.00 56.50 316 ARG A C 1
ATOM 2546 O O . ARG A 1 316 ? 67.114 33.983 -120.617 1.00 56.50 316 ARG A O 1
ATOM 2553 N N . LEU A 1 317 ? 66.975 34.011 -122.856 1.00 48.78 317 LEU A N 1
ATOM 2554 C CA . LEU A 1 317 ? 65.842 34.950 -122.884 1.00 48.78 317 LEU A CA 1
ATOM 2555 C C . LEU A 1 317 ? 64.490 34.275 -122.577 1.00 48.78 317 LEU A C 1
ATOM 2557 O O . LEU A 1 317 ? 63.589 34.903 -122.028 1.00 48.78 317 LEU A O 1
ATOM 2561 N N . LYS A 1 318 ? 64.343 32.982 -122.898 1.00 53.81 318 LYS A N 1
ATOM 2562 C CA . LYS A 1 318 ? 63.042 32.282 -122.917 1.00 53.81 318 LYS A CA 1
ATOM 2563 C C . LYS A 1 318 ? 62.512 31.873 -121.531 1.00 53.81 318 LYS A C 1
ATOM 2565 O O . LYS A 1 318 ? 61.342 31.526 -121.401 1.00 53.81 318 LYS A O 1
ATOM 2570 N N . LEU A 1 319 ? 63.352 31.919 -120.494 1.00 54.41 319 LEU A N 1
ATOM 2571 C CA . LEU A 1 319 ? 62.997 31.526 -119.120 1.00 54.41 319 LEU A CA 1
ATOM 2572 C C . LEU A 1 319 ? 62.547 32.695 -118.221 1.00 54.41 319 LEU A C 1
ATOM 2574 O O . LEU A 1 319 ? 62.045 32.452 -117.125 1.00 54.41 319 LEU A O 1
ATOM 2578 N N . ALA A 1 320 ? 62.702 33.950 -118.655 1.00 56.84 320 ALA A N 1
ATOM 2579 C CA . ALA A 1 320 ? 62.488 35.116 -117.792 1.00 56.84 320 ALA A CA 1
ATOM 2580 C C . ALA A 1 320 ? 61.004 35.465 -117.536 1.00 56.84 320 ALA A C 1
ATOM 2582 O O . ALA A 1 320 ? 60.669 35.983 -116.469 1.00 56.84 320 ALA A O 1
ATOM 2583 N N . GLU A 1 321 ? 60.103 35.187 -118.483 1.00 52.56 321 GLU A N 1
ATOM 2584 C CA . GLU A 1 321 ? 58.737 35.745 -118.451 1.00 52.56 321 GLU A CA 1
ATOM 2585 C C . GLU A 1 321 ? 57.708 34.891 -117.686 1.00 52.56 321 GLU A C 1
ATOM 2587 O O . GLU A 1 321 ? 56.708 35.415 -117.196 1.00 52.56 321 GLU A O 1
ATOM 2592 N N . LEU A 1 322 ? 57.961 33.590 -117.491 1.00 55.69 322 LEU A N 1
ATOM 2593 C CA . LEU A 1 322 ? 57.005 32.661 -116.860 1.00 55.69 322 LEU A CA 1
ATOM 2594 C C . LEU A 1 322 ? 57.017 32.649 -115.317 1.00 55.69 322 LEU A C 1
ATOM 2596 O O . LEU A 1 322 ? 56.142 32.039 -114.700 1.00 55.69 322 LEU A O 1
ATOM 2600 N N . GLY A 1 323 ? 57.988 33.306 -114.671 1.00 57.44 323 GLY A N 1
ATOM 2601 C CA . GLY A 1 323 ? 58.129 33.293 -113.206 1.00 57.44 323 GLY A CA 1
ATOM 2602 C C . GLY A 1 323 ? 57.305 34.347 -112.453 1.00 57.44 323 GLY A C 1
ATOM 2603 O O . GLY A 1 323 ? 57.005 34.173 -111.271 1.00 57.44 323 GLY A O 1
ATOM 2604 N N . LYS A 1 324 ? 56.937 35.455 -113.112 1.00 55.00 324 LYS A N 1
ATOM 2605 C CA . LYS A 1 324 ? 56.545 36.698 -112.420 1.00 55.00 324 LYS A CA 1
ATOM 2606 C C . LYS A 1 324 ? 55.112 36.701 -111.867 1.00 55.00 324 LYS A C 1
ATOM 2608 O O . LYS A 1 324 ? 54.854 37.367 -110.870 1.00 55.00 324 LYS A O 1
ATOM 2613 N N . THR A 1 325 ? 54.194 35.940 -112.463 1.00 58.34 325 THR A N 1
ATOM 2614 C CA . THR A 1 325 ? 52.788 35.838 -112.021 1.00 58.34 325 THR A CA 1
ATOM 2615 C C . THR A 1 325 ? 52.620 34.926 -110.805 1.00 58.34 325 THR A C 1
ATOM 2617 O O . THR A 1 325 ? 52.055 35.351 -109.799 1.00 58.34 325 THR A O 1
ATOM 2620 N N . LYS A 1 326 ? 53.191 33.710 -110.833 1.00 63.16 326 LYS A N 1
ATOM 2621 C CA . LYS A 1 326 ? 53.110 32.744 -109.714 1.00 63.16 326 LYS A CA 1
ATOM 2622 C C . LYS A 1 326 ? 53.635 33.307 -108.386 1.00 63.16 326 LYS A C 1
ATOM 2624 O O . LYS A 1 326 ? 53.098 32.975 -107.332 1.00 63.16 326 LYS A O 1
ATOM 2629 N N . ALA A 1 327 ? 54.645 34.178 -108.431 1.00 66.00 327 ALA A N 1
ATOM 2630 C CA . ALA A 1 327 ? 55.176 34.848 -107.244 1.00 66.00 327 ALA A CA 1
ATOM 2631 C C . ALA A 1 327 ? 54.170 35.821 -106.594 1.00 66.00 327 ALA A C 1
ATOM 2633 O O . ALA A 1 327 ? 54.120 35.921 -105.369 1.00 66.00 327 ALA A O 1
ATOM 2634 N N . ILE A 1 328 ? 53.350 36.515 -107.392 1.00 71.19 328 ILE A N 1
ATOM 2635 C CA . ILE A 1 328 ? 52.400 37.531 -106.908 1.00 71.19 328 ILE A CA 1
ATOM 2636 C C . ILE A 1 328 ? 51.189 36.879 -106.233 1.00 71.19 328 ILE A C 1
ATOM 2638 O O . ILE A 1 328 ? 50.781 37.311 -105.155 1.00 71.19 328 ILE A O 1
ATOM 2642 N N . ASP A 1 329 ? 50.631 35.816 -106.813 1.00 71.00 329 ASP A N 1
ATOM 2643 C CA . ASP A 1 329 ? 49.480 35.136 -106.205 1.00 71.00 329 ASP A CA 1
ATOM 2644 C C . ASP A 1 329 ? 49.885 34.307 -104.975 1.00 71.00 329 ASP A C 1
ATOM 2646 O O . ASP A 1 329 ? 49.150 34.271 -103.986 1.00 71.00 329 ASP A O 1
ATOM 2650 N N . GLY A 1 330 ? 51.108 33.758 -104.960 1.00 75.50 330 GLY A N 1
ATOM 2651 C CA . GLY A 1 330 ? 51.711 33.192 -103.750 1.00 75.50 330 GLY A CA 1
ATOM 2652 C C . GLY A 1 330 ? 51.871 34.216 -102.616 1.00 75.50 330 GLY A C 1
ATOM 2653 O O . GLY A 1 330 ? 51.669 33.870 -101.451 1.00 75.50 330 GLY A O 1
ATOM 2654 N N . LEU A 1 331 ? 52.165 35.483 -102.938 1.00 75.00 331 LEU A N 1
ATOM 2655 C CA . LEU A 1 331 ? 52.245 36.564 -101.950 1.00 75.00 331 LEU A CA 1
ATOM 2656 C C . LEU A 1 331 ? 50.867 36.884 -101.345 1.00 75.00 331 LEU A C 1
ATOM 2658 O O . LEU A 1 331 ? 50.730 36.892 -100.124 1.00 75.00 331 LEU A O 1
ATOM 2662 N N . LYS A 1 332 ? 49.828 37.053 -102.176 1.00 77.50 332 LYS A N 1
ATOM 2663 C CA . LYS A 1 332 ? 48.447 37.308 -101.710 1.00 77.50 332 LYS A CA 1
ATOM 2664 C C . LYS A 1 332 ? 47.928 36.188 -100.802 1.00 77.50 332 LYS A C 1
ATOM 2666 O O . LYS A 1 332 ? 47.301 36.451 -99.776 1.00 77.50 332 LYS A O 1
ATOM 2671 N N . GLN A 1 333 ? 48.221 34.934 -101.152 1.00 79.88 333 GLN A N 1
ATOM 2672 C CA . GLN A 1 333 ? 47.876 33.774 -100.331 1.00 79.88 333 GLN A CA 1
ATOM 2673 C C . GLN A 1 333 ? 48.576 33.832 -98.959 1.00 79.88 333 GLN A C 1
ATOM 2675 O O . GLN A 1 333 ? 47.931 33.632 -97.928 1.00 79.88 333 GLN A O 1
ATOM 2680 N N . LYS A 1 334 ? 49.865 34.204 -98.919 1.00 81.12 334 LYS A N 1
ATOM 2681 C CA . LYS A 1 334 ? 50.611 34.426 -97.666 1.00 81.12 334 LYS A CA 1
ATOM 2682 C C . LYS A 1 334 ? 50.049 35.575 -96.826 1.00 81.12 334 LYS A C 1
ATOM 2684 O O . LYS A 1 334 ? 50.025 35.468 -95.601 1.00 81.12 334 LYS A O 1
ATOM 2689 N N . GLU A 1 335 ? 49.569 36.651 -97.444 1.00 79.31 335 GLU A N 1
ATOM 2690 C CA . GLU A 1 335 ? 48.934 37.768 -96.731 1.00 79.31 335 GLU A CA 1
ATOM 2691 C C . GLU A 1 335 ? 47.590 37.373 -96.100 1.00 79.31 335 GLU A C 1
ATOM 2693 O O . GLU A 1 335 ? 47.331 37.722 -94.944 1.00 79.31 335 GLU A O 1
ATOM 2698 N N . LEU A 1 336 ? 46.770 36.585 -96.805 1.00 81.44 336 LEU A N 1
ATOM 2699 C CA . LEU A 1 336 ? 45.523 36.022 -96.272 1.00 81.44 336 LEU A CA 1
ATOM 2700 C C . LEU A 1 336 ? 45.783 35.047 -95.112 1.00 81.44 336 LEU A C 1
ATOM 2702 O O . LEU A 1 336 ? 45.133 35.152 -94.068 1.00 81.44 336 LEU A O 1
ATOM 2706 N N . GLU A 1 337 ? 46.769 34.154 -95.248 1.00 83.12 337 GLU A N 1
ATOM 2707 C CA . GLU A 1 337 ? 47.235 33.263 -94.173 1.00 83.12 337 GLU A CA 1
ATOM 2708 C C . GLU A 1 337 ? 47.707 34.060 -92.945 1.00 83.12 337 GLU A C 1
ATOM 2710 O O . GLU A 1 337 ? 47.310 33.772 -91.814 1.00 83.12 337 GLU A O 1
ATOM 2715 N N . MET A 1 338 ? 48.498 35.115 -93.153 1.00 82.94 338 MET A N 1
ATOM 2716 C CA . MET A 1 338 ? 49.013 35.986 -92.093 1.00 82.94 338 MET A CA 1
ATOM 2717 C C . MET A 1 338 ? 47.895 36.781 -91.392 1.00 82.94 338 MET A C 1
ATOM 2719 O O . MET A 1 338 ? 47.907 36.907 -90.164 1.00 82.94 338 MET A O 1
ATOM 2723 N N . LEU A 1 339 ? 46.877 37.245 -92.125 1.00 84.06 339 LEU A N 1
ATOM 2724 C CA . LEU A 1 339 ? 45.671 37.858 -91.554 1.00 84.06 339 LEU A CA 1
ATOM 2725 C C . LEU A 1 339 ? 44.824 36.859 -90.752 1.00 84.06 339 LEU A C 1
ATOM 2727 O O . LEU A 1 339 ? 44.328 37.205 -89.675 1.00 84.06 339 LEU A O 1
ATOM 2731 N N . ALA A 1 340 ? 44.675 35.623 -91.234 1.00 82.19 340 ALA A N 1
ATOM 2732 C CA . ALA A 1 340 ? 43.977 34.560 -90.515 1.00 82.19 340 ALA A CA 1
ATOM 2733 C C . ALA A 1 340 ? 44.708 34.184 -89.212 1.00 82.19 340 ALA A C 1
ATOM 2735 O O . ALA A 1 340 ? 44.080 34.102 -88.154 1.00 82.19 340 ALA A O 1
ATOM 2736 N N . LEU A 1 341 ? 46.038 34.053 -89.254 1.00 83.94 341 LEU A N 1
ATOM 2737 C CA . LEU A 1 341 ? 46.877 33.796 -88.079 1.00 83.94 341 LEU A CA 1
ATOM 2738 C C . LEU A 1 341 ? 46.835 34.953 -87.070 1.00 83.94 341 LEU A C 1
ATOM 2740 O O . LEU A 1 341 ? 46.669 34.701 -85.877 1.00 83.94 341 LEU A O 1
ATOM 2744 N N . LYS A 1 342 ? 46.879 36.217 -87.517 1.00 83.44 342 LYS A N 1
ATOM 2745 C CA . LYS A 1 342 ? 46.679 37.383 -86.633 1.00 83.44 342 LYS A CA 1
ATOM 2746 C C . LYS A 1 342 ? 45.306 37.359 -85.955 1.00 83.44 342 LYS A C 1
ATOM 2748 O O . LYS A 1 342 ? 45.228 37.572 -84.745 1.00 83.44 342 LYS A O 1
ATOM 2753 N N . LYS A 1 343 ? 44.231 37.034 -86.687 1.00 87.12 343 LYS A N 1
ATOM 2754 C CA . LYS A 1 343 ? 42.884 36.864 -86.107 1.00 87.12 343 LYS A CA 1
ATOM 2755 C C . LYS A 1 343 ? 42.817 35.690 -85.118 1.00 87.12 343 LYS A C 1
ATOM 2757 O O . LYS A 1 343 ? 42.144 35.820 -84.098 1.00 87.12 343 LYS A O 1
ATOM 2762 N N . LYS A 1 344 ? 43.531 34.583 -85.366 1.00 86.75 344 LYS A N 1
ATOM 2763 C CA . LYS A 1 344 ? 43.621 33.437 -84.442 1.00 86.75 344 LYS A CA 1
ATOM 2764 C C . LYS A 1 344 ? 44.370 33.802 -83.154 1.00 86.75 344 LYS A C 1
ATOM 2766 O O . LYS A 1 344 ? 43.825 33.590 -82.076 1.00 86.75 344 LYS A O 1
ATOM 2771 N N . ASN A 1 345 ? 45.542 34.437 -83.240 1.00 83.50 345 ASN A N 1
ATOM 2772 C CA . ASN A 1 345 ? 46.275 34.920 -82.060 1.00 83.50 345 ASN A CA 1
ATOM 2773 C C . ASN A 1 345 ? 45.462 35.939 -81.243 1.00 83.50 345 ASN A C 1
ATOM 2775 O O . ASN A 1 345 ? 45.445 35.869 -80.018 1.00 83.50 345 ASN A O 1
ATOM 2779 N N . ALA A 1 346 ? 44.734 36.848 -81.899 1.00 84.69 346 ALA A N 1
ATOM 2780 C CA . ALA A 1 346 ? 43.868 37.810 -81.214 1.00 84.69 346 ALA A CA 1
ATOM 2781 C C . ALA A 1 346 ? 42.665 37.164 -80.490 1.00 84.69 346 ALA A C 1
ATOM 2783 O O . ALA A 1 346 ? 42.138 37.761 -79.551 1.00 84.69 346 ALA A O 1
ATOM 2784 N N . ARG A 1 347 ? 42.230 35.963 -80.903 1.00 84.44 347 ARG A N 1
ATOM 2785 C CA . ARG A 1 347 ? 41.241 35.152 -80.169 1.00 84.44 347 ARG A CA 1
ATOM 2786 C C . ARG A 1 347 ? 41.881 34.427 -78.988 1.00 84.44 347 ARG A C 1
ATOM 2788 O O . ARG A 1 347 ? 41.443 34.651 -77.866 1.00 84.44 347 ARG A O 1
ATOM 2795 N N . LEU A 1 348 ? 42.986 33.712 -79.211 1.00 83.19 348 LEU A N 1
ATOM 2796 C CA . LEU A 1 348 ? 43.724 32.998 -78.159 1.00 83.19 348 LEU A CA 1
ATOM 2797 C C . LEU A 1 348 ? 44.161 33.927 -77.007 1.00 83.19 348 LEU A C 1
ATOM 2799 O O . LEU A 1 348 ? 44.073 33.553 -75.842 1.00 83.19 348 LEU A O 1
ATOM 2803 N N . LEU A 1 349 ? 44.554 35.173 -77.304 1.00 84.81 349 LEU A N 1
ATOM 2804 C CA . LEU A 1 349 ? 44.855 36.188 -76.283 1.00 84.81 349 LEU A CA 1
ATOM 2805 C C . LEU A 1 349 ? 43.618 36.632 -75.480 1.00 84.81 349 LEU A C 1
ATOM 2807 O O . LEU A 1 349 ? 43.738 36.935 -74.292 1.00 84.81 349 LEU A O 1
ATOM 2811 N N . LYS A 1 350 ? 42.425 36.671 -76.087 1.00 88.06 350 LYS A N 1
ATOM 2812 C CA . LYS A 1 350 ? 41.167 36.960 -75.373 1.00 88.06 350 LYS A CA 1
ATOM 2813 C C . LYS A 1 350 ? 40.705 35.769 -74.538 1.00 88.06 350 LYS A C 1
ATOM 2815 O O . LYS A 1 350 ? 40.306 35.962 -73.397 1.00 88.06 350 LYS A O 1
ATOM 2820 N N . GLU A 1 351 ? 40.814 34.562 -75.078 1.00 85.06 351 GLU A N 1
ATOM 2821 C CA . GLU A 1 351 ? 40.481 33.310 -74.394 1.00 85.06 351 GLU A CA 1
ATOM 2822 C C . GLU A 1 351 ? 41.389 33.117 -73.166 1.00 85.06 351 GLU A C 1
ATOM 2824 O O . GLU A 1 351 ? 40.888 33.043 -72.047 1.00 85.06 351 GLU A O 1
ATOM 2829 N N . GLY A 1 352 ? 42.716 33.211 -73.321 1.00 83.88 352 GLY A N 1
ATOM 2830 C CA . GLY A 1 352 ? 43.665 33.107 -72.204 1.00 83.88 352 GLY A CA 1
ATOM 2831 C C . GLY A 1 352 ? 43.542 34.222 -71.152 1.00 83.88 352 GLY A C 1
ATOM 2832 O O . GLY A 1 352 ? 43.751 33.979 -69.963 1.00 83.88 352 GLY A O 1
ATOM 2833 N N . THR A 1 353 ? 43.146 35.446 -71.533 1.00 87.62 353 THR A N 1
ATOM 2834 C CA . THR A 1 353 ? 42.878 36.519 -70.548 1.00 87.62 353 THR A CA 1
ATOM 2835 C C . THR A 1 353 ? 41.515 36.392 -69.861 1.00 87.62 353 THR A C 1
ATOM 2837 O O . THR A 1 353 ? 41.357 36.889 -68.743 1.00 87.62 353 THR A O 1
ATOM 2840 N N . GLN A 1 354 ? 40.541 35.705 -70.467 1.00 86.81 354 GLN A N 1
ATOM 2841 C CA . GLN A 1 354 ? 39.300 35.303 -69.798 1.00 86.81 354 GLN A CA 1
ATOM 2842 C C . GLN A 1 354 ? 39.545 34.130 -68.839 1.00 86.81 354 GLN A C 1
ATOM 2844 O O . GLN A 1 354 ? 39.130 34.208 -67.683 1.00 86.81 354 GLN A O 1
ATOM 2849 N N . GLU A 1 355 ? 40.287 33.105 -69.265 1.00 85.00 355 GLU A N 1
ATOM 2850 C CA . GLU A 1 355 ? 40.683 31.966 -68.430 1.00 85.00 355 GLU A CA 1
ATOM 2851 C C . GLU A 1 355 ? 41.493 32.423 -67.207 1.00 85.00 355 GLU A C 1
ATOM 2853 O O . GLU A 1 355 ? 41.171 32.059 -66.077 1.00 85.00 355 GLU A O 1
ATOM 2858 N N . GLY A 1 356 ? 42.475 33.313 -67.399 1.00 88.81 356 GLY A N 1
ATOM 2859 C CA . GLY A 1 356 ? 43.247 33.901 -66.301 1.00 88.81 356 GLY A CA 1
ATOM 2860 C C . GLY A 1 356 ? 42.370 34.621 -65.268 1.00 88.81 356 GLY A C 1
ATOM 2861 O O . GLY A 1 356 ? 42.559 34.438 -64.065 1.00 88.81 356 GLY A O 1
ATOM 2862 N N . LYS A 1 357 ? 41.354 35.377 -65.710 1.00 90.81 357 LYS A N 1
ATOM 2863 C CA . LYS A 1 357 ? 40.380 36.025 -64.811 1.00 90.81 357 LYS A CA 1
ATOM 2864 C C . LYS A 1 357 ? 39.494 35.010 -64.086 1.00 90.81 357 LYS A C 1
ATOM 2866 O O . LYS A 1 357 ? 39.278 35.155 -62.884 1.00 90.81 357 LYS A O 1
ATOM 2871 N N . ALA A 1 358 ? 39.016 33.977 -64.781 1.00 87.56 358 ALA A N 1
ATOM 2872 C CA . ALA A 1 358 ? 38.221 32.905 -64.181 1.00 87.56 358 ALA A CA 1
ATOM 2873 C C . ALA A 1 358 ? 39.021 32.128 -63.120 1.00 87.56 358 ALA A C 1
ATOM 2875 O O . ALA A 1 358 ? 38.511 31.862 -62.032 1.00 87.56 358 ALA A O 1
ATOM 2876 N N . ARG A 1 359 ? 40.301 31.843 -63.389 1.00 91.50 359 ARG A N 1
ATOM 2877 C CA . ARG A 1 359 ? 41.223 31.180 -62.458 1.00 91.50 359 ARG A CA 1
ATOM 2878 C C . ARG A 1 359 ? 41.512 32.026 -61.218 1.00 91.50 359 ARG A C 1
ATOM 2880 O O . ARG A 1 359 ? 41.458 31.498 -60.111 1.00 91.50 359 ARG A O 1
ATOM 2887 N N . VAL A 1 360 ? 41.765 33.329 -61.379 1.00 92.56 360 VAL A N 1
ATOM 2888 C CA . VAL A 1 360 ? 41.945 34.255 -60.243 1.00 92.56 360 VAL A CA 1
ATOM 2889 C C . VAL A 1 360 ? 40.677 34.338 -59.393 1.00 92.56 360 VAL A C 1
ATOM 2891 O O . VAL A 1 360 ? 40.778 34.289 -58.169 1.00 92.56 360 VAL A O 1
ATOM 2894 N N . LYS A 1 361 ? 39.488 34.393 -60.012 1.00 92.62 361 LYS A N 1
ATOM 2895 C CA . LYS A 1 361 ? 38.223 34.342 -59.268 1.00 92.62 361 LYS A CA 1
ATOM 2896 C C . LYS A 1 361 ? 38.080 33.025 -58.493 1.00 92.62 361 LYS A C 1
ATOM 2898 O O . LYS A 1 361 ? 37.828 33.065 -57.298 1.00 92.62 361 LYS A O 1
ATOM 2903 N N . SER A 1 362 ? 38.315 31.881 -59.136 1.00 87.12 362 SER A N 1
ATOM 2904 C CA . SER A 1 362 ? 38.210 30.560 -58.497 1.00 87.12 362 SER A CA 1
ATOM 2905 C C . SER A 1 362 ? 39.159 30.395 -57.298 1.00 87.12 362 SER A C 1
ATOM 2907 O O . SER A 1 362 ? 38.754 29.885 -56.257 1.00 87.12 362 SER A O 1
ATOM 2909 N N . GLU A 1 363 ? 40.398 30.898 -57.380 1.00 90.62 363 GLU A N 1
ATOM 2910 C CA . GLU A 1 363 ? 41.328 30.898 -56.237 1.00 90.62 363 GLU A CA 1
ATOM 2911 C C . GLU A 1 363 ? 40.919 31.873 -55.112 1.00 90.62 363 GLU A C 1
ATOM 2913 O O . GLU A 1 363 ? 41.216 31.609 -53.947 1.00 90.62 363 GLU A O 1
ATOM 2918 N N . LEU A 1 364 ? 40.212 32.969 -55.415 1.00 91.56 364 LEU A N 1
ATOM 2919 C CA . LEU A 1 364 ? 39.617 33.849 -54.398 1.00 91.56 364 LEU A CA 1
ATOM 2920 C C . LEU A 1 364 ? 38.405 33.191 -53.724 1.00 91.56 364 LEU A C 1
ATOM 2922 O O . LEU A 1 364 ? 38.369 33.113 -52.497 1.00 91.56 364 LEU A O 1
ATOM 2926 N N . ASP A 1 365 ? 37.466 32.651 -54.504 1.00 91.06 365 ASP A N 1
ATOM 2927 C CA . ASP A 1 365 ? 36.282 31.941 -54.002 1.00 91.06 365 ASP A CA 1
ATOM 2928 C C . ASP A 1 365 ? 36.706 30.757 -53.098 1.00 91.06 365 ASP A C 1
ATOM 2930 O O . ASP A 1 365 ? 36.193 30.575 -51.994 1.00 91.06 365 ASP A O 1
ATOM 2934 N N . LYS A 1 366 ? 37.740 30.009 -53.509 1.00 93.44 366 LYS A N 1
ATOM 2935 C CA . LYS A 1 366 ? 38.387 28.933 -52.736 1.00 93.44 366 LYS A CA 1
ATOM 2936 C C . LYS A 1 366 ? 39.009 29.412 -51.419 1.00 93.44 366 LYS A C 1
ATOM 2938 O O . LYS A 1 366 ? 38.901 28.701 -50.421 1.00 93.44 366 LYS A O 1
ATOM 2943 N N . LYS A 1 367 ? 39.644 30.592 -51.377 1.00 94.12 367 LYS A N 1
ATOM 2944 C CA . LYS A 1 367 ? 40.160 31.176 -50.121 1.00 94.12 367 LYS A CA 1
ATOM 2945 C C . LYS A 1 367 ? 39.029 31.535 -49.163 1.00 94.12 367 LYS A C 1
ATOM 2947 O O . LYS A 1 367 ? 39.076 31.115 -48.011 1.00 94.12 367 LYS A O 1
ATOM 2952 N N . VAL A 1 368 ? 37.985 32.206 -49.653 1.00 94.00 368 VAL A N 1
ATOM 2953 C CA . VAL A 1 368 ? 36.803 32.562 -48.849 1.00 94.00 368 VAL A CA 1
ATOM 2954 C C . VAL A 1 368 ? 36.135 31.309 -48.270 1.00 94.00 368 VAL A C 1
ATOM 2956 O O . VAL A 1 368 ? 35.819 31.275 -47.083 1.00 94.00 368 VAL A O 1
ATOM 2959 N N . LEU A 1 369 ? 35.992 30.240 -49.062 1.00 92.38 369 LEU A N 1
ATOM 2960 C CA . LEU A 1 369 ? 35.466 28.957 -48.582 1.00 92.38 369 LEU A CA 1
ATOM 2961 C C . LEU A 1 369 ? 36.365 28.302 -47.518 1.00 92.38 369 LEU A C 1
ATOM 2963 O O . LEU A 1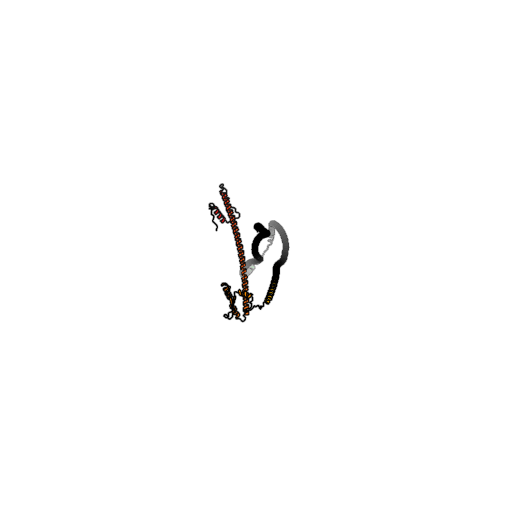 369 ? 35.852 27.741 -46.551 1.00 92.38 369 LEU A O 1
ATOM 2967 N N . LEU A 1 370 ? 37.694 28.385 -47.646 1.00 92.81 370 LEU A N 1
ATOM 2968 C CA . LEU A 1 370 ? 38.629 27.876 -46.632 1.00 92.81 370 LEU A CA 1
ATOM 2969 C C . LEU A 1 370 ? 38.563 28.679 -45.323 1.00 92.81 370 LEU A C 1
ATOM 2971 O O . LEU A 1 370 ? 38.575 28.081 -44.247 1.00 92.81 370 LEU A O 1
ATOM 2975 N N . GLU A 1 371 ? 38.447 30.005 -45.398 1.00 93.44 371 GLU A N 1
ATOM 2976 C CA . GLU A 1 371 ? 38.278 30.891 -44.238 1.00 93.44 371 GLU A CA 1
ATOM 2977 C C . GLU A 1 371 ? 36.944 30.625 -43.520 1.00 93.44 371 GLU A C 1
ATOM 2979 O O . GLU A 1 371 ? 36.920 30.440 -42.300 1.00 93.44 371 GLU A O 1
ATOM 2984 N N . GLN A 1 372 ? 35.844 30.488 -44.269 1.00 92.62 372 GLN A N 1
ATOM 2985 C CA . GLN A 1 372 ? 34.539 30.080 -43.732 1.00 92.62 372 GLN A CA 1
ATOM 2986 C C . GLN A 1 372 ? 34.600 28.696 -43.068 1.00 92.62 372 GLN A C 1
ATOM 2988 O O . GLN A 1 372 ? 34.076 28.511 -41.970 1.00 92.62 372 GLN A O 1
ATOM 2993 N N . LEU A 1 373 ? 35.285 27.725 -43.680 1.00 91.12 373 LEU A N 1
ATOM 2994 C CA . LEU A 1 373 ? 35.442 26.373 -43.136 1.00 91.12 373 LEU A CA 1
ATOM 2995 C C . LEU A 1 373 ? 36.289 26.368 -41.849 1.00 91.12 373 LEU A C 1
ATOM 2997 O O . LEU A 1 373 ? 35.973 25.631 -40.911 1.00 91.12 373 LEU A O 1
ATOM 3001 N N . GLN A 1 374 ? 37.317 27.218 -41.746 1.00 93.31 374 GLN A N 1
ATOM 3002 C CA . GLN A 1 374 ? 38.058 27.430 -40.496 1.00 93.31 374 GLN A CA 1
ATOM 3003 C C . GLN A 1 374 ? 37.192 28.093 -39.413 1.00 93.31 374 GLN A C 1
ATOM 3005 O O . GLN A 1 374 ? 37.204 27.638 -38.265 1.00 93.31 374 GLN A O 1
ATOM 3010 N N . ALA A 1 375 ? 36.403 29.114 -39.762 1.00 92.56 375 ALA A N 1
ATOM 3011 C CA . ALA A 1 375 ? 35.483 29.772 -38.835 1.00 92.56 375 ALA A CA 1
ATOM 3012 C C . ALA A 1 375 ? 34.421 28.795 -38.293 1.00 92.56 375 ALA A C 1
ATOM 3014 O O . ALA A 1 375 ? 34.213 28.723 -37.081 1.00 92.56 375 ALA A O 1
ATOM 3015 N N . LEU A 1 376 ? 33.824 27.973 -39.164 1.00 89.88 376 LEU A N 1
ATOM 3016 C CA . LEU A 1 376 ? 32.875 26.923 -38.784 1.00 89.88 376 LEU A CA 1
ATOM 3017 C C . LEU A 1 376 ? 33.518 25.862 -37.880 1.00 89.88 376 LEU A C 1
ATOM 3019 O O . LEU A 1 376 ? 32.925 25.497 -36.866 1.00 89.88 376 LEU A O 1
ATOM 3023 N N . LYS A 1 377 ? 34.747 25.409 -38.175 1.00 93.69 377 LYS A N 1
ATOM 3024 C CA . LYS A 1 377 ? 35.492 24.493 -37.288 1.00 93.69 377 LYS A CA 1
ATOM 3025 C C . LYS A 1 377 ? 35.721 25.098 -35.900 1.00 93.69 377 LYS A C 1
ATOM 3027 O O . LYS A 1 377 ? 35.494 24.417 -34.901 1.00 93.69 377 LYS A O 1
ATOM 3032 N N . LYS A 1 378 ? 36.113 26.375 -35.824 1.00 94.44 378 LYS A N 1
ATOM 3033 C CA . LYS A 1 378 ? 36.312 27.094 -34.553 1.00 94.44 378 LYS A CA 1
ATOM 3034 C C . LYS A 1 378 ? 35.004 27.236 -33.765 1.00 94.44 378 LYS A C 1
ATOM 3036 O O . LYS A 1 378 ? 34.998 26.985 -32.563 1.00 94.44 378 LYS A O 1
ATOM 3041 N N . HIS A 1 379 ? 33.902 27.575 -34.433 1.00 92.19 379 HIS A N 1
ATOM 3042 C CA . HIS A 1 379 ? 32.583 27.677 -33.805 1.00 92.19 379 HIS A CA 1
ATOM 3043 C C . HIS A 1 379 ? 32.082 26.318 -33.293 1.00 92.19 379 HIS A C 1
ATOM 3045 O O . HIS A 1 379 ? 31.626 26.217 -32.158 1.00 92.19 379 HIS A O 1
ATOM 3051 N N . ASN A 1 380 ? 32.233 25.248 -34.080 1.00 89.81 380 ASN A N 1
ATOM 3052 C CA . ASN A 1 380 ? 31.798 23.907 -33.687 1.00 89.81 380 ASN A CA 1
ATOM 3053 C C . ASN A 1 380 ? 32.613 23.361 -32.493 1.00 89.81 380 ASN A C 1
ATOM 3055 O O . ASN A 1 380 ? 32.055 22.766 -31.575 1.00 89.81 380 ASN A O 1
ATOM 3059 N N . ALA A 1 381 ? 33.919 23.653 -32.433 1.00 92.06 381 ALA A N 1
ATOM 3060 C CA . ALA A 1 381 ? 34.741 23.358 -31.256 1.00 92.06 381 ALA A CA 1
ATOM 3061 C C . ALA A 1 381 ? 34.275 24.126 -29.999 1.00 92.06 381 ALA A C 1
ATOM 3063 O O . ALA A 1 381 ? 34.225 23.553 -28.912 1.00 92.06 381 ALA A O 1
ATOM 3064 N N . GLN A 1 382 ? 33.880 25.398 -30.140 1.00 92.56 382 GLN A N 1
ATOM 3065 C CA . GLN A 1 382 ? 33.320 26.190 -29.035 1.00 92.56 382 GLN A CA 1
ATOM 3066 C C . GLN A 1 382 ? 31.945 25.683 -28.573 1.00 92.56 382 GLN A C 1
ATOM 3068 O O . GLN A 1 382 ? 31.683 25.679 -27.370 1.00 92.56 382 GLN A O 1
ATOM 3073 N N . LEU A 1 383 ? 31.084 25.225 -29.489 1.00 90.75 383 LEU A N 1
ATOM 3074 C CA . LEU A 1 383 ? 29.819 24.568 -29.140 1.00 90.75 383 LEU A CA 1
ATOM 3075 C C . LEU A 1 383 ? 30.064 23.259 -28.380 1.00 90.75 383 LEU A C 1
ATOM 3077 O O . LEU A 1 383 ? 29.500 23.076 -27.307 1.00 90.75 383 LEU A O 1
ATOM 3081 N N . SER A 1 384 ? 30.957 22.397 -28.876 1.00 90.75 384 SER A N 1
ATOM 3082 C CA . SER A 1 384 ? 31.310 21.130 -28.217 1.00 90.75 384 SER A CA 1
ATOM 3083 C C . SER A 1 384 ? 31.834 21.336 -26.787 1.00 90.75 384 SER A C 1
ATOM 3085 O O . SER A 1 384 ? 31.426 20.626 -25.865 1.00 90.75 384 SER A O 1
ATOM 3087 N N . LEU A 1 385 ? 32.657 22.371 -26.565 1.00 92.12 385 LEU A N 1
ATOM 3088 C CA . LEU A 1 385 ? 33.110 22.752 -25.225 1.00 92.12 385 LEU A CA 1
ATOM 3089 C C . LEU A 1 385 ? 31.941 23.201 -24.330 1.00 92.12 385 LEU A C 1
ATOM 3091 O O . LEU A 1 385 ? 31.787 22.676 -23.230 1.00 92.12 385 LEU A O 1
ATOM 3095 N N . ARG A 1 386 ? 31.074 24.103 -24.817 1.00 92.38 386 ARG A N 1
ATOM 3096 C CA . ARG A 1 386 ? 29.890 24.565 -24.068 1.00 92.38 386 ARG A CA 1
ATOM 3097 C C . ARG A 1 386 ? 28.956 23.416 -23.693 1.00 92.38 386 ARG A C 1
ATOM 3099 O O . ARG A 1 386 ? 28.535 23.352 -22.546 1.00 92.38 386 ARG A O 1
ATOM 3106 N N . CYS A 1 387 ? 28.681 22.489 -24.610 1.00 88.00 387 CYS A N 1
ATOM 3107 C CA . CYS A 1 387 ? 27.864 21.310 -24.320 1.00 88.00 387 CYS A CA 1
ATOM 3108 C C . CYS A 1 387 ? 28.531 20.388 -23.284 1.00 88.00 387 CYS A C 1
ATOM 3110 O O . CYS A 1 387 ? 27.846 19.855 -22.415 1.00 88.00 387 CYS A O 1
ATOM 3112 N N . SER A 1 388 ? 29.862 20.233 -23.316 1.00 91.44 388 SER A N 1
ATOM 3113 C CA . SER A 1 388 ? 30.601 19.491 -22.284 1.00 91.44 388 SER A CA 1
ATOM 3114 C C . SER A 1 388 ? 30.465 20.140 -20.902 1.00 91.44 388 SER A C 1
ATOM 3116 O O . SER A 1 388 ? 30.238 19.441 -19.913 1.00 91.44 388 SER A O 1
ATOM 3118 N N . ASP A 1 389 ? 30.568 21.466 -20.817 1.00 92.50 389 ASP A N 1
ATOM 3119 C CA . ASP A 1 389 ? 30.451 22.199 -19.553 1.00 92.50 389 ASP A CA 1
ATOM 3120 C C . ASP A 1 389 ? 29.002 22.271 -19.040 1.00 92.50 389 ASP A C 1
ATOM 3122 O O . ASP A 1 389 ? 28.772 22.150 -17.837 1.00 92.50 389 ASP A O 1
ATOM 3126 N N . GLU A 1 390 ? 28.011 22.349 -19.932 1.00 89.31 390 GLU A N 1
ATOM 3127 C CA . GLU A 1 390 ? 26.587 22.239 -19.595 1.00 89.31 390 GLU A CA 1
ATOM 3128 C C . GLU A 1 390 ? 26.240 20.851 -19.026 1.00 89.31 390 GLU A C 1
ATOM 3130 O O . GLU A 1 390 ? 25.522 20.749 -18.031 1.00 89.31 390 GLU A O 1
ATOM 3135 N N . VAL A 1 391 ? 26.800 19.774 -19.594 1.00 92.25 391 VAL A N 1
ATOM 3136 C CA . VAL A 1 391 ? 26.658 18.413 -19.048 1.00 92.25 391 VAL A CA 1
ATOM 3137 C C . VAL A 1 391 ? 27.304 18.304 -17.662 1.00 92.25 391 VAL A C 1
ATOM 3139 O O . VAL A 1 391 ? 26.683 17.757 -16.752 1.00 92.25 391 VAL A O 1
ATOM 3142 N N . LYS A 1 392 ? 28.499 18.876 -17.447 1.00 93.19 392 LYS A N 1
ATOM 3143 C CA . LYS A 1 392 ? 29.136 18.919 -16.111 1.00 93.19 392 LYS A CA 1
ATOM 3144 C C . LYS A 1 392 ? 28.290 19.691 -15.094 1.00 93.19 392 LYS A C 1
ATOM 3146 O O . LYS A 1 392 ? 28.203 19.269 -13.944 1.00 93.19 392 LYS A O 1
ATOM 3151 N N . ALA A 1 393 ? 27.669 20.801 -15.499 1.00 90.00 393 ALA A N 1
ATOM 3152 C CA . ALA A 1 393 ? 26.781 21.578 -14.637 1.00 90.00 393 ALA A CA 1
ATOM 3153 C C . ALA A 1 393 ? 25.524 20.778 -14.253 1.00 90.00 393 ALA A C 1
ATOM 3155 O O . ALA A 1 393 ? 25.204 20.676 -13.072 1.00 90.00 393 ALA A O 1
ATOM 3156 N N . LYS A 1 394 ? 24.873 20.129 -15.227 1.00 89.50 394 LYS A N 1
ATOM 3157 C CA . LYS A 1 394 ? 23.691 19.277 -15.002 1.00 89.50 394 LYS A CA 1
ATOM 3158 C C . LYS A 1 394 ? 23.981 18.058 -14.122 1.00 89.50 394 LYS A C 1
ATOM 3160 O O . LYS A 1 394 ? 23.128 17.677 -13.328 1.00 89.50 394 LYS A O 1
ATOM 3165 N N . LEU A 1 395 ? 25.176 17.468 -14.222 1.00 89.88 395 LEU A N 1
ATOM 3166 C CA . LEU A 1 395 ? 25.603 16.385 -13.327 1.00 89.88 395 LEU A CA 1
ATOM 3167 C C . LEU A 1 395 ? 25.757 16.872 -11.878 1.00 89.88 395 LEU A C 1
ATOM 3169 O O . LEU A 1 395 ? 25.200 16.251 -10.978 1.00 89.88 395 LEU A O 1
ATOM 3173 N N . LYS A 1 396 ? 26.413 18.020 -11.653 1.00 93.06 396 LYS A N 1
ATOM 3174 C CA . LYS A 1 396 ? 26.504 18.627 -10.310 1.00 93.06 396 LYS A CA 1
ATOM 3175 C C . LYS A 1 396 ? 25.130 18.948 -9.725 1.00 93.06 396 LYS A C 1
ATOM 3177 O O . LYS A 1 396 ? 24.874 18.631 -8.571 1.00 93.06 396 LYS A O 1
ATOM 3182 N N . GLU A 1 397 ? 24.235 19.522 -10.528 1.00 90.19 397 GLU A N 1
ATOM 3183 C CA . GLU A 1 397 ? 22.869 19.821 -10.092 1.00 90.19 397 GLU A CA 1
ATOM 3184 C C . GLU A 1 397 ? 22.101 18.540 -9.709 1.00 90.19 397 GLU A C 1
ATOM 3186 O O . GLU A 1 397 ? 21.355 18.531 -8.731 1.00 90.19 397 GLU A O 1
ATOM 3191 N N . ALA A 1 398 ? 22.302 17.435 -10.436 1.00 88.75 398 ALA A N 1
ATOM 3192 C CA . ALA A 1 398 ? 21.714 16.140 -10.098 1.00 88.75 398 ALA A CA 1
ATOM 3193 C C . ALA A 1 398 ? 22.264 15.569 -8.775 1.00 88.75 398 ALA A C 1
ATOM 3195 O O . ALA A 1 398 ? 21.480 15.086 -7.955 1.00 88.75 398 ALA A O 1
ATOM 3196 N N . ASP A 1 399 ? 23.574 15.674 -8.529 1.00 91.31 399 ASP A N 1
ATOM 3197 C CA . ASP A 1 399 ? 24.195 15.262 -7.262 1.00 91.31 399 ASP A CA 1
ATOM 3198 C C . ASP A 1 399 ? 23.716 16.124 -6.077 1.00 91.31 399 ASP A C 1
ATOM 3200 O O . ASP A 1 399 ? 23.412 15.598 -5.004 1.00 91.31 399 ASP A O 1
ATOM 3204 N N . GLU A 1 400 ? 23.585 17.441 -6.260 1.00 92.00 400 GLU A N 1
ATOM 3205 C CA . GLU A 1 400 ? 23.051 18.361 -5.246 1.00 92.00 400 GLU A CA 1
ATOM 3206 C C . GLU A 1 400 ? 21.571 18.075 -4.937 1.00 92.00 400 GLU A C 1
ATOM 3208 O O . GLU A 1 400 ? 21.191 17.977 -3.766 1.00 92.00 400 GLU A O 1
ATOM 3213 N N . ARG A 1 401 ? 20.741 17.851 -5.968 1.00 91.94 401 ARG A N 1
ATOM 3214 C CA . ARG A 1 401 ? 19.340 17.417 -5.816 1.00 91.94 401 ARG A CA 1
ATOM 3215 C C . ARG A 1 401 ? 19.244 16.106 -5.031 1.00 91.94 401 ARG A C 1
ATOM 3217 O O . ARG A 1 401 ? 18.448 16.024 -4.098 1.00 91.94 401 ARG A O 1
ATOM 3224 N N . LYS A 1 402 ? 20.093 15.118 -5.338 1.00 93.75 402 LYS A N 1
ATOM 3225 C CA . LYS A 1 402 ? 20.145 13.834 -4.620 1.00 93.75 402 LYS A CA 1
ATOM 3226 C C . LYS A 1 402 ? 20.513 14.012 -3.141 1.00 93.75 402 LYS A C 1
ATOM 3228 O O . LYS A 1 402 ? 19.859 13.439 -2.275 1.00 93.75 402 LYS A O 1
ATOM 3233 N N . GLN A 1 403 ? 21.501 14.853 -2.824 1.00 92.38 403 GLN A N 1
ATOM 3234 C CA . GLN A 1 403 ? 21.855 15.162 -1.429 1.00 92.38 403 GLN A CA 1
ATOM 3235 C C . GLN A 1 403 ? 20.718 15.860 -0.665 1.00 92.38 403 GLN A C 1
ATOM 3237 O O . GLN A 1 403 ? 20.577 15.671 0.546 1.00 92.38 403 GLN A O 1
ATOM 3242 N N . LEU A 1 404 ? 19.914 16.690 -1.337 1.00 91.56 404 LEU A N 1
ATOM 3243 C CA . LEU A 1 404 ? 18.721 17.300 -0.743 1.00 91.56 404 LEU A CA 1
ATOM 3244 C C . LEU A 1 404 ? 17.612 16.262 -0.518 1.00 91.56 404 LEU A C 1
ATOM 3246 O O . LEU A 1 404 ? 16.998 16.260 0.547 1.00 91.56 404 LEU A O 1
ATOM 3250 N N . GLU A 1 405 ? 17.404 15.338 -1.455 1.00 91.62 405 GLU A N 1
ATOM 3251 C CA . GLU A 1 405 ? 16.451 14.232 -1.319 1.00 91.62 405 GLU A CA 1
ATOM 3252 C C . GLU A 1 405 ? 16.822 13.282 -0.163 1.00 91.62 405 GLU A C 1
ATOM 3254 O O . GLU A 1 405 ? 15.971 12.938 0.658 1.00 91.62 405 GLU A O 1
ATOM 3259 N N . GLU A 1 406 ? 18.105 12.940 -0.005 1.00 93.75 406 GLU A N 1
ATOM 3260 C CA . GLU A 1 406 ? 18.611 12.154 1.131 1.00 93.75 406 GLU A CA 1
ATOM 3261 C C . GLU A 1 406 ? 18.408 12.877 2.480 1.00 93.75 406 GLU A C 1
ATOM 3263 O O . GLU A 1 406 ? 18.021 12.250 3.476 1.00 93.75 406 GLU A O 1
ATOM 3268 N N . LYS A 1 407 ? 18.573 14.209 2.523 1.00 94.81 407 LYS A N 1
ATOM 3269 C CA . LYS A 1 407 ? 18.257 15.036 3.706 1.00 94.81 407 LYS A CA 1
ATOM 3270 C C . LYS A 1 407 ? 16.755 15.062 4.006 1.00 94.81 407 LYS A C 1
ATOM 3272 O O . LYS A 1 407 ? 16.376 14.889 5.164 1.00 94.81 407 LYS A O 1
ATOM 3277 N N . ILE A 1 408 ? 15.903 15.216 2.989 1.00 92.75 408 ILE A N 1
ATOM 3278 C CA . ILE A 1 408 ? 14.436 15.176 3.123 1.00 92.75 408 ILE A CA 1
ATOM 3279 C C . ILE A 1 408 ? 13.986 13.808 3.643 1.00 92.75 408 ILE A C 1
ATOM 3281 O O . ILE A 1 408 ? 13.226 13.745 4.607 1.00 92.75 408 ILE A O 1
ATOM 3285 N N . LYS A 1 409 ? 14.514 12.712 3.086 1.00 93.56 409 LYS A N 1
ATOM 3286 C CA . LYS A 1 409 ? 14.256 11.341 3.550 1.00 93.56 409 LYS A CA 1
ATOM 3287 C C . LYS A 1 409 ? 14.663 11.157 5.014 1.00 93.56 409 LYS A C 1
ATOM 3289 O O . LYS A 1 409 ? 13.877 10.651 5.809 1.00 93.56 409 LYS A O 1
ATOM 3294 N N . THR A 1 410 ? 15.840 11.655 5.397 1.00 93.94 410 THR A N 1
ATOM 3295 C CA . THR A 1 410 ? 16.328 11.620 6.787 1.00 93.94 410 THR A CA 1
ATOM 3296 C C . THR A 1 410 ? 15.431 12.423 7.737 1.00 93.94 410 THR A C 1
ATOM 3298 O O . THR A 1 410 ? 15.122 11.962 8.837 1.00 93.94 410 THR A O 1
ATOM 3301 N N . MET A 1 411 ? 14.967 13.609 7.330 1.00 92.12 411 MET A N 1
ATOM 3302 C CA . MET A 1 411 ? 14.018 14.399 8.121 1.00 92.12 411 MET A CA 1
ATOM 3303 C C . MET A 1 411 ? 12.640 13.739 8.213 1.00 92.12 411 MET A C 1
ATOM 3305 O O . MET A 1 411 ? 12.076 13.699 9.302 1.00 92.12 411 MET A O 1
ATOM 3309 N N . SER A 1 412 ? 12.130 13.163 7.124 1.00 91.00 412 SER A N 1
ATOM 3310 C CA . SER A 1 412 ? 10.872 12.408 7.105 1.00 91.00 412 SER A CA 1
ATOM 3311 C C . SER A 1 412 ? 10.914 11.226 8.080 1.00 91.00 412 SER A C 1
ATOM 3313 O O . SER A 1 412 ? 10.023 11.097 8.918 1.00 91.00 412 SER A O 1
ATOM 3315 N N . SER A 1 413 ? 11.999 10.439 8.086 1.00 93.19 413 SER A N 1
ATOM 3316 C CA . SER A 1 413 ? 12.204 9.367 9.071 1.00 93.19 413 SER A CA 1
ATOM 3317 C C . SER A 1 413 ? 12.248 9.879 10.517 1.00 93.19 413 SER A C 1
ATOM 3319 O O . SER A 1 413 ? 11.694 9.237 11.408 1.00 93.19 413 SER A O 1
ATOM 3321 N N . ARG A 1 414 ? 12.855 11.049 10.769 1.00 94.94 414 ARG A N 1
ATOM 3322 C CA . ARG A 1 414 ? 12.857 11.678 12.104 1.00 94.94 414 ARG A CA 1
ATOM 3323 C C . ARG A 1 414 ? 11.472 12.174 12.525 1.00 94.94 414 ARG A C 1
ATOM 3325 O O . ARG A 1 414 ? 11.128 12.032 13.693 1.00 94.94 414 ARG A O 1
ATOM 3332 N N . VAL A 1 415 ? 10.679 12.725 11.605 1.00 92.81 415 VAL A N 1
ATOM 3333 C CA . VAL A 1 415 ? 9.292 13.145 11.872 1.00 92.81 415 VAL A CA 1
ATOM 3334 C C . VAL A 1 415 ? 8.411 11.932 12.168 1.00 92.81 415 VAL A C 1
ATOM 3336 O O . VAL A 1 415 ? 7.709 11.944 13.171 1.00 92.81 415 VAL A O 1
ATOM 3339 N N . ALA A 1 416 ? 8.511 10.856 11.382 1.00 92.19 416 ALA A N 1
ATOM 3340 C CA . ALA A 1 416 ? 7.791 9.608 11.643 1.00 92.19 416 ALA A CA 1
ATOM 3341 C C . ALA A 1 416 ? 8.155 9.004 13.014 1.00 92.19 416 ALA A C 1
ATOM 3343 O O . ALA A 1 416 ? 7.271 8.617 13.772 1.00 92.19 416 ALA A O 1
ATOM 3344 N N . PHE A 1 417 ? 9.441 8.995 13.386 1.00 94.88 417 PHE A N 1
ATOM 3345 C CA . PHE A 1 417 ? 9.869 8.561 14.720 1.00 94.88 417 PHE A CA 1
ATOM 3346 C C . PHE A 1 417 ? 9.282 9.432 15.845 1.00 94.88 417 PHE A C 1
ATOM 3348 O O . PHE A 1 417 ? 8.831 8.902 16.859 1.00 94.88 417 PHE A O 1
ATOM 3355 N N . LEU A 1 418 ? 9.263 10.759 15.674 1.00 95.12 418 LEU A N 1
ATOM 3356 C CA . LEU A 1 418 ? 8.695 11.682 16.661 1.00 95.12 418 LEU A CA 1
ATOM 3357 C C . LEU A 1 418 ? 7.172 11.541 16.789 1.00 95.12 418 LEU A C 1
ATOM 3359 O O . LEU A 1 418 ? 6.673 11.587 17.908 1.00 95.12 418 LEU A O 1
ATOM 3363 N N . LEU A 1 419 ? 6.451 11.320 15.686 1.00 92.81 419 LEU A N 1
ATOM 3364 C CA . LEU A 1 419 ? 5.009 11.048 15.697 1.00 92.81 419 LEU A CA 1
ATOM 3365 C C . LEU A 1 419 ? 4.695 9.720 16.394 1.00 92.81 419 LEU A C 1
ATOM 3367 O O . LEU A 1 419 ? 3.876 9.700 17.308 1.00 92.81 419 LEU A O 1
ATOM 3371 N N . ASN A 1 420 ? 5.403 8.640 16.048 1.00 93.69 420 ASN A N 1
ATOM 3372 C CA . ASN A 1 420 ? 5.230 7.338 16.699 1.00 93.69 420 ASN A CA 1
ATOM 3373 C C . ASN A 1 420 ? 5.545 7.410 18.201 1.00 93.69 420 ASN A C 1
ATOM 3375 O O . ASN A 1 420 ? 4.837 6.809 19.008 1.00 93.69 420 ASN A O 1
ATOM 3379 N N . LYS A 1 421 ? 6.580 8.168 18.599 1.00 95.44 421 LYS A N 1
ATOM 3380 C CA . LYS A 1 421 ? 6.862 8.404 20.018 1.00 95.44 421 LYS A CA 1
ATOM 3381 C C . LYS A 1 421 ? 5.747 9.213 20.686 1.00 95.44 421 LYS A C 1
ATOM 3383 O O . LYS A 1 421 ? 5.323 8.846 21.772 1.00 95.44 421 LYS A O 1
ATOM 3388 N N . MET A 1 422 ? 5.274 10.290 20.059 1.00 93.31 422 MET A N 1
ATOM 3389 C CA . MET A 1 422 ? 4.194 11.121 20.599 1.00 93.31 422 MET A CA 1
ATOM 3390 C C . MET A 1 422 ? 2.918 10.302 20.821 1.00 93.31 422 MET A C 1
ATOM 3392 O O . MET A 1 422 ? 2.313 10.423 21.879 1.00 93.31 422 MET A O 1
ATOM 3396 N N . GLN A 1 423 ? 2.564 9.423 19.877 1.00 92.94 423 GLN A N 1
ATOM 3397 C CA . GLN A 1 423 ? 1.447 8.492 20.024 1.00 92.94 423 GLN A CA 1
ATOM 3398 C C . GLN A 1 423 ? 1.660 7.537 21.210 1.00 92.94 423 GLN A C 1
ATOM 3400 O O . GLN A 1 423 ? 0.778 7.427 22.056 1.00 92.94 423 GLN A O 1
ATOM 3405 N N . ALA A 1 424 ? 2.837 6.916 21.346 1.00 92.06 424 ALA A N 1
ATOM 3406 C CA . ALA A 1 424 ? 3.143 6.054 22.493 1.00 92.06 424 ALA A CA 1
ATOM 3407 C C . ALA A 1 424 ? 3.116 6.816 23.841 1.00 92.06 424 ALA A C 1
ATOM 3409 O O . ALA A 1 424 ? 2.613 6.302 24.840 1.00 92.06 424 ALA A O 1
ATOM 3410 N N . ASP A 1 425 ? 3.596 8.066 23.865 1.00 91.75 425 ASP A N 1
ATOM 3411 C CA . ASP A 1 425 ? 3.527 8.967 25.025 1.00 91.75 425 ASP A CA 1
ATOM 3412 C C . ASP A 1 425 ? 2.075 9.417 25.336 1.00 91.75 425 ASP A C 1
ATOM 3414 O O . ASP A 1 425 ? 1.804 9.891 26.443 1.00 91.75 425 ASP A O 1
ATOM 3418 N N . GLU A 1 426 ? 1.130 9.315 24.393 1.00 91.81 426 GLU A N 1
ATOM 3419 C CA . GLU A 1 426 ? -0.309 9.545 24.609 1.00 91.81 426 GLU A CA 1
ATOM 3420 C C . GLU A 1 426 ? -1.048 8.272 25.037 1.00 91.81 426 GLU A C 1
ATOM 3422 O O . GLU A 1 426 ? -1.805 8.319 26.008 1.00 91.81 426 GLU A O 1
ATOM 3427 N N . GLU A 1 427 ? -0.768 7.128 24.414 1.00 92.19 427 GLU A N 1
ATOM 3428 C CA . GLU A 1 427 ? -1.275 5.811 24.820 1.00 92.19 427 GLU A CA 1
ATOM 3429 C C . GLU A 1 427 ? -0.897 5.509 26.282 1.00 92.19 427 GLU A C 1
ATOM 3431 O O . GLU A 1 427 ? -1.763 5.173 27.093 1.00 92.19 427 GLU A O 1
ATOM 3436 N N . ALA A 1 428 ? 0.355 5.768 26.680 1.00 92.38 428 ALA A N 1
ATOM 3437 C CA . ALA A 1 428 ? 0.802 5.643 28.070 1.00 92.38 428 ALA A CA 1
ATOM 3438 C C . ALA A 1 428 ? 0.045 6.577 29.042 1.00 92.38 428 ALA A C 1
ATOM 3440 O O . ALA A 1 428 ? -0.270 6.186 30.170 1.00 92.38 428 ALA A O 1
ATOM 3441 N N . LYS A 1 429 ? -0.308 7.802 28.617 1.00 93.75 429 LYS A N 1
ATOM 3442 C CA . LYS A 1 429 ? -1.141 8.722 29.420 1.00 93.75 429 LYS A CA 1
ATOM 3443 C C . LYS A 1 429 ? -2.587 8.245 29.532 1.00 93.75 429 LYS A C 1
ATOM 3445 O O . LYS A 1 429 ? -3.223 8.530 30.545 1.00 93.75 429 LYS A O 1
ATOM 3450 N N . ILE A 1 430 ? -3.124 7.564 28.519 1.00 92.12 430 ILE A N 1
ATOM 3451 C CA . ILE A 1 430 ? -4.470 6.977 28.563 1.00 92.12 430 ILE A CA 1
ATOM 3452 C C . ILE A 1 430 ? -4.487 5.814 29.559 1.00 92.12 430 ILE A C 1
ATOM 3454 O O . ILE A 1 430 ? -5.307 5.833 30.474 1.00 92.12 430 ILE A O 1
ATOM 3458 N N . VAL A 1 431 ? -3.525 4.887 29.473 1.00 92.50 431 VAL A N 1
ATOM 3459 C CA . VAL A 1 431 ? -3.380 3.774 30.432 1.00 92.50 431 VAL A CA 1
ATOM 3460 C C . VAL A 1 431 ? -3.263 4.297 31.869 1.00 92.50 431 VAL A C 1
ATOM 3462 O O . VAL A 1 431 ? -4.055 3.911 32.725 1.00 92.50 431 VAL A O 1
ATOM 3465 N N . SER A 1 432 ? -2.383 5.270 32.125 1.00 91.25 432 SER A N 1
ATOM 3466 C CA . SER A 1 432 ? -2.226 5.867 33.462 1.00 91.25 432 SER A CA 1
ATOM 3467 C C . SER A 1 432 ? -3.497 6.584 33.967 1.00 91.25 432 SER A C 1
ATOM 3469 O O . SER A 1 432 ? -3.824 6.531 35.158 1.00 91.25 432 SER A O 1
ATOM 3471 N N . LYS A 1 433 ? -4.283 7.205 33.073 1.00 93.00 433 LYS A N 1
ATOM 3472 C CA . LYS A 1 433 ? -5.610 7.769 33.398 1.00 93.00 433 LYS A CA 1
ATOM 3473 C C . LYS A 1 433 ? -6.657 6.698 33.713 1.00 93.00 433 LYS A C 1
ATOM 3475 O O . LYS A 1 433 ? -7.583 6.965 34.475 1.00 93.00 433 LYS A O 1
ATOM 3480 N N . GLU A 1 434 ? -6.552 5.502 33.145 1.00 92.75 434 GLU A N 1
ATOM 3481 C CA . GLU A 1 434 ? -7.423 4.387 33.513 1.00 92.75 434 GLU A CA 1
ATOM 3482 C C . GLU A 1 434 ? -7.008 3.722 34.822 1.00 92.75 434 GLU A C 1
ATOM 3484 O O . GLU A 1 434 ? -7.874 3.384 35.624 1.00 92.75 434 GLU A O 1
ATOM 3489 N N . GLU A 1 435 ? -5.711 3.542 35.062 1.00 91.12 435 GLU A N 1
ATOM 3490 C CA . GLU A 1 435 ? -5.184 3.020 36.327 1.00 91.12 435 GLU A CA 1
ATOM 3491 C C . GLU A 1 435 ? -5.573 3.925 37.498 1.00 91.12 435 GLU A C 1
ATOM 3493 O O . GLU A 1 435 ? -6.096 3.445 38.502 1.00 91.12 435 GLU A O 1
ATOM 3498 N N . THR A 1 436 ? -5.428 5.244 37.345 1.00 90.62 436 THR A N 1
ATOM 3499 C CA . THR A 1 436 ? -5.876 6.208 38.363 1.00 90.62 436 THR A CA 1
ATOM 3500 C C . THR A 1 436 ? -7.393 6.193 38.564 1.00 90.62 436 THR A C 1
ATOM 3502 O O . THR A 1 436 ? -7.830 6.209 39.711 1.00 90.62 436 THR A O 1
ATOM 3505 N N . LYS A 1 437 ? -8.213 6.044 37.509 1.00 93.88 437 LYS A N 1
ATOM 3506 C CA . LYS A 1 437 ? -9.666 5.801 37.656 1.00 93.88 437 LYS A CA 1
ATOM 3507 C C . LYS A 1 437 ? -9.975 4.498 38.406 1.00 93.88 437 LYS A C 1
ATOM 3509 O O . LYS A 1 437 ? -10.842 4.498 39.276 1.00 93.88 437 LYS A O 1
ATOM 3514 N N . LYS A 1 438 ? -9.278 3.398 38.092 1.00 92.81 438 LYS A N 1
ATOM 3515 C CA . LYS A 1 438 ? -9.446 2.082 38.741 1.00 92.81 438 LYS A CA 1
ATOM 3516 C C . LYS A 1 438 ? -9.087 2.163 40.233 1.00 92.81 438 LYS A C 1
ATOM 3518 O O . LYS A 1 438 ? -9.868 1.710 41.066 1.00 92.81 438 LYS A O 1
ATOM 3523 N N . LEU A 1 439 ? -7.972 2.811 40.575 1.00 90.94 439 LEU A N 1
ATOM 3524 C CA . LEU A 1 439 ? -7.550 3.068 41.958 1.00 90.94 439 LEU A CA 1
ATOM 3525 C C . LEU A 1 439 ? -8.514 4.005 42.702 1.00 90.94 439 LEU A C 1
ATOM 3527 O O . LEU A 1 439 ? -8.828 3.762 43.865 1.00 90.94 439 LEU A O 1
ATOM 3531 N N . GLN A 1 440 ? -9.022 5.049 42.041 1.00 92.12 440 GLN A N 1
ATOM 3532 C CA . GLN A 1 440 ? -9.989 5.968 42.642 1.00 92.12 440 GLN A CA 1
ATOM 3533 C C . GLN A 1 440 ? -11.323 5.268 42.939 1.00 92.12 440 GLN A C 1
ATOM 3535 O O . GLN A 1 440 ? -11.843 5.424 44.038 1.00 92.12 440 GLN A O 1
ATOM 3540 N N . ALA A 1 441 ? -11.827 4.431 42.025 1.00 91.50 441 ALA A N 1
ATOM 3541 C CA . ALA A 1 441 ? -13.016 3.614 42.266 1.00 91.50 441 ALA A CA 1
ATOM 3542 C C . ALA A 1 441 ? -12.811 2.619 43.425 1.00 91.50 441 ALA A C 1
ATOM 3544 O O . ALA A 1 441 ? -13.672 2.505 44.293 1.00 91.50 441 ALA A O 1
ATOM 3545 N N . GLN A 1 442 ? -11.651 1.952 43.496 1.00 93.06 442 GLN A N 1
ATOM 3546 C CA . GLN A 1 442 ? -11.300 1.089 44.633 1.00 93.06 442 GLN A CA 1
ATOM 3547 C C . GLN A 1 442 ? -11.272 1.861 45.961 1.00 93.06 442 GLN A C 1
ATOM 3549 O O . GLN A 1 442 ? -11.769 1.353 46.966 1.00 93.06 442 GLN A O 1
ATOM 3554 N N . LEU A 1 443 ? -10.744 3.091 45.973 1.00 90.62 443 LEU A N 1
ATOM 3555 C CA . LEU A 1 443 ? -10.789 3.974 47.142 1.00 90.62 443 LEU A CA 1
ATOM 3556 C C . LEU A 1 443 ? -12.224 4.323 47.545 1.00 90.62 443 LEU A C 1
ATOM 3558 O O . LEU A 1 443 ? -12.538 4.232 48.729 1.00 90.62 443 LEU A O 1
ATOM 3562 N N . THR A 1 444 ? -13.104 4.646 46.592 1.00 92.88 444 THR A N 1
ATOM 3563 C CA . THR A 1 444 ? -14.526 4.900 46.873 1.00 92.88 444 THR A CA 1
ATOM 3564 C C . THR A 1 444 ? -15.191 3.671 47.497 1.00 92.88 444 THR A C 1
ATOM 3566 O O . THR A 1 444 ? -15.762 3.783 48.577 1.00 92.88 444 THR A O 1
ATOM 3569 N N . THR A 1 445 ? -15.008 2.474 46.929 1.00 92.12 445 THR A N 1
ATOM 3570 C CA . THR A 1 445 ? -15.569 1.230 47.492 1.00 92.12 445 THR A CA 1
ATOM 3571 C C . THR A 1 445 ? -14.989 0.866 48.866 1.00 92.12 445 THR A C 1
ATOM 3573 O O . THR A 1 445 ? -15.665 0.238 49.683 1.00 92.12 445 THR A O 1
ATOM 3576 N N . LEU A 1 446 ? -13.747 1.256 49.167 1.00 90.25 446 LEU A N 1
ATOM 3577 C CA . LEU A 1 446 ? -13.172 1.113 50.509 1.00 90.25 446 LEU A CA 1
ATOM 3578 C C . LEU A 1 446 ? -13.733 2.150 51.496 1.00 90.25 446 LEU A C 1
ATOM 3580 O O . LEU A 1 446 ? -13.954 1.810 52.658 1.00 90.25 446 LEU A O 1
ATOM 3584 N N . GLN A 1 447 ? -14.016 3.379 51.055 1.00 91.75 447 GLN A N 1
ATOM 3585 C CA . GLN A 1 447 ? -14.693 4.395 51.868 1.00 91.75 447 GLN A CA 1
ATOM 3586 C C . GLN A 1 447 ? -16.145 4.003 52.173 1.00 91.75 447 GLN A C 1
ATOM 3588 O O . GLN A 1 447 ? -16.553 4.086 53.328 1.00 91.75 447 GLN A O 1
ATOM 3593 N N . GLU A 1 448 ? -16.889 3.498 51.186 1.00 92.88 448 GLU A N 1
ATOM 3594 C CA . GLU A 1 448 ? -18.249 2.961 51.344 1.00 92.88 448 GLU A CA 1
ATOM 3595 C C . GLU A 1 448 ? -18.277 1.816 52.369 1.00 92.88 448 GLU A C 1
ATOM 3597 O O . GLU A 1 448 ? -19.025 1.869 53.344 1.00 92.88 448 GLU A O 1
ATOM 3602 N N . LYS A 1 449 ? -17.379 0.830 52.232 1.00 92.50 449 LYS A N 1
ATOM 3603 C CA . LYS A 1 449 ? -17.240 -0.270 53.204 1.00 92.50 449 LYS A CA 1
ATOM 3604 C C . LYS A 1 449 ? -16.826 0.208 54.597 1.00 92.50 449 LYS A C 1
ATOM 3606 O O . LYS A 1 449 ? -17.273 -0.362 55.588 1.00 92.50 449 LYS A O 1
ATOM 3611 N N . SER A 1 450 ? -15.992 1.243 54.692 1.00 91.19 450 SER A N 1
ATOM 3612 C CA . SER A 1 450 ? -15.619 1.855 55.973 1.00 91.19 450 SER A CA 1
ATOM 3613 C C . SER A 1 450 ? -16.819 2.542 56.639 1.00 91.19 450 SER A C 1
ATOM 3615 O O . SER A 1 450 ? -17.043 2.365 57.836 1.00 91.19 450 SER A O 1
ATOM 3617 N N . ALA A 1 451 ? -17.648 3.247 55.861 1.00 91.88 451 ALA A N 1
ATOM 3618 C CA . ALA A 1 451 ? -18.886 3.859 56.339 1.00 91.88 451 ALA A CA 1
ATOM 3619 C C . ALA A 1 451 ? -19.918 2.805 56.784 1.00 91.88 451 ALA A C 1
ATOM 3621 O O . ALA A 1 451 ? -20.471 2.927 57.876 1.00 91.88 451 ALA A O 1
ATOM 3622 N N . GLU A 1 452 ? -20.111 1.727 56.013 1.00 91.62 452 GLU A N 1
ATOM 3623 C CA . GLU A 1 452 ? -20.930 0.580 56.431 1.00 91.62 452 GLU A CA 1
ATOM 3624 C C . GLU A 1 452 ? -20.441 -0.027 57.752 1.00 91.62 452 GLU A C 1
ATOM 3626 O O . GLU A 1 452 ? -21.248 -0.330 58.630 1.00 91.62 452 GLU A O 1
ATOM 3631 N N . LEU A 1 453 ? -19.129 -0.243 57.899 1.00 90.38 453 LEU A N 1
ATOM 3632 C CA . LEU A 1 453 ? -18.548 -0.820 59.113 1.00 90.38 453 LEU A CA 1
ATOM 3633 C C . LEU A 1 453 ? -18.715 0.116 60.315 1.00 90.38 453 LEU A C 1
ATOM 3635 O O . LEU A 1 453 ? -19.051 -0.359 61.397 1.00 90.38 453 LEU A O 1
ATOM 3639 N N . ALA A 1 454 ? -18.566 1.430 60.129 1.00 90.31 454 ALA A N 1
ATOM 3640 C CA . ALA A 1 454 ? -18.845 2.423 61.164 1.00 90.31 454 ALA A CA 1
ATOM 3641 C C . ALA A 1 454 ? -20.334 2.444 61.562 1.00 90.31 454 ALA A C 1
ATOM 3643 O O . ALA A 1 454 ? -20.649 2.478 62.750 1.00 90.31 454 ALA A O 1
ATOM 3644 N N . GLN A 1 455 ? -21.255 2.345 60.598 1.00 92.38 455 GLN A N 1
ATOM 3645 C CA . GLN A 1 455 ? -22.695 2.275 60.866 1.00 92.38 455 GLN A CA 1
ATOM 3646 C C . GLN A 1 455 ? -23.078 0.975 61.594 1.00 92.38 455 GLN A C 1
ATOM 3648 O O . GLN A 1 455 ? -23.824 1.010 62.572 1.00 92.38 455 GLN A O 1
ATOM 3653 N N . LYS A 1 456 ? -22.514 -0.168 61.179 1.00 92.19 456 LYS A N 1
ATOM 3654 C CA . LYS A 1 456 ? -22.675 -1.472 61.848 1.00 92.19 456 LYS A CA 1
ATOM 3655 C C . LYS A 1 456 ? -22.108 -1.447 63.271 1.00 92.19 456 LYS A C 1
ATOM 3657 O O . LYS A 1 456 ? -22.738 -1.987 64.179 1.00 92.19 456 LYS A O 1
ATOM 3662 N N . LEU A 1 457 ? -20.974 -0.778 63.492 1.00 91.00 457 LEU A N 1
ATOM 3663 C CA . LEU A 1 457 ? -20.404 -0.559 64.824 1.00 91.00 457 LEU A CA 1
ATOM 3664 C C . LEU A 1 457 ? -21.338 0.290 65.703 1.00 91.00 457 LEU A C 1
ATOM 3666 O O . LEU A 1 457 ? -21.580 -0.082 66.848 1.00 91.00 457 LEU A O 1
ATOM 3670 N N . HIS A 1 458 ? -21.906 1.378 65.169 1.00 90.31 458 HIS A N 1
ATOM 3671 C CA . HIS A 1 458 ? -22.833 2.250 65.903 1.00 90.31 458 HIS A CA 1
ATOM 3672 C C . HIS A 1 458 ? -24.125 1.514 66.291 1.00 90.31 458 HIS A C 1
ATOM 3674 O O . HIS A 1 458 ? -24.500 1.507 67.460 1.00 90.31 458 HIS A O 1
ATOM 3680 N N . ALA A 1 459 ? -24.741 0.792 65.349 1.00 90.38 459 ALA A N 1
ATOM 3681 C CA . ALA A 1 459 ? -25.920 -0.035 65.614 1.00 90.38 459 ALA A CA 1
ATOM 3682 C C . ALA A 1 459 ? -25.632 -1.165 66.625 1.00 90.38 459 ALA A C 1
ATOM 3684 O O . ALA A 1 459 ? -26.472 -1.486 67.464 1.00 90.38 459 ALA A O 1
ATOM 3685 N N . THR A 1 460 ? -24.425 -1.743 66.601 1.00 88.88 460 THR A N 1
ATOM 3686 C CA . THR A 1 460 ? -23.997 -2.737 67.601 1.00 88.88 460 THR A CA 1
ATOM 3687 C C . THR A 1 460 ? -23.789 -2.095 68.978 1.00 88.88 460 THR A C 1
ATOM 3689 O O . THR A 1 460 ? -24.158 -2.689 69.987 1.00 88.88 460 THR A O 1
ATOM 3692 N N . ALA A 1 461 ? -23.252 -0.873 69.046 1.00 89.06 461 ALA A N 1
ATOM 3693 C CA . ALA A 1 461 ? -23.099 -0.128 70.296 1.00 89.06 461 ALA A CA 1
ATOM 3694 C C . ALA A 1 461 ? -24.456 0.278 70.901 1.00 89.06 461 ALA A C 1
ATOM 3696 O O . ALA A 1 461 ? -24.649 0.146 72.109 1.00 89.06 461 ALA A O 1
ATOM 3697 N N . GLU A 1 462 ? -25.415 0.700 70.075 1.00 89.75 462 GLU A N 1
ATOM 3698 C CA . GLU A 1 462 ? -26.798 0.971 70.488 1.00 89.75 462 GLU A CA 1
ATOM 3699 C C . GLU A 1 462 ? -27.512 -0.300 70.959 1.00 89.75 462 GLU A C 1
ATOM 3701 O O . GLU A 1 462 ? -28.114 -0.295 72.031 1.00 89.75 462 GLU A O 1
ATOM 3706 N N . SER A 1 463 ? -27.378 -1.412 70.230 1.00 89.06 463 SER A N 1
ATOM 3707 C CA . SER A 1 463 ? -27.907 -2.717 70.647 1.00 89.06 463 SER A CA 1
ATOM 3708 C C . SER A 1 463 ? -27.319 -3.158 71.994 1.00 89.06 463 SER A C 1
ATOM 3710 O O . SER A 1 463 ? -28.062 -3.468 72.925 1.00 89.06 463 SER A O 1
ATOM 3712 N N . ASN A 1 464 ? -25.994 -3.077 72.163 1.00 88.12 464 ASN A N 1
ATOM 3713 C CA . ASN A 1 464 ? -25.318 -3.382 73.427 1.00 88.12 464 ASN A CA 1
ATOM 3714 C C . ASN A 1 464 ? -25.760 -2.454 74.567 1.00 88.12 464 ASN A C 1
ATOM 3716 O O . ASN A 1 464 ? -25.917 -2.917 75.699 1.00 88.12 464 ASN A O 1
ATOM 3720 N N . ARG A 1 465 ? -26.006 -1.165 74.296 1.00 92.69 465 ARG A N 1
ATOM 3721 C CA . ARG A 1 465 ? -26.607 -0.253 75.275 1.00 92.69 465 ARG A CA 1
ATOM 3722 C C . ARG A 1 465 ? -27.999 -0.739 75.679 1.00 92.69 465 ARG A C 1
ATOM 3724 O O . ARG A 1 465 ? -28.228 -0.904 76.870 1.00 92.69 465 ARG A O 1
ATOM 3731 N N . VAL A 1 466 ? -28.896 -1.001 74.726 1.00 90.06 466 VAL A N 1
ATOM 3732 C CA . VAL A 1 466 ? -30.272 -1.457 75.008 1.00 90.06 466 VAL A CA 1
ATOM 3733 C C . VAL A 1 466 ? -30.271 -2.779 75.780 1.00 90.06 466 VAL A C 1
ATOM 3735 O O . VAL A 1 466 ? -31.019 -2.918 76.743 1.00 90.06 466 VAL A O 1
ATOM 3738 N N . VAL A 1 467 ? -29.387 -3.720 75.437 1.00 88.62 467 VAL A N 1
ATOM 3739 C CA . VAL A 1 467 ? -29.196 -4.975 76.184 1.00 88.62 467 VAL A CA 1
ATOM 3740 C C . VAL A 1 467 ? -28.682 -4.714 77.603 1.00 88.62 467 VAL A C 1
ATOM 3742 O O . VAL A 1 467 ? -29.166 -5.341 78.538 1.00 88.62 467 VAL A O 1
ATOM 3745 N N . THR A 1 468 ? -27.763 -3.766 77.800 1.00 89.12 468 THR A N 1
ATOM 3746 C CA . THR A 1 468 ? -27.259 -3.384 79.136 1.00 89.12 468 THR A CA 1
ATOM 3747 C C . THR A 1 468 ? -28.342 -2.703 79.981 1.00 89.12 468 THR A C 1
ATOM 3749 O O . THR A 1 468 ? -28.463 -2.966 81.175 1.00 89.12 468 THR A O 1
ATOM 3752 N N . GLU A 1 469 ? -29.154 -1.847 79.362 1.00 88.44 469 GLU A N 1
ATOM 3753 C CA . GLU A 1 469 ? -30.267 -1.114 79.978 1.00 88.44 469 GLU A CA 1
ATOM 3754 C C . GLU A 1 469 ? -31.404 -2.092 80.359 1.00 88.44 469 GLU A C 1
ATOM 3756 O O . GLU A 1 469 ? -31.905 -2.051 81.481 1.00 88.44 469 GLU A O 1
ATOM 3761 N N . ALA A 1 470 ? -31.703 -3.080 79.505 1.00 86.38 470 ALA A N 1
ATOM 3762 C CA . ALA A 1 470 ? -32.635 -4.174 79.792 1.00 86.38 470 ALA A CA 1
ATOM 3763 C C . ALA A 1 470 ? -32.115 -5.168 80.851 1.00 86.38 470 ALA A C 1
ATOM 3765 O O . ALA A 1 470 ? -32.882 -5.581 81.720 1.00 86.38 470 ALA A O 1
ATOM 3766 N N . LEU A 1 471 ? -30.824 -5.531 80.820 1.00 83.50 471 LEU A N 1
ATOM 3767 C CA . LEU A 1 471 ? -30.181 -6.342 81.863 1.00 83.50 471 LEU A CA 1
ATOM 3768 C C . LEU A 1 471 ? -30.244 -5.641 83.219 1.00 83.50 471 LEU A C 1
ATOM 3770 O O . LEU A 1 471 ? -30.538 -6.291 84.217 1.00 83.50 471 LEU A O 1
ATOM 3774 N N . ARG A 1 472 ? -30.037 -4.320 83.256 1.00 89.25 472 ARG A N 1
ATOM 3775 C CA . ARG A 1 472 ? -30.183 -3.529 84.478 1.00 89.25 472 ARG A CA 1
ATOM 3776 C C . ARG A 1 472 ? -31.613 -3.577 85.010 1.00 89.25 472 ARG A C 1
ATOM 3778 O O . ARG A 1 472 ? -31.788 -3.947 86.161 1.00 89.25 472 ARG A O 1
ATOM 3785 N N . CYS A 1 473 ? -32.626 -3.323 84.178 1.00 86.88 473 CYS A N 1
ATOM 3786 C CA . CYS A 1 473 ? -34.020 -3.458 84.611 1.00 86.88 473 CYS A CA 1
ATOM 3787 C C . CYS A 1 473 ? -34.362 -4.884 85.076 1.00 86.88 473 CYS A C 1
ATOM 3789 O O . CYS A 1 473 ? -35.151 -5.049 86.002 1.00 86.88 473 CYS A O 1
ATOM 3791 N N . LYS A 1 474 ? -33.752 -5.922 84.485 1.00 85.69 474 LYS A N 1
ATOM 3792 C CA . LYS A 1 474 ? -33.910 -7.307 84.955 1.00 85.69 474 LYS A CA 1
ATOM 3793 C C . LYS A 1 474 ? -33.172 -7.594 86.261 1.00 85.69 474 LYS A C 1
ATOM 3795 O O . LYS A 1 474 ? -33.692 -8.377 87.049 1.00 85.69 474 LYS A O 1
ATOM 3800 N N . GLN A 1 475 ? -32.044 -6.940 86.531 1.00 87.38 475 GLN A N 1
ATOM 3801 C CA . GLN A 1 475 ? -31.408 -6.967 87.847 1.00 87.38 475 GLN A CA 1
ATOM 3802 C C . GLN A 1 475 ? -32.276 -6.241 88.883 1.00 87.38 475 GLN A C 1
ATOM 3804 O O . GLN A 1 475 ? -32.555 -6.817 89.924 1.00 87.38 475 GLN A O 1
ATOM 3809 N N . ASP A 1 476 ? -32.797 -5.049 88.570 1.00 88.88 476 ASP A N 1
ATOM 3810 C CA . ASP A 1 476 ? -33.698 -4.295 89.453 1.00 88.88 476 ASP A CA 1
ATOM 3811 C C . ASP A 1 476 ? -34.986 -5.101 89.767 1.00 88.88 476 ASP A C 1
ATOM 3813 O O . ASP A 1 476 ? -35.455 -5.130 90.907 1.00 88.88 476 ASP A O 1
ATOM 3817 N N . GLU A 1 477 ? -35.549 -5.816 88.779 1.00 86.44 477 GLU A N 1
ATOM 3818 C CA . GLU A 1 477 ? -36.654 -6.769 88.977 1.00 86.44 477 GLU A CA 1
ATOM 3819 C C . GLU A 1 477 ? -36.259 -7.962 89.861 1.00 86.44 477 GLU A C 1
ATOM 3821 O O . GLU A 1 477 ? -37.042 -8.362 90.727 1.00 86.44 477 GLU A O 1
ATOM 3826 N N . LEU A 1 478 ? -35.079 -8.550 89.639 1.00 85.50 478 LEU A N 1
ATOM 3827 C CA . LEU A 1 478 ? -34.588 -9.718 90.372 1.00 85.50 478 LEU A CA 1
ATOM 3828 C C . LEU A 1 478 ? -34.284 -9.355 91.826 1.00 85.50 478 LEU A C 1
ATOM 3830 O O . LEU A 1 478 ? -34.737 -10.061 92.721 1.00 85.50 478 LEU A O 1
ATOM 3834 N N . ASP A 1 479 ? -33.636 -8.219 92.074 1.00 87.00 479 ASP A N 1
ATOM 3835 C CA . ASP A 1 479 ? -33.377 -7.674 93.407 1.00 87.00 479 ASP A CA 1
ATOM 3836 C C . ASP A 1 479 ? -34.701 -7.353 94.123 1.00 87.00 479 ASP A C 1
ATOM 3838 O O . ASP A 1 479 ? -34.884 -7.702 95.290 1.00 87.00 479 ASP A O 1
ATOM 3842 N N . ALA A 1 480 ? -35.692 -6.790 93.422 1.00 86.12 480 ALA A N 1
ATOM 3843 C CA . ALA A 1 480 ? -37.031 -6.581 93.976 1.00 86.12 480 ALA A CA 1
ATOM 3844 C C . ALA A 1 480 ? -37.772 -7.898 94.287 1.00 86.12 480 ALA A C 1
ATOM 3846 O O . ALA A 1 480 ? -38.563 -7.946 95.235 1.00 86.12 480 ALA A O 1
ATOM 3847 N N . GLN A 1 481 ? -37.539 -8.972 93.525 1.00 82.00 481 GLN A N 1
ATOM 3848 C CA . GLN A 1 481 ? -38.045 -10.313 93.844 1.00 82.00 481 GLN A CA 1
ATOM 3849 C C . GLN A 1 481 ? -37.249 -10.976 94.975 1.00 82.00 481 GLN A C 1
ATOM 3851 O O . GLN A 1 481 ? -37.856 -11.656 95.794 1.00 82.00 481 GLN A O 1
ATOM 3856 N N . ALA A 1 482 ? -35.943 -10.734 95.090 1.00 83.75 482 ALA A N 1
ATOM 3857 C CA . ALA A 1 482 ? -35.109 -11.212 96.188 1.00 83.75 482 ALA A CA 1
ATOM 3858 C C . ALA A 1 482 ? -35.508 -10.546 97.513 1.00 83.75 482 ALA A C 1
ATOM 3860 O O . ALA A 1 482 ? -35.693 -11.240 98.505 1.00 83.75 482 ALA A O 1
ATOM 3861 N N . ILE A 1 483 ? -35.765 -9.233 97.519 1.00 84.25 483 ILE A N 1
ATOM 3862 C CA . ILE A 1 483 ? -36.305 -8.500 98.678 1.00 84.25 483 ILE A CA 1
ATOM 3863 C C . ILE A 1 483 ? -37.690 -9.036 99.067 1.00 84.25 483 ILE A C 1
ATOM 3865 O O . ILE A 1 483 ? -37.965 -9.231 100.251 1.00 84.25 483 ILE A O 1
ATOM 3869 N N . LYS A 1 484 ? -38.570 -9.322 98.096 1.00 84.69 484 LYS A N 1
ATOM 3870 C CA . LYS A 1 484 ? -39.863 -9.976 98.373 1.00 84.69 484 LYS A CA 1
ATOM 3871 C C . LYS A 1 484 ? -39.676 -11.383 98.928 1.00 84.69 484 LYS A C 1
ATOM 3873 O O . LYS A 1 484 ? -40.355 -11.721 99.891 1.00 84.69 484 LYS A O 1
ATOM 3878 N N . PHE A 1 485 ? -38.771 -12.175 98.354 1.00 79.38 485 PHE A N 1
ATOM 3879 C CA . PHE A 1 485 ? -38.485 -13.536 98.791 1.00 79.38 485 PHE A CA 1
ATOM 3880 C C . PHE A 1 485 ? -37.931 -13.540 100.215 1.00 79.38 485 PHE A C 1
ATOM 3882 O O . PHE A 1 485 ? -38.495 -14.218 101.065 1.00 79.38 485 PHE A O 1
ATOM 3889 N N . GLU A 1 486 ? -36.930 -12.711 100.514 1.00 84.19 486 GLU A N 1
ATOM 3890 C CA . GLU A 1 486 ? -36.364 -12.536 101.853 1.00 84.19 486 GLU A CA 1
ATOM 3891 C C . GLU A 1 486 ? -37.419 -12.013 102.843 1.00 84.19 486 GLU A C 1
ATOM 3893 O O . GLU A 1 486 ? -37.485 -12.487 103.972 1.00 84.19 486 GLU A O 1
ATOM 3898 N N . ALA A 1 487 ? -38.313 -11.105 102.435 1.00 77.69 487 ALA A N 1
ATOM 3899 C CA . ALA A 1 487 ? -39.432 -10.665 103.271 1.00 77.69 487 ALA A CA 1
ATOM 3900 C C . ALA A 1 487 ? -40.471 -11.780 103.506 1.00 77.69 487 ALA A C 1
ATOM 3902 O O . ALA A 1 487 ? -41.001 -11.900 104.611 1.00 77.69 487 ALA A O 1
ATOM 3903 N N . THR A 1 488 ? -40.755 -12.628 102.511 1.00 76.81 488 THR A N 1
ATOM 3904 C CA . THR A 1 488 ? -41.599 -13.819 102.706 1.00 76.81 488 THR A CA 1
ATOM 3905 C C . THR A 1 488 ? -40.896 -14.909 103.502 1.00 76.81 488 THR A C 1
ATOM 3907 O O . THR A 1 488 ? -41.568 -15.599 104.250 1.00 76.81 488 THR A O 1
ATOM 3910 N N . GLN A 1 489 ? -39.572 -15.035 103.412 1.00 78.44 489 GLN A N 1
ATOM 3911 C CA . GLN A 1 489 ? -38.764 -15.989 104.167 1.00 78.44 489 GLN A CA 1
ATOM 3912 C C . GLN A 1 489 ? -38.604 -15.534 105.619 1.00 78.44 489 GLN A C 1
ATOM 3914 O O . GLN A 1 489 ? -38.698 -16.364 106.511 1.00 78.44 489 GLN A O 1
ATOM 3919 N N . LYS A 1 490 ? -38.477 -14.226 105.876 1.00 77.94 490 LYS A N 1
ATOM 3920 C CA . LYS A 1 490 ? -38.584 -13.630 107.216 1.00 77.94 490 LYS A CA 1
ATOM 3921 C C . LYS A 1 490 ? -39.974 -13.845 107.796 1.00 77.94 490 LYS A C 1
ATOM 3923 O O . LYS A 1 490 ? -40.057 -14.319 108.914 1.00 77.94 490 LYS A O 1
ATOM 3928 N N . LYS A 1 491 ? -41.054 -13.655 107.030 1.00 76.06 491 LYS A N 1
ATOM 3929 C CA . LYS A 1 491 ? -42.408 -14.035 107.480 1.00 76.06 491 LYS A CA 1
ATOM 3930 C C . LYS A 1 491 ? -42.574 -15.539 107.693 1.00 76.06 491 LYS A C 1
ATOM 3932 O O . LYS A 1 491 ? -43.250 -15.940 108.630 1.00 76.06 491 LYS A O 1
ATOM 3937 N N . LEU A 1 492 ? -41.957 -16.379 106.862 1.00 65.75 492 LEU A N 1
ATOM 3938 C CA . LEU A 1 492 ? -41.966 -17.832 107.036 1.00 65.75 492 LEU A CA 1
ATOM 3939 C C . LEU A 1 492 ? -41.130 -18.253 108.251 1.00 65.75 492 LEU A C 1
ATOM 3941 O O . LEU A 1 492 ? -41.467 -19.247 108.873 1.00 65.75 492 LEU A O 1
ATOM 3945 N N . ALA A 1 493 ? -40.100 -17.483 108.615 1.00 66.12 493 ALA A N 1
ATOM 3946 C CA . ALA A 1 493 ? -39.281 -17.664 109.809 1.00 66.12 493 ALA A CA 1
ATOM 3947 C C . ALA A 1 493 ? -39.938 -17.079 111.073 1.00 66.12 493 ALA A C 1
ATOM 3949 O O . ALA A 1 493 ? -39.819 -17.650 112.144 1.00 66.12 493 ALA A O 1
ATOM 3950 N N . GLU A 1 494 ? -40.699 -15.990 110.972 1.00 66.94 494 GLU A N 1
ATOM 3951 C CA . GLU A 1 494 ? -41.580 -15.488 112.035 1.00 66.94 494 GLU A CA 1
ATOM 3952 C C . GLU A 1 494 ? -42.698 -16.505 112.309 1.00 66.94 494 GLU A C 1
ATOM 3954 O O . GLU A 1 494 ? -42.989 -16.816 113.463 1.00 66.94 494 GLU A O 1
ATOM 3959 N N . VAL A 1 495 ? -43.267 -17.093 111.250 1.00 59.91 495 VAL A N 1
ATOM 3960 C CA . VAL A 1 495 ? -44.197 -18.226 111.337 1.00 59.91 495 VAL A CA 1
ATOM 3961 C C . VAL A 1 495 ? -43.493 -19.488 111.841 1.00 59.91 495 VAL A C 1
ATOM 3963 O O . VAL A 1 495 ? -44.080 -20.183 112.662 1.00 59.91 495 VAL A O 1
ATOM 3966 N N . SER A 1 496 ? -42.250 -19.784 111.438 1.00 54.53 496 SER A N 1
ATOM 3967 C CA . SER A 1 496 ? -41.530 -20.956 111.949 1.00 54.53 496 SER A CA 1
ATOM 3968 C C . SER A 1 496 ? -41.137 -20.782 113.408 1.00 54.53 496 SER A C 1
ATOM 3970 O O . SER A 1 496 ? -41.255 -21.743 114.139 1.00 54.53 496 SER A O 1
ATOM 3972 N N . VAL A 1 497 ? -40.788 -19.583 113.876 1.00 56.66 497 VAL A N 1
ATOM 3973 C CA . VAL A 1 497 ? -40.544 -19.282 115.298 1.00 56.66 497 VAL A CA 1
ATOM 3974 C C . VAL A 1 497 ? -41.850 -19.340 116.102 1.00 56.66 497 VAL A C 1
ATOM 3976 O O . VAL A 1 497 ? -41.876 -19.881 117.207 1.00 56.66 497 VAL A O 1
ATOM 3979 N N . ALA A 1 498 ? -42.971 -18.877 115.538 1.00 53.59 498 ALA A N 1
ATOM 3980 C CA . ALA A 1 498 ? -44.301 -19.085 116.122 1.00 53.59 498 ALA A CA 1
ATOM 3981 C C . ALA A 1 498 ? -44.735 -20.570 116.121 1.00 53.59 498 ALA A C 1
ATOM 3983 O O . ALA A 1 498 ? -45.560 -20.970 116.941 1.00 53.59 498 ALA A O 1
ATOM 3984 N N . MET A 1 499 ? -44.167 -21.394 115.236 1.00 44.88 499 MET A N 1
ATOM 3985 C CA . MET A 1 499 ? -44.400 -22.840 115.125 1.00 44.88 499 MET A CA 1
ATOM 3986 C C . MET A 1 499 ? -43.339 -23.676 115.873 1.00 44.88 499 MET A C 1
ATOM 3988 O O . MET A 1 499 ? -43.591 -24.814 116.245 1.00 44.88 499 MET A O 1
ATOM 3992 N N . GLU A 1 500 ? -42.183 -23.113 116.215 1.00 44.81 500 GLU A N 1
ATOM 3993 C CA . GLU A 1 500 ? -41.201 -23.684 117.145 1.00 44.81 500 GLU A CA 1
ATOM 3994 C C . GLU A 1 500 ? -41.714 -23.596 118.586 1.00 44.81 500 GLU A C 1
ATOM 3996 O O . GLU A 1 500 ? -41.418 -24.476 119.392 1.00 44.81 500 GLU A O 1
ATOM 4001 N N . GLN A 1 501 ? -42.608 -22.641 118.881 1.00 45.38 501 GLN A N 1
ATOM 4002 C CA . GLN A 1 501 ? -43.459 -22.681 120.078 1.00 45.38 501 GLN A CA 1
ATOM 4003 C C . GLN A 1 501 ? -44.467 -23.858 120.081 1.00 45.38 501 GLN A C 1
ATOM 4005 O O . GLN A 1 501 ? -45.114 -24.086 121.102 1.00 45.38 501 GLN A O 1
ATOM 4010 N N . SER A 1 502 ? -44.584 -24.635 118.990 1.00 45.19 502 SER A N 1
ATOM 4011 C CA . SER A 1 502 ? -45.331 -25.907 118.926 1.00 45.19 502 SER A CA 1
ATOM 4012 C C . SER A 1 502 ? -44.507 -27.143 118.499 1.00 45.19 502 SER A C 1
ATOM 4014 O O . SER A 1 502 ? -45.012 -28.259 118.591 1.00 45.19 502 SER A O 1
ATOM 4016 N N . GLY A 1 503 ? -43.226 -26.974 118.145 1.00 41.44 503 GLY A N 1
ATOM 4017 C CA . GLY A 1 503 ? -42.156 -27.975 118.284 1.00 41.44 503 GLY A CA 1
ATOM 4018 C C . GLY A 1 503 ? -42.202 -29.240 117.408 1.00 41.44 503 GLY A C 1
ATOM 4019 O O . GLY A 1 503 ? -42.366 -30.337 117.941 1.00 41.44 503 GLY A O 1
ATOM 4020 N N . ILE A 1 504 ? -41.928 -29.130 116.097 1.00 39.34 504 ILE A N 1
ATOM 4021 C CA . ILE A 1 504 ? -41.569 -30.275 115.223 1.00 39.34 504 ILE A CA 1
ATOM 4022 C C . ILE A 1 504 ? -40.429 -29.876 114.249 1.00 39.34 504 I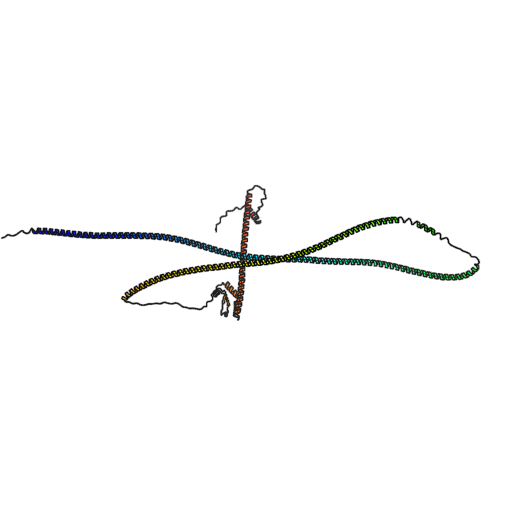LE A C 1
ATOM 4024 O O . ILE A 1 504 ? -40.573 -28.861 113.571 1.00 39.34 504 ILE A O 1
ATOM 4028 N N . PRO A 1 505 ? -39.324 -30.649 114.125 1.00 41.56 505 PRO A N 1
ATOM 4029 C CA . PRO A 1 505 ? -38.202 -30.349 113.218 1.00 41.56 505 PRO A CA 1
ATOM 4030 C C . PRO A 1 505 ? -38.231 -31.140 111.890 1.00 41.56 505 PRO A C 1
ATOM 4032 O O . PRO A 1 505 ? -38.704 -32.274 111.863 1.00 41.56 505 PRO A O 1
ATOM 4035 N N . MET A 1 506 ? -37.627 -30.599 110.818 1.00 32.72 506 MET A N 1
ATOM 4036 C CA . MET A 1 506 ? -37.229 -31.321 109.583 1.00 32.72 506 MET A CA 1
ATOM 4037 C C . MET A 1 506 ? -35.922 -30.747 108.981 1.00 32.72 506 MET A C 1
ATOM 4039 O O . MET A 1 506 ? -35.390 -29.772 109.506 1.00 32.72 506 MET A O 1
ATOM 4043 N N . SER A 1 507 ? -35.343 -31.399 107.956 1.00 32.50 507 SER A N 1
ATOM 4044 C CA . SER A 1 507 ? -33.892 -31.347 107.660 1.00 32.50 507 SER A CA 1
ATOM 4045 C C . SER A 1 507 ? -33.507 -31.500 106.166 1.00 32.50 507 SER A C 1
ATOM 4047 O O . SER A 1 507 ? -34.286 -32.068 105.404 1.00 32.50 507 SER A O 1
ATOM 4049 N N . MET A 1 508 ? -32.261 -31.112 105.814 1.00 34.91 508 MET A N 1
ATOM 4050 C CA . MET A 1 508 ? -31.555 -31.239 104.502 1.00 34.91 508 MET A CA 1
ATOM 4051 C C . MET A 1 508 ? -32.138 -30.374 103.349 1.00 34.91 508 MET A C 1
ATOM 4053 O O . MET A 1 508 ? -33.282 -29.948 103.436 1.00 34.91 508 MET A O 1
ATOM 4057 N N . GLY A 1 509 ? -31.446 -29.999 102.255 1.00 32.47 509 GLY A N 1
ATOM 4058 C CA . GLY A 1 509 ? -30.154 -30.387 101.627 1.00 32.47 509 GLY A CA 1
ATOM 4059 C C . GLY A 1 509 ? -30.410 -30.883 100.178 1.00 32.47 509 GLY A C 1
ATOM 4060 O O . GLY A 1 509 ? -31.467 -31.460 99.955 1.00 32.47 509 GLY A O 1
ATOM 4061 N N . GLY A 1 510 ? -29.582 -30.721 99.132 1.00 30.34 510 GLY A N 1
ATOM 4062 C CA . GLY A 1 510 ? -28.253 -30.117 98.896 1.00 30.34 510 GLY A CA 1
ATOM 4063 C C . GLY A 1 510 ? -27.938 -30.132 97.369 1.00 30.34 510 GLY A C 1
ATOM 4064 O O . GLY A 1 510 ? -28.822 -30.476 96.585 1.00 30.34 510 GLY A O 1
ATOM 4065 N N . ASP A 1 511 ? -26.728 -29.757 96.934 1.00 31.25 511 ASP A N 1
ATOM 4066 C CA . ASP A 1 511 ? -26.355 -29.545 95.509 1.00 31.25 511 ASP A CA 1
ATOM 4067 C C . ASP A 1 511 ? -26.202 -30.823 94.642 1.00 31.25 511 ASP A C 1
ATOM 4069 O O . ASP A 1 511 ? -25.966 -31.906 95.180 1.00 31.25 511 ASP A O 1
ATOM 4073 N N . MET A 1 512 ? -26.206 -30.688 93.298 1.00 35.38 512 MET A N 1
ATOM 4074 C CA . MET A 1 512 ? -24.982 -30.850 92.462 1.00 35.38 512 MET A CA 1
ATOM 4075 C C . MET A 1 512 ? -25.189 -30.810 90.928 1.00 35.38 512 MET A C 1
ATOM 4077 O O . MET A 1 512 ? -26.219 -31.219 90.394 1.00 35.38 512 MET A O 1
ATOM 4081 N N . ASP A 1 513 ? -24.133 -30.362 90.236 1.00 33.09 513 ASP A N 1
ATOM 4082 C CA . ASP A 1 513 ? -23.921 -30.375 88.777 1.00 33.09 513 ASP A CA 1
ATOM 4083 C C . ASP A 1 513 ? -23.763 -31.799 88.173 1.00 33.09 513 ASP A C 1
ATOM 4085 O O . ASP A 1 513 ? -23.508 -32.762 88.898 1.00 33.09 513 ASP A O 1
ATOM 4089 N N . ASN A 1 514 ? -23.721 -31.943 86.831 1.00 34.59 514 ASN A N 1
ATOM 4090 C CA . ASN A 1 514 ? -22.460 -31.860 86.041 1.00 34.59 514 ASN A CA 1
ATOM 4091 C C . ASN A 1 514 ? -22.469 -32.598 84.670 1.00 34.59 514 ASN A C 1
ATOM 4093 O O . ASN A 1 514 ? -23.253 -33.509 84.415 1.00 34.59 514 ASN A O 1
ATOM 4097 N N . GLN A 1 515 ? -21.437 -32.267 83.883 1.00 32.19 515 GLN A N 1
ATOM 4098 C CA . GLN A 1 515 ? -20.653 -33.105 82.962 1.00 32.19 515 GLN A CA 1
ATOM 4099 C C . GLN A 1 515 ? -20.920 -33.118 81.446 1.00 32.19 515 GLN A C 1
ATOM 4101 O O . GLN A 1 515 ? -21.936 -32.675 80.919 1.00 32.19 515 GLN A O 1
ATOM 4106 N N . GLN A 1 516 ? -19.844 -33.516 80.758 1.00 32.75 516 GLN A N 1
ATOM 4107 C CA . GLN A 1 516 ? -19.396 -33.095 79.432 1.00 32.75 516 GLN A CA 1
ATOM 4108 C C . GLN A 1 516 ? -18.492 -34.205 78.847 1.00 32.75 516 GLN A C 1
ATOM 4110 O O . GLN A 1 516 ? -17.959 -35.021 79.594 1.00 32.75 516 GLN A O 1
ATOM 4115 N N . GLU A 1 517 ? -18.218 -34.123 77.540 1.00 38.97 517 GLU A N 1
ATOM 4116 C CA . GLU A 1 517 ? -16.971 -34.587 76.894 1.00 38.97 517 GLU A CA 1
ATOM 4117 C C . GLU A 1 517 ? -16.810 -36.054 76.412 1.00 38.97 517 GLU A C 1
ATOM 4119 O O . GLU A 1 517 ? -17.160 -37.020 77.080 1.00 38.97 517 GLU A O 1
ATOM 4124 N N . ALA A 1 518 ? -16.143 -36.157 75.244 1.00 36.97 518 ALA A N 1
ATOM 4125 C CA . ALA A 1 518 ? -14.961 -37.004 74.968 1.00 36.97 518 ALA A CA 1
ATOM 4126 C C . ALA A 1 518 ? -15.022 -38.150 73.910 1.00 36.97 518 ALA A C 1
ATOM 4128 O O . ALA A 1 518 ? -15.372 -39.280 74.226 1.00 36.97 518 ALA A O 1
ATOM 4129 N N . LEU A 1 519 ? -14.400 -37.878 72.737 1.00 37.38 519 LEU A N 1
ATOM 4130 C CA . LEU A 1 519 ? -13.453 -38.766 71.994 1.00 37.38 519 LEU A CA 1
ATOM 4131 C C . LEU A 1 519 ? -14.028 -40.067 71.325 1.00 37.38 519 LEU A C 1
ATOM 4133 O O . LEU A 1 519 ? -15.108 -40.521 71.663 1.00 37.38 519 LEU A O 1
ATOM 4137 N N . GLN A 1 520 ? -13.420 -40.758 70.335 1.00 36.25 520 GLN A N 1
ATOM 4138 C CA . GLN A 1 520 ? -12.227 -40.560 69.474 1.00 36.25 520 GLN A CA 1
ATOM 4139 C C . GLN A 1 520 ? -12.274 -41.469 68.208 1.00 36.25 520 GLN A C 1
ATOM 4141 O O . GLN A 1 520 ? -12.824 -42.566 68.289 1.00 36.25 520 GLN A O 1
ATOM 4146 N N . ARG A 1 521 ? -11.624 -41.054 67.094 1.00 33.44 521 ARG A N 1
ATOM 4147 C CA . ARG A 1 521 ? -11.019 -41.814 65.941 1.00 33.44 521 ARG A CA 1
ATOM 4148 C C . ARG A 1 521 ? -10.974 -40.892 64.695 1.00 33.44 521 ARG A C 1
ATOM 4150 O O . ARG A 1 521 ? -11.882 -40.093 64.530 1.00 33.44 521 ARG A O 1
ATOM 4157 N N . GLY A 1 522 ? -10.018 -40.952 63.758 1.00 32.78 522 GLY A N 1
ATOM 4158 C CA . GLY A 1 522 ? -8.746 -41.690 63.705 1.00 32.78 522 GLY A CA 1
ATOM 4159 C C . GLY A 1 522 ? -8.104 -41.664 62.296 1.00 32.78 522 GLY A C 1
ATOM 4160 O O . GLY A 1 522 ? -8.645 -42.271 61.383 1.00 32.78 522 GLY A O 1
ATOM 4161 N N . ASN A 1 523 ? -6.951 -40.994 62.155 1.00 38.22 523 ASN A N 1
ATOM 4162 C CA . ASN A 1 523 ? -5.989 -40.963 61.028 1.00 38.22 523 ASN A CA 1
ATOM 4163 C C . ASN A 1 523 ? -6.478 -40.875 59.559 1.00 38.22 523 ASN A C 1
ATOM 4165 O O . ASN A 1 523 ? -6.767 -41.882 58.912 1.00 38.22 523 ASN A O 1
ATOM 4169 N N . GLN A 1 524 ? -6.293 -39.690 58.969 1.00 38.06 524 GLN A N 1
ATOM 4170 C CA . GLN A 1 524 ? -5.779 -39.510 57.601 1.00 38.06 524 GLN A CA 1
ATOM 4171 C C . GLN A 1 524 ? -5.046 -38.157 57.524 1.00 38.06 524 GLN A C 1
ATOM 4173 O O . GLN A 1 524 ? -5.456 -37.211 58.194 1.00 38.06 524 GLN A O 1
ATOM 4178 N N . GLU A 1 525 ? -3.952 -38.063 56.762 1.00 39.53 525 GLU A N 1
ATOM 4179 C CA . GLU A 1 525 ? -3.258 -36.783 56.541 1.00 39.53 525 GLU A CA 1
ATOM 4180 C C . GLU A 1 525 ? -4.084 -35.881 55.602 1.00 39.53 525 GLU A C 1
ATOM 4182 O O . GLU A 1 525 ? -4.669 -36.388 54.638 1.00 39.53 525 GLU A O 1
ATOM 4187 N N . PRO A 1 526 ? -4.143 -34.556 55.835 1.00 43.75 526 PRO A N 1
ATOM 4188 C CA . PRO A 1 526 ? -4.890 -33.647 54.973 1.00 43.75 526 PRO A CA 1
ATOM 4189 C C . PRO A 1 526 ? -4.166 -33.457 53.633 1.00 43.75 526 PRO A C 1
ATOM 4191 O O . PRO A 1 526 ? -3.157 -32.759 53.543 1.00 43.75 526 PRO A O 1
ATOM 4194 N N . THR A 1 527 ? -4.696 -34.069 52.573 1.00 49.25 527 THR A N 1
ATOM 4195 C CA . THR A 1 527 ? -4.248 -33.823 51.192 1.00 49.25 527 THR A CA 1
ATOM 4196 C C . THR A 1 527 ? -4.483 -32.354 50.815 1.00 49.25 527 THR A C 1
ATOM 4198 O O . THR A 1 527 ? -5.492 -31.773 51.218 1.00 49.25 527 THR A O 1
ATOM 4201 N N . HIS A 1 528 ? -3.579 -31.746 50.037 1.00 47.84 528 HIS A N 1
ATOM 4202 C CA . HIS A 1 528 ? -3.725 -30.346 49.617 1.00 47.84 528 HIS A CA 1
ATOM 4203 C C . HIS A 1 528 ? -5.025 -30.163 48.803 1.00 47.84 528 HIS A C 1
ATOM 4205 O O . HIS A 1 528 ? -5.318 -31.006 47.949 1.00 47.84 528 HIS A O 1
ATOM 4211 N N . PRO A 1 529 ? -5.822 -29.098 49.026 1.00 53.72 529 PRO A N 1
ATOM 4212 C CA . PRO A 1 529 ? -7.153 -28.974 48.420 1.00 53.72 529 PRO A CA 1
ATOM 4213 C C . PRO A 1 529 ? -7.151 -28.978 46.880 1.00 53.72 529 PRO A C 1
ATOM 4215 O O . PRO A 1 529 ? -8.102 -29.476 46.274 1.00 53.72 529 PRO A O 1
ATOM 4218 N N . ASP A 1 530 ? -6.079 -28.505 46.238 1.00 52.84 530 ASP A N 1
ATOM 4219 C CA . ASP A 1 530 ? -5.940 -28.518 44.772 1.00 52.84 530 ASP A CA 1
ATOM 4220 C C . ASP A 1 530 ? -5.884 -29.937 44.176 1.00 52.84 530 ASP A C 1
ATOM 4222 O O . ASP A 1 530 ? -6.472 -30.193 43.119 1.00 52.84 530 ASP A O 1
ATOM 4226 N N . ASP A 1 531 ? -5.239 -30.887 44.867 1.00 53.78 531 ASP A N 1
ATOM 4227 C CA . ASP A 1 531 ? -5.135 -32.277 44.403 1.00 53.78 531 ASP A CA 1
ATOM 4228 C C . ASP A 1 531 ? -6.512 -32.948 44.349 1.00 53.78 531 ASP A C 1
ATOM 4230 O O . ASP A 1 531 ? -6.782 -33.734 43.440 1.00 53.78 531 ASP A O 1
ATOM 4234 N N . ALA A 1 532 ? -7.424 -32.605 45.266 1.00 53.41 532 ALA A N 1
ATOM 4235 C CA . ALA A 1 532 ? -8.787 -33.133 45.267 1.00 53.41 532 ALA A CA 1
ATOM 4236 C C . ALA A 1 532 ? -9.584 -32.677 44.028 1.00 53.41 532 ALA A C 1
ATOM 4238 O O . ALA A 1 532 ? -10.299 -33.478 43.417 1.00 53.41 532 ALA A O 1
ATOM 4239 N N . ALA A 1 533 ? -9.424 -31.418 43.607 1.00 53.06 533 ALA A N 1
ATOM 4240 C CA . ALA A 1 533 ? -10.083 -30.875 42.419 1.00 53.06 533 ALA A CA 1
ATOM 4241 C C . ALA A 1 533 ? -9.508 -31.465 41.115 1.00 53.06 533 ALA A C 1
ATOM 4243 O O . ALA A 1 533 ? -10.264 -31.884 40.228 1.00 53.06 533 ALA A O 1
ATOM 4244 N N . ALA A 1 534 ? -8.180 -31.581 41.015 1.00 54.78 534 ALA A N 1
ATOM 4245 C CA . ALA A 1 534 ? -7.517 -32.247 39.893 1.00 54.78 534 ALA A CA 1
ATOM 4246 C C . ALA A 1 534 ? -7.904 -33.739 39.808 1.00 54.78 534 ALA A C 1
ATOM 4248 O O . ALA A 1 534 ? -8.211 -34.261 38.728 1.00 54.78 534 ALA A O 1
ATOM 4249 N N . ALA A 1 535 ? -7.976 -34.418 40.958 1.00 57.47 535 ALA A N 1
ATOM 4250 C CA . ALA A 1 535 ? -8.397 -35.808 41.064 1.00 57.47 535 ALA A CA 1
ATOM 4251 C C . ALA A 1 535 ? -9.891 -36.029 40.775 1.00 57.47 535 ALA A C 1
ATOM 4253 O O . ALA A 1 535 ? -10.257 -37.164 40.462 1.00 57.47 535 ALA A O 1
ATOM 4254 N N . ALA A 1 536 ? -10.752 -35.009 40.813 1.00 58.12 536 ALA A N 1
ATOM 4255 C CA . ALA A 1 536 ? -12.158 -35.139 40.422 1.00 58.12 536 ALA A CA 1
ATOM 4256 C C . ALA A 1 536 ? -12.331 -35.198 38.890 1.00 58.12 536 ALA A C 1
ATOM 4258 O O . ALA A 1 536 ? -12.983 -36.108 38.373 1.00 58.12 536 ALA A O 1
ATOM 4259 N N . ASN A 1 537 ? -11.699 -34.271 38.161 1.00 62.03 537 ASN A N 1
ATOM 4260 C CA . ASN A 1 537 ? -11.961 -34.033 36.732 1.00 62.03 537 ASN A CA 1
ATOM 4261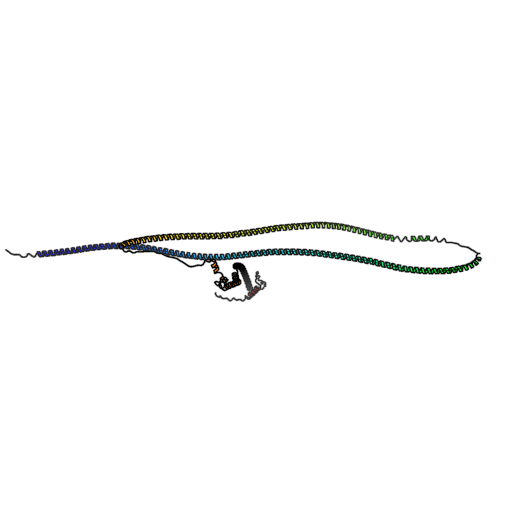 C C . ASN A 1 537 ? -11.019 -34.769 35.755 1.00 62.03 537 ASN A C 1
ATOM 4263 O O . ASN A 1 537 ? -11.267 -34.790 34.545 1.00 62.03 537 ASN A O 1
ATOM 4267 N N . GLY A 1 538 ? -9.940 -35.391 36.241 1.00 71.00 538 GLY A N 1
ATOM 4268 C CA . GLY A 1 538 ? -8.972 -36.097 35.396 1.00 71.00 538 GLY A CA 1
ATOM 4269 C C . GLY A 1 538 ? -9.565 -37.282 34.614 1.00 71.00 538 GLY A C 1
ATOM 4270 O O . GLY A 1 538 ? -10.085 -38.229 35.199 1.00 71.00 538 GLY A O 1
ATOM 4271 N N . ARG A 1 539 ? -9.411 -37.293 33.279 1.00 80.88 539 ARG A N 1
ATOM 4272 C CA . ARG A 1 539 ? -9.847 -38.405 32.393 1.00 80.88 539 ARG A CA 1
ATOM 4273 C C . ARG A 1 539 ? -9.056 -39.705 32.575 1.00 80.88 539 ARG A C 1
ATOM 4275 O O . ARG A 1 539 ? -9.482 -40.761 32.107 1.00 80.88 539 ARG A O 1
ATOM 4282 N N . PHE A 1 540 ? -7.911 -39.636 33.246 1.00 87.25 540 PHE A N 1
ATOM 4283 C CA . PHE A 1 540 ? -6.988 -40.746 33.449 1.00 87.25 540 PHE A CA 1
ATOM 4284 C C . PHE A 1 540 ? -6.767 -41.016 34.942 1.00 87.25 540 PHE A C 1
ATOM 4286 O O . PHE A 1 540 ? -7.044 -40.173 35.797 1.00 87.25 540 PHE A O 1
ATOM 4293 N N . PHE A 1 541 ? -6.279 -42.210 35.266 1.00 86.88 541 PHE A N 1
ATOM 4294 C CA . PHE A 1 541 ? -5.816 -42.566 36.604 1.00 86.88 541 PHE A CA 1
ATOM 4295 C C . PHE A 1 541 ? -4.623 -43.522 36.523 1.00 86.88 541 PHE A C 1
ATOM 4297 O O . PHE A 1 541 ? -4.468 -44.245 35.534 1.00 86.88 541 PHE A O 1
ATOM 4304 N N . VAL A 1 542 ? -3.787 -43.518 37.563 1.00 87.88 542 VAL A N 1
ATOM 4305 C CA . VAL A 1 542 ? -2.708 -44.496 37.728 1.00 87.88 542 VAL A CA 1
ATOM 4306 C C . VAL A 1 542 ? -3.270 -45.726 38.435 1.00 87.88 542 VAL A C 1
ATOM 4308 O O . VAL A 1 542 ? -3.933 -45.618 39.462 1.00 87.88 542 VAL A O 1
ATOM 4311 N N . GLU A 1 543 ? -2.997 -46.901 37.885 1.00 86.69 543 GLU A N 1
ATOM 4312 C CA . GLU A 1 543 ? -3.345 -48.192 38.457 1.00 86.69 543 GLU A CA 1
ATOM 4313 C C . GLU A 1 543 ? -2.064 -48.959 38.803 1.00 86.69 543 GLU A C 1
ATOM 4315 O O . GLU A 1 543 ? -1.189 -49.146 37.954 1.00 86.69 543 GLU A O 1
ATOM 4320 N N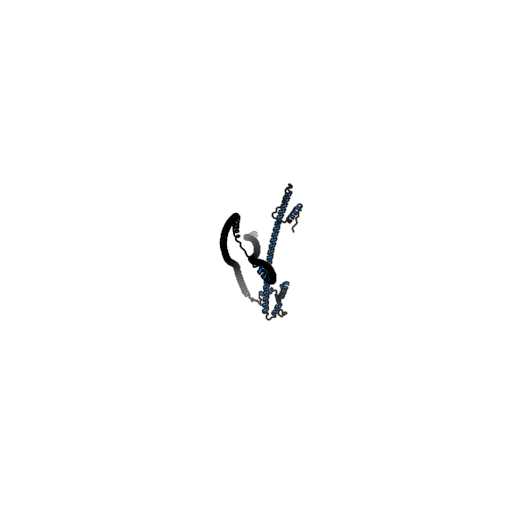 . CYS A 1 544 ? -1.983 -49.446 40.041 1.00 82.12 544 CYS A N 1
ATOM 4321 C CA . CYS A 1 544 ? -1.014 -50.449 40.463 1.00 82.12 544 CYS A CA 1
ATOM 4322 C C . CYS A 1 544 ? -1.772 -51.725 40.847 1.00 82.12 544 CYS A C 1
ATOM 4324 O O . CYS A 1 544 ? -2.744 -51.666 41.600 1.00 82.12 544 CYS A O 1
ATOM 4326 N N . ARG A 1 545 ? -1.344 -52.886 40.339 1.00 78.12 545 ARG A N 1
ATOM 4327 C CA . ARG A 1 545 ? -1.865 -54.196 40.762 1.00 78.12 545 ARG A CA 1
ATOM 4328 C C . ARG A 1 545 ? -0.721 -55.178 40.972 1.00 78.12 545 ARG A C 1
ATOM 4330 O O . ARG A 1 545 ? 0.174 -55.280 40.132 1.00 78.12 545 ARG A O 1
ATOM 4337 N N . ALA A 1 546 ? -0.821 -56.000 42.016 1.00 68.81 546 ALA A N 1
ATOM 4338 C CA . ALA A 1 546 ? 0.073 -57.143 42.218 1.00 68.81 546 ALA A CA 1
ATOM 4339 C C . ALA A 1 546 ? 0.078 -58.089 40.995 1.00 68.81 546 ALA A C 1
ATOM 4341 O O . ALA A 1 546 ? 1.136 -58.525 40.550 1.00 68.81 546 ALA A O 1
ATOM 4342 N N . SER A 1 547 ? -1.082 -58.285 40.351 1.00 70.19 547 SER A N 1
ATOM 4343 C CA . SER A 1 547 ? -1.247 -59.051 39.100 1.00 70.19 547 SER A CA 1
ATOM 4344 C C . SER A 1 547 ? -0.545 -58.453 37.867 1.00 70.19 547 SER A C 1
ATOM 4346 O O . SER A 1 547 ? -0.612 -59.021 36.778 1.00 70.19 547 SER A O 1
ATOM 4348 N N . HIS A 1 548 ? 0.087 -57.285 37.993 1.00 66.75 548 HIS A N 1
ATOM 4349 C CA . HIS A 1 548 ? 0.919 -56.655 36.964 1.00 66.75 548 HIS A CA 1
ATOM 4350 C C . HIS A 1 548 ? 2.387 -56.520 37.412 1.00 66.75 548 HIS A C 1
ATOM 4352 O O . HIS A 1 548 ? 3.149 -55.760 36.816 1.00 66.75 548 HIS A O 1
ATOM 4358 N N . GLY A 1 549 ? 2.794 -57.265 38.449 1.00 72.81 549 GLY A N 1
ATOM 4359 C CA . GLY A 1 549 ? 4.160 -57.263 38.978 1.00 72.81 549 GLY A CA 1
ATOM 4360 C C . GLY A 1 549 ? 4.534 -55.973 39.709 1.00 72.81 549 GLY A C 1
ATOM 4361 O O . GLY A 1 549 ? 5.699 -55.594 39.694 1.00 72.81 549 GLY A O 1
ATOM 4362 N N . GLY A 1 550 ? 3.552 -55.261 40.276 1.00 78.06 550 GLY A N 1
ATOM 4363 C CA . GLY A 1 550 ? 3.765 -53.977 40.960 1.00 78.06 550 GLY A CA 1
ATOM 4364 C C . GLY A 1 550 ? 4.030 -52.784 40.031 1.00 78.06 550 GLY A C 1
ATOM 4365 O O . GLY A 1 550 ? 4.308 -51.692 40.516 1.00 78.06 550 GLY A O 1
ATOM 4366 N N . LEU A 1 551 ? 3.940 -52.967 38.708 1.00 86.00 551 LEU A N 1
ATOM 4367 C CA . LEU A 1 551 ? 4.162 -51.897 37.734 1.00 86.00 551 LEU A CA 1
ATOM 4368 C C . LEU A 1 551 ? 2.996 -50.898 37.710 1.00 86.00 551 LEU A C 1
ATOM 4370 O O . LEU A 1 551 ? 1.828 -51.288 37.635 1.00 86.00 551 LEU A O 1
ATOM 4374 N N . LEU A 1 552 ? 3.337 -49.609 37.685 1.00 88.81 552 LEU A N 1
ATOM 4375 C CA . LEU A 1 552 ? 2.406 -48.491 37.535 1.00 88.81 552 LEU A CA 1
ATOM 4376 C C . LEU A 1 552 ? 1.992 -48.338 36.066 1.00 88.81 552 LEU A C 1
ATOM 4378 O O . LEU A 1 552 ? 2.850 -48.210 35.187 1.00 88.81 552 LEU A O 1
ATOM 4382 N N . LEU A 1 553 ? 0.687 -48.315 35.797 1.00 89.69 553 LEU A N 1
ATOM 4383 C CA . LEU A 1 553 ? 0.104 -48.133 34.463 1.00 89.69 553 LEU A CA 1
ATOM 4384 C C . LEU A 1 553 ? -0.944 -47.014 34.483 1.00 89.69 553 LEU A C 1
ATOM 4386 O O . LEU A 1 553 ? -1.554 -46.760 35.513 1.00 89.69 553 LEU A O 1
ATOM 4390 N N . ILE A 1 554 ? -1.194 -46.369 33.345 1.00 90.75 554 ILE A N 1
ATOM 4391 C CA . ILE A 1 554 ? -2.240 -45.347 33.194 1.00 90.75 554 ILE A CA 1
ATOM 4392 C C . ILE A 1 554 ? -3.452 -45.963 32.490 1.00 90.75 554 ILE A C 1
ATOM 4394 O O . ILE A 1 554 ? -3.308 -46.616 31.454 1.00 90.75 554 ILE A O 1
ATOM 4398 N N . LYS A 1 555 ? -4.659 -45.732 33.011 1.00 88.50 555 LYS A N 1
ATOM 4399 C CA . LYS A 1 555 ? -5.924 -46.141 32.377 1.00 88.50 555 LYS A CA 1
ATOM 4400 C C . LYS A 1 555 ? -6.899 -44.970 32.267 1.00 88.50 555 LYS A C 1
ATOM 4402 O O . LYS A 1 555 ? -6.863 -44.038 33.068 1.00 88.50 555 LYS A O 1
ATOM 4407 N N . ALA A 1 556 ? -7.775 -45.026 31.265 1.00 86.69 556 ALA A N 1
ATOM 4408 C CA . ALA A 1 556 ? -8.907 -44.113 31.139 1.00 86.69 556 ALA A CA 1
ATOM 4409 C C . ALA A 1 556 ? -9.947 -44.404 32.233 1.00 86.69 556 ALA A C 1
ATOM 4411 O O . ALA A 1 556 ? -10.251 -45.571 32.510 1.00 86.69 556 ALA A O 1
ATOM 4412 N N . ARG A 1 557 ? -10.495 -43.355 32.855 1.00 83.81 557 ARG A N 1
ATOM 4413 C CA . ARG A 1 557 ? -11.609 -43.491 33.801 1.00 83.81 557 ARG A CA 1
ATOM 4414 C C . ARG A 1 557 ? -12.891 -43.889 33.067 1.00 83.81 557 ARG A C 1
ATOM 4416 O O . ARG A 1 557 ? -13.087 -43.540 31.908 1.00 83.81 557 ARG A O 1
ATOM 4423 N N . ARG A 1 558 ? -13.755 -44.630 33.767 1.00 74.12 558 ARG A N 1
ATOM 4424 C CA . ARG A 1 558 ? -15.055 -45.120 33.263 1.00 74.12 558 ARG A CA 1
ATOM 4425 C C . ARG A 1 558 ? -16.258 -44.349 33.813 1.00 74.12 558 ARG A C 1
ATOM 4427 O O . ARG A 1 558 ? -17.362 -44.498 33.309 1.00 74.12 558 ARG A O 1
ATOM 4434 N N . THR A 1 559 ? -16.058 -43.568 34.868 1.00 65.75 559 THR A N 1
ATOM 4435 C CA . THR A 1 559 ? -17.086 -42.727 35.488 1.00 65.75 559 THR A CA 1
ATOM 4436 C C . THR A 1 559 ? -17.100 -41.338 34.851 1.00 65.75 559 THR A C 1
ATOM 4438 O O . THR A 1 559 ? -16.074 -40.865 34.368 1.00 65.75 559 THR A O 1
ATOM 4441 N N . ASN A 1 560 ? -18.264 -40.684 34.874 1.00 67.75 560 ASN A N 1
ATOM 4442 C CA . ASN A 1 560 ? -18.480 -39.274 34.511 1.00 67.75 560 ASN A CA 1
ATOM 4443 C C . ASN A 1 560 ? -18.198 -38.888 33.038 1.00 67.75 560 ASN A C 1
ATOM 4445 O O . ASN A 1 560 ? -18.211 -37.705 32.707 1.00 67.75 560 ASN A O 1
ATOM 4449 N N . PHE A 1 561 ? -17.993 -39.854 32.135 1.00 75.88 561 PHE A N 1
ATOM 4450 C CA . PHE A 1 561 ? -17.728 -39.613 30.710 1.00 75.88 561 PHE A CA 1
ATOM 4451 C C . PHE A 1 561 ? -18.633 -40.461 29.805 1.00 75.88 561 PHE A C 1
ATOM 4453 O O . PHE A 1 561 ? -19.091 -41.534 30.193 1.00 75.88 561 PHE A O 1
ATOM 4460 N N . THR A 1 562 ? -18.911 -39.983 28.587 1.00 81.94 562 THR A N 1
ATOM 4461 C CA . THR A 1 562 ? -19.747 -40.719 27.624 1.00 81.94 562 THR A CA 1
ATOM 4462 C C . THR A 1 562 ? -18.963 -41.886 27.009 1.00 81.94 562 THR A C 1
ATOM 4464 O O . THR A 1 562 ? -17.739 -41.797 26.889 1.00 81.94 562 THR A O 1
ATOM 4467 N N . PRO A 1 563 ? -19.619 -42.966 26.536 1.00 81.56 563 PRO A N 1
ATOM 4468 C CA . PRO A 1 563 ? -18.915 -44.109 25.943 1.00 81.56 563 PRO A CA 1
ATOM 4469 C C . PRO A 1 563 ? -17.973 -43.720 24.792 1.00 81.56 563 PRO A C 1
ATOM 4471 O O . PRO A 1 563 ? -16.879 -44.268 24.667 1.00 81.56 563 PRO A O 1
ATOM 4474 N N . LYS A 1 564 ? -18.354 -42.709 23.996 1.00 83.12 564 LYS A N 1
ATOM 4475 C CA . LYS A 1 564 ? -17.534 -42.165 22.905 1.00 83.12 564 LYS A CA 1
ATOM 4476 C C . LYS A 1 564 ? -16.261 -41.479 23.416 1.00 83.12 564 LYS A C 1
ATOM 4478 O O . LYS A 1 564 ? -15.194 -41.726 22.861 1.00 83.12 564 LYS A O 1
ATOM 4483 N N . SER A 1 565 ? -16.342 -40.652 24.464 1.00 80.38 565 SER A N 1
ATOM 4484 C CA . SER A 1 565 ? -15.150 -39.993 25.019 1.00 80.38 565 SER A CA 1
ATOM 4485 C C . SER A 1 565 ? -14.296 -40.932 25.877 1.00 80.38 565 SER A C 1
ATOM 4487 O O . SER A 1 565 ? -13.076 -40.770 25.908 1.00 80.38 565 SER A O 1
ATOM 4489 N N . GLN A 1 566 ? -14.892 -41.966 26.485 1.00 83.38 566 GLN A N 1
ATOM 4490 C CA . GLN A 1 566 ? -14.152 -43.067 27.106 1.00 83.38 566 GLN A CA 1
ATOM 4491 C C . GLN A 1 566 ? -13.325 -43.836 26.063 1.00 83.38 566 GLN A C 1
ATOM 4493 O O . GLN A 1 566 ? -12.136 -44.054 26.286 1.00 83.38 566 GLN A O 1
ATOM 4498 N N . GLN A 1 567 ? -13.915 -44.214 24.920 1.00 86.12 567 GLN A N 1
ATOM 4499 C CA . GLN A 1 567 ? -13.181 -44.916 23.862 1.00 86.12 567 GLN A CA 1
ATOM 4500 C C . GLN A 1 567 ? -12.045 -44.048 23.307 1.00 86.12 567 GLN A C 1
ATOM 4502 O O . GLN A 1 567 ? -10.903 -44.492 23.290 1.00 86.12 567 GLN A O 1
ATOM 4507 N N . GLN A 1 568 ? -12.312 -42.773 23.000 1.00 85.94 568 GLN A N 1
ATOM 4508 C CA . GLN A 1 568 ? -11.275 -41.823 22.571 1.00 85.94 568 GLN A CA 1
ATOM 4509 C C . GLN A 1 568 ? -10.115 -41.699 23.576 1.00 85.94 568 GLN A C 1
ATOM 4511 O O . GLN A 1 568 ? -8.967 -41.529 23.170 1.00 85.94 568 GLN A O 1
ATOM 4516 N N . ALA A 1 569 ? -10.386 -41.797 24.883 1.00 86.19 569 ALA A N 1
ATOM 4517 C CA . ALA A 1 569 ? -9.351 -41.794 25.915 1.00 86.19 569 ALA A CA 1
ATOM 4518 C C . ALA A 1 569 ? -8.526 -43.098 25.940 1.00 86.19 569 ALA A C 1
ATOM 4520 O O . ALA A 1 569 ? -7.331 -43.049 26.230 1.00 86.19 569 ALA A O 1
ATOM 4521 N N . VAL A 1 570 ? -9.118 -44.250 25.605 1.00 87.75 570 VAL A N 1
ATOM 4522 C CA . VAL A 1 570 ? -8.388 -45.518 25.413 1.00 87.75 570 VAL A CA 1
ATOM 4523 C C . VAL A 1 570 ? -7.528 -45.452 24.148 1.00 87.75 570 VAL A C 1
ATOM 4525 O O . VAL A 1 570 ? -6.312 -45.621 24.242 1.00 87.75 570 VAL A O 1
ATOM 4528 N N . ASP A 1 571 ? -8.121 -45.089 23.005 1.00 88.62 571 ASP A N 1
ATOM 4529 C CA . ASP A 1 571 ? -7.435 -44.946 21.712 1.00 88.62 571 ASP A CA 1
ATOM 4530 C C . ASP A 1 571 ? -6.230 -43.990 21.808 1.00 88.62 571 ASP A C 1
ATOM 4532 O O . ASP A 1 571 ? -5.196 -44.190 21.169 1.00 88.62 571 ASP A O 1
ATOM 4536 N N . PHE A 1 572 ? -6.349 -42.933 22.621 1.00 88.44 572 PHE A N 1
ATOM 4537 C CA . PHE A 1 572 ? -5.275 -41.981 22.895 1.00 88.44 572 PHE A CA 1
ATOM 4538 C C . PHE A 1 572 ? -4.119 -42.605 23.692 1.00 88.44 572 PHE A C 1
ATOM 4540 O O . PHE A 1 572 ? -2.960 -42.430 23.314 1.00 88.44 572 PHE A O 1
ATOM 4547 N N . LEU A 1 573 ? -4.400 -43.360 24.762 1.00 89.12 573 LEU A N 1
ATOM 4548 C CA . LEU A 1 573 ? -3.359 -44.032 25.558 1.00 89.12 573 LEU A CA 1
ATOM 4549 C C . LEU A 1 573 ? -2.581 -45.071 24.739 1.00 89.12 573 LEU A C 1
ATOM 4551 O O . LEU A 1 573 ? -1.374 -45.232 24.946 1.00 89.12 573 LEU A O 1
ATOM 4555 N N . GLU A 1 574 ? -3.260 -45.750 23.814 1.00 88.31 574 GLU A N 1
ATOM 4556 C CA . GLU A 1 574 ? -2.647 -46.692 22.876 1.00 88.31 574 GLU A CA 1
ATOM 4557 C C . GLU A 1 574 ? -1.798 -45.962 21.828 1.00 88.31 574 GLU A C 1
ATOM 4559 O O . GLU A 1 574 ? -0.614 -46.270 21.688 1.00 88.31 574 GLU A O 1
ATOM 4564 N N . ARG A 1 575 ? -2.338 -44.920 21.180 1.00 89.56 575 ARG A N 1
ATOM 4565 C CA . ARG A 1 575 ? -1.628 -44.101 20.177 1.00 89.56 575 ARG A CA 1
ATOM 4566 C C . ARG A 1 575 ? -0.383 -43.401 20.731 1.00 89.56 575 ARG A C 1
ATOM 4568 O O . ARG A 1 575 ? 0.627 -43.310 20.041 1.00 89.56 575 ARG A O 1
ATOM 4575 N N . VAL A 1 576 ? -0.431 -42.924 21.976 1.00 86.94 576 VAL A N 1
ATOM 4576 C CA . VAL A 1 576 ? 0.717 -42.308 22.676 1.00 86.94 576 VAL A CA 1
ATOM 4577 C C . VAL A 1 576 ? 1.685 -43.372 23.232 1.00 86.94 576 VAL A C 1
ATOM 4579 O O . VAL A 1 576 ? 2.799 -43.050 23.662 1.00 86.94 576 VAL A O 1
ATOM 4582 N N . GLY A 1 577 ? 1.292 -44.652 23.229 1.00 89.94 577 GLY A N 1
ATOM 4583 C CA . GLY A 1 577 ? 2.113 -45.791 23.648 1.00 89.94 577 GLY A CA 1
ATOM 4584 C C . GLY A 1 577 ? 2.537 -45.757 25.120 1.00 89.94 577 GLY A C 1
ATOM 4585 O O . GLY A 1 577 ? 3.492 -46.436 25.507 1.00 89.94 577 GLY A O 1
ATOM 4586 N N . ILE A 1 578 ? 1.876 -44.948 25.959 1.00 90.12 578 ILE A N 1
ATOM 4587 C CA . ILE A 1 578 ? 2.425 -44.542 27.262 1.00 90.12 578 ILE A CA 1
ATOM 4588 C C . ILE A 1 578 ? 2.617 -45.727 28.214 1.00 90.12 578 ILE A C 1
ATOM 4590 O O . ILE A 1 578 ? 3.628 -45.807 28.902 1.00 90.12 578 ILE A O 1
ATOM 4594 N N . ASN A 1 579 ? 1.722 -46.716 28.176 1.00 90.81 579 ASN A N 1
ATOM 4595 C CA . ASN A 1 579 ? 1.840 -47.933 28.982 1.00 90.81 579 ASN A CA 1
ATOM 4596 C C . ASN A 1 579 ? 2.966 -48.871 28.522 1.00 90.81 579 ASN A C 1
ATOM 4598 O O . ASN A 1 579 ? 3.532 -49.590 29.345 1.00 90.81 579 ASN A O 1
ATOM 4602 N N . VAL A 1 580 ? 3.321 -48.866 27.233 1.00 91.31 580 VAL A N 1
ATOM 4603 C CA . VAL A 1 580 ? 4.487 -49.609 26.722 1.00 91.31 580 VAL A CA 1
ATOM 4604 C C . VAL A 1 580 ? 5.768 -48.922 27.193 1.00 91.31 580 VAL A C 1
ATOM 4606 O O . VAL A 1 580 ? 6.677 -49.581 27.700 1.00 91.31 580 VAL A O 1
ATOM 4609 N N . PHE A 1 581 ? 5.805 -47.587 27.120 1.00 92.69 581 PHE A N 1
ATOM 4610 C CA . PHE A 1 581 ? 6.908 -46.793 27.653 1.00 92.69 581 PHE A CA 1
ATOM 4611 C C . PHE A 1 581 ? 7.096 -47.000 29.164 1.00 92.69 581 PHE A C 1
ATOM 4613 O O . PHE A 1 581 ? 8.204 -47.307 29.596 1.00 92.69 581 PHE A O 1
ATOM 4620 N N . LEU A 1 582 ? 6.030 -46.890 29.966 1.00 91.31 582 LEU A N 1
ATOM 4621 C CA . LEU A 1 582 ? 6.081 -47.018 31.428 1.00 91.31 582 LEU A CA 1
ATOM 4622 C C . LEU A 1 582 ? 6.612 -48.388 31.877 1.00 91.31 582 LEU A C 1
ATOM 4624 O O . LEU A 1 582 ? 7.492 -48.441 32.736 1.00 91.31 582 LEU A O 1
ATOM 4628 N N . LYS A 1 583 ? 6.158 -49.480 31.242 1.00 91.12 583 LYS A N 1
ATOM 4629 C CA . LYS A 1 583 ? 6.658 -50.848 31.491 1.00 91.12 583 LYS A CA 1
ATOM 4630 C C . LYS A 1 583 ? 8.145 -51.019 31.162 1.00 91.12 583 LYS A C 1
ATOM 4632 O O . LYS A 1 583 ? 8.799 -51.855 31.778 1.00 91.12 583 LYS A O 1
ATOM 4637 N N . ARG A 1 584 ? 8.673 -50.262 30.191 1.00 92.50 584 ARG A N 1
ATOM 4638 C CA . ARG A 1 584 ? 10.102 -50.243 29.838 1.00 92.50 584 ARG A CA 1
ATOM 4639 C C . ARG A 1 584 ? 10.905 -49.372 30.807 1.00 92.50 584 ARG A C 1
ATOM 4641 O O . ARG A 1 584 ? 11.961 -49.796 31.260 1.00 92.50 584 ARG A O 1
ATOM 4648 N N . ALA A 1 585 ? 10.399 -48.185 31.140 1.00 90.81 585 ALA A N 1
ATOM 4649 C CA . ALA A 1 585 ? 11.065 -47.230 32.021 1.00 90.81 585 ALA A CA 1
ATOM 4650 C C . ALA A 1 585 ? 11.260 -47.800 33.433 1.00 90.81 585 ALA A C 1
ATOM 4652 O O . ALA A 1 585 ? 12.386 -47.818 33.908 1.00 90.81 585 ALA A O 1
ATOM 4653 N N . GLN A 1 586 ? 10.209 -48.361 34.044 1.00 90.62 586 GLN A N 1
ATOM 4654 C CA . GLN A 1 586 ? 10.244 -48.950 35.396 1.00 90.62 586 GLN A CA 1
ATOM 4655 C C . GLN A 1 586 ? 11.109 -50.218 35.518 1.00 90.62 586 GLN A C 1
ATOM 4657 O O . GLN A 1 586 ? 11.387 -50.668 36.624 1.00 90.62 586 GLN A O 1
ATOM 4662 N N . LYS A 1 587 ? 11.532 -50.811 34.393 1.00 89.38 587 LYS A N 1
ATOM 4663 C CA . LYS A 1 587 ? 12.487 -51.932 34.350 1.00 89.38 587 LYS A CA 1
ATOM 4664 C C . LYS A 1 587 ? 13.928 -51.482 34.076 1.00 89.38 587 LYS A C 1
ATOM 4666 O O . LYS A 1 587 ? 14.810 -52.324 33.948 1.00 89.38 587 LYS A O 1
ATOM 4671 N N . SER A 1 588 ? 14.168 -50.175 33.961 1.00 90.19 588 SER A N 1
ATOM 4672 C CA . SER A 1 588 ? 15.490 -49.591 33.734 1.00 90.19 588 SER A CA 1
ATOM 4673 C C . SER A 1 588 ? 16.064 -49.018 35.026 1.00 90.19 588 SER A C 1
ATOM 4675 O O . SER A 1 588 ? 15.368 -48.329 35.774 1.00 90.19 588 SER A O 1
ATOM 4677 N N . LEU A 1 589 ? 17.368 -49.210 35.236 1.00 88.94 589 LEU A N 1
ATOM 4678 C CA . LEU A 1 589 ? 18.123 -48.572 36.322 1.00 88.94 589 LEU A CA 1
ATOM 4679 C C . LEU A 1 589 ? 17.958 -47.037 36.302 1.00 88.94 589 LEU A C 1
ATOM 4681 O O . LEU A 1 589 ? 17.845 -46.409 37.351 1.00 88.94 589 LEU A O 1
ATOM 4685 N N . ASN A 1 590 ? 17.806 -46.444 35.112 1.00 89.69 590 ASN A N 1
ATOM 4686 C CA . ASN A 1 590 ? 17.650 -44.998 34.922 1.00 89.69 590 ASN A CA 1
ATOM 4687 C C . ASN A 1 590 ? 16.168 -44.560 34.861 1.00 89.69 590 ASN A C 1
ATOM 4689 O O . ASN A 1 590 ? 15.825 -43.618 34.144 1.00 89.69 590 ASN A O 1
ATOM 4693 N N . THR A 1 591 ? 15.273 -45.233 35.605 1.00 90.12 591 THR A N 1
ATOM 4694 C CA . THR A 1 591 ? 13.813 -44.968 35.612 1.00 90.12 591 THR A CA 1
ATOM 4695 C C . THR A 1 591 ? 13.485 -43.472 35.733 1.00 90.12 591 THR A C 1
ATOM 4697 O O . THR A 1 591 ? 12.695 -42.957 34.943 1.00 90.12 591 THR A O 1
ATOM 4700 N N . LYS A 1 592 ? 14.097 -42.757 36.692 1.00 89.00 592 LYS A N 1
ATOM 4701 C CA . LYS A 1 592 ? 13.799 -41.335 36.963 1.00 89.00 592 LYS A CA 1
ATOM 4702 C C . LYS A 1 592 ? 14.085 -40.433 35.757 1.00 89.00 592 LYS A C 1
ATOM 4704 O O . LYS A 1 592 ? 13.227 -39.640 35.384 1.00 89.00 592 LYS A O 1
ATOM 4709 N N . GLN A 1 593 ? 15.255 -40.587 35.134 1.00 90.50 593 GLN A N 1
ATOM 4710 C CA . GLN A 1 593 ? 15.657 -39.799 33.967 1.00 90.50 593 GLN A CA 1
ATOM 4711 C C . GLN A 1 593 ? 14.703 -40.036 32.789 1.00 90.50 593 GLN A C 1
ATOM 4713 O O . GLN A 1 593 ? 14.154 -39.082 32.246 1.00 90.50 593 GLN A O 1
ATOM 4718 N N . LEU A 1 594 ? 14.423 -41.304 32.467 1.00 90.62 594 LEU A N 1
ATOM 4719 C CA . LEU A 1 594 ? 13.515 -41.672 31.376 1.00 90.62 594 LEU A CA 1
ATOM 4720 C C . LEU A 1 594 ? 12.100 -41.099 31.571 1.00 90.62 594 LEU A C 1
ATOM 4722 O O . LEU A 1 594 ? 11.463 -40.682 30.604 1.00 90.62 594 LEU A O 1
ATOM 4726 N N . LEU A 1 595 ? 11.594 -41.061 32.809 1.00 91.31 595 LEU A N 1
ATOM 4727 C CA . LEU A 1 595 ? 10.299 -40.443 33.109 1.00 91.31 595 LEU A CA 1
ATOM 4728 C C . LEU A 1 595 ? 10.320 -38.925 32.871 1.00 91.31 595 LEU A C 1
ATOM 4730 O O . LEU A 1 595 ? 9.405 -38.418 32.227 1.00 91.31 595 LEU A O 1
ATOM 4734 N N . VAL A 1 596 ? 11.361 -38.214 33.318 1.00 91.38 596 VAL A N 1
ATOM 4735 C CA . VAL A 1 596 ? 11.503 -36.758 33.107 1.00 91.38 596 VAL A CA 1
ATOM 4736 C C . VAL A 1 596 ? 11.646 -36.417 31.619 1.00 91.38 596 VAL A C 1
ATOM 4738 O O . VAL A 1 596 ? 10.948 -35.534 31.125 1.00 91.38 596 VAL A O 1
ATOM 4741 N N . GLU A 1 597 ? 12.466 -37.160 30.874 1.00 90.81 597 GLU A N 1
ATOM 4742 C CA . GLU A 1 597 ? 12.607 -37.014 29.417 1.00 90.81 597 GLU A CA 1
ATOM 4743 C C . GLU A 1 597 ? 11.273 -37.242 28.688 1.00 90.81 597 GLU A C 1
ATOM 4745 O O . GLU A 1 597 ? 10.922 -36.496 27.770 1.00 90.81 597 GLU A O 1
ATOM 4750 N N . ARG A 1 598 ? 10.476 -38.234 29.117 1.00 91.25 598 ARG A N 1
ATOM 4751 C CA . ARG A 1 598 ? 9.152 -38.484 28.529 1.00 91.25 598 ARG A CA 1
ATOM 4752 C C . ARG A 1 598 ? 8.129 -37.416 28.903 1.00 91.25 598 ARG A C 1
ATOM 4754 O O . ARG A 1 598 ? 7.309 -37.089 28.052 1.00 91.25 598 ARG A O 1
ATOM 4761 N N . ILE A 1 599 ? 8.172 -36.871 30.120 1.00 91.00 599 ILE A N 1
ATOM 4762 C CA . ILE A 1 599 ? 7.329 -35.737 30.528 1.00 91.00 599 ILE A CA 1
ATOM 4763 C C . ILE A 1 599 ? 7.663 -34.511 29.673 1.00 91.00 599 ILE A C 1
ATOM 4765 O O . ILE A 1 599 ? 6.750 -33.923 29.105 1.00 91.00 599 ILE A O 1
ATOM 4769 N N . SER A 1 600 ? 8.948 -34.192 29.489 1.00 90.50 600 SER A N 1
ATOM 4770 C CA . SER A 1 600 ? 9.399 -33.107 28.606 1.00 90.50 600 SER A CA 1
ATOM 4771 C C . SER A 1 600 ? 8.853 -33.265 27.179 1.00 90.50 600 SER A C 1
ATOM 4773 O O . SER A 1 600 ? 8.147 -32.388 26.685 1.00 90.50 600 SER A O 1
ATOM 4775 N N . ALA A 1 601 ? 9.046 -34.436 26.558 1.00 88.75 601 ALA A N 1
ATOM 4776 C CA . ALA A 1 601 ? 8.532 -34.712 25.214 1.00 88.75 601 ALA A CA 1
ATOM 4777 C C . ALA A 1 601 ? 6.991 -34.651 25.116 1.00 88.75 601 ALA A C 1
ATOM 4779 O O . ALA A 1 601 ? 6.448 -34.257 24.080 1.00 88.75 601 ALA A O 1
ATOM 4780 N N . LEU A 1 602 ? 6.268 -35.033 26.176 1.00 89.19 602 LEU A N 1
ATOM 4781 C CA . LEU A 1 602 ? 4.811 -34.896 26.239 1.00 89.19 602 LEU A CA 1
ATOM 4782 C C . LEU A 1 602 ? 4.384 -33.428 26.366 1.00 89.19 602 LEU A C 1
ATOM 4784 O O . LEU A 1 602 ? 3.458 -33.034 25.668 1.00 89.19 602 LEU A O 1
ATOM 4788 N N . LEU A 1 603 ? 5.073 -32.610 27.167 1.00 89.69 603 LEU A N 1
ATOM 4789 C CA . LEU A 1 603 ? 4.811 -31.170 27.276 1.00 89.69 603 LEU A CA 1
ATOM 4790 C C . LEU A 1 603 ? 5.047 -30.448 25.940 1.00 89.69 603 LEU A C 1
ATOM 4792 O O . LEU A 1 603 ? 4.194 -29.675 25.518 1.00 89.69 603 LEU A O 1
ATOM 4796 N N . THR A 1 604 ? 6.122 -30.769 25.210 1.00 89.81 604 THR A N 1
ATOM 4797 C CA . THR A 1 604 ? 6.334 -30.260 23.839 1.00 89.81 604 THR A CA 1
ATOM 4798 C C . THR A 1 604 ? 5.196 -30.661 22.893 1.00 89.81 604 THR A C 1
ATOM 4800 O O . THR A 1 604 ? 4.760 -29.861 22.071 1.00 89.81 604 THR A O 1
ATOM 4803 N N . THR A 1 605 ? 4.684 -31.891 23.023 1.00 88.31 605 THR A N 1
ATOM 4804 C CA . THR A 1 605 ? 3.556 -32.384 22.210 1.00 88.31 605 THR A CA 1
ATOM 4805 C C . THR A 1 605 ? 2.238 -31.689 22.575 1.00 88.31 605 THR A C 1
ATOM 4807 O O . THR A 1 605 ? 1.412 -31.455 21.697 1.00 88.31 605 THR A O 1
ATOM 4810 N N . ILE A 1 606 ? 2.036 -31.351 23.854 1.00 88.69 606 ILE A N 1
ATOM 4811 C CA . ILE A 1 606 ? 0.863 -30.612 24.340 1.00 88.69 606 ILE A CA 1
ATOM 4812 C C . ILE A 1 606 ? 0.893 -29.175 23.815 1.00 88.69 606 ILE A C 1
ATOM 4814 O O . ILE A 1 606 ? -0.080 -28.773 23.188 1.00 88.69 606 ILE A O 1
ATOM 4818 N N . LEU A 1 607 ? 2.010 -28.456 23.967 1.00 91.31 607 LEU A N 1
ATOM 4819 C CA . LEU A 1 607 ? 2.156 -27.076 23.481 1.00 91.31 607 LEU A CA 1
ATOM 4820 C C . LEU A 1 607 ? 1.930 -26.974 21.965 1.00 91.31 607 LEU A C 1
ATOM 4822 O O . LEU A 1 607 ? 1.100 -26.189 21.527 1.00 91.31 607 LEU A O 1
ATOM 4826 N N . ALA A 1 608 ? 2.545 -27.852 21.163 1.00 89.81 608 ALA A N 1
ATOM 4827 C CA . ALA A 1 608 ? 2.283 -27.899 19.719 1.00 89.81 608 ALA A CA 1
ATOM 4828 C C . ALA A 1 608 ? 0.810 -28.250 19.385 1.00 89.81 608 ALA A C 1
ATOM 4830 O O . ALA A 1 608 ? 0.261 -27.829 18.363 1.00 89.81 608 ALA A O 1
ATOM 4831 N N . GLY A 1 609 ? 0.141 -29.016 20.252 1.00 86.25 609 GLY A N 1
ATOM 4832 C CA . GLY A 1 609 ? -1.301 -29.253 20.181 1.00 86.25 609 GLY A CA 1
ATOM 4833 C C . GLY A 1 609 ? -2.118 -27.988 20.467 1.00 86.25 609 GLY A C 1
ATOM 4834 O O . GLY A 1 609 ? -3.051 -27.681 19.731 1.00 86.25 609 GLY A O 1
ATOM 4835 N N . GLU A 1 610 ? -1.750 -27.226 21.492 1.00 90.12 610 GLU A N 1
ATOM 4836 C CA . GLU A 1 610 ? -2.388 -25.956 21.850 1.00 90.12 610 GLU A CA 1
ATOM 4837 C C . GLU A 1 610 ? -2.184 -24.897 20.757 1.00 90.12 610 GLU A C 1
ATOM 4839 O O . GLU A 1 610 ? -3.160 -24.260 20.359 1.00 90.12 610 GLU A O 1
ATOM 4844 N N . ASP A 1 611 ? -0.987 -24.809 20.167 1.00 88.81 611 ASP A N 1
ATOM 4845 C CA . ASP A 1 611 ? -0.694 -23.967 19.002 1.00 88.81 611 ASP A CA 1
ATOM 4846 C C . ASP A 1 611 ? -1.592 -24.325 17.807 1.00 88.81 611 ASP A C 1
ATOM 4848 O O . ASP A 1 611 ? -2.208 -23.451 17.194 1.00 88.81 611 ASP A O 1
ATOM 4852 N N . THR A 1 612 ? -1.723 -25.612 17.458 1.00 90.62 612 THR A N 1
ATOM 4853 C CA . THR A 1 612 ? -2.607 -26.022 16.346 1.00 90.62 612 THR A CA 1
ATOM 4854 C C . THR A 1 612 ? -4.087 -25.752 16.638 1.00 90.62 612 THR A C 1
ATOM 4856 O O . THR A 1 612 ? -4.827 -25.395 15.721 1.00 90.62 612 THR A O 1
ATOM 4859 N N . VAL A 1 613 ? -4.522 -25.829 17.901 1.00 90.50 613 VAL A N 1
ATOM 4860 C CA . VAL A 1 613 ? -5.882 -25.448 18.322 1.00 90.50 613 VAL A CA 1
ATOM 4861 C C . VAL A 1 613 ? -6.089 -23.927 18.296 1.00 90.50 613 VAL A C 1
ATOM 4863 O O . VAL A 1 613 ? -7.171 -23.479 17.919 1.00 90.50 613 VAL A O 1
ATOM 4866 N N . ALA A 1 614 ? -5.083 -23.122 18.648 1.00 89.81 614 ALA A N 1
ATOM 4867 C CA . ALA A 1 614 ? -5.137 -21.664 18.539 1.00 89.81 614 ALA A CA 1
ATOM 4868 C C . ALA A 1 614 ? -5.253 -21.222 17.070 1.00 89.81 614 ALA A C 1
ATOM 4870 O O . ALA A 1 614 ? -6.198 -20.517 16.716 1.00 89.81 614 ALA A O 1
ATOM 4871 N N . ASN A 1 615 ? -4.383 -21.747 16.202 1.00 91.81 615 ASN A N 1
ATOM 4872 C CA . ASN A 1 615 ? -4.437 -21.527 14.753 1.00 91.81 615 ASN A CA 1
ATOM 4873 C C . ASN A 1 615 ? -5.792 -21.957 14.151 1.00 91.81 615 ASN A C 1
ATOM 4875 O O . ASN A 1 615 ? -6.344 -21.269 13.294 1.00 91.81 615 ASN A O 1
ATOM 4879 N N . ALA A 1 616 ? -6.367 -23.076 14.609 1.00 90.38 616 ALA A N 1
ATOM 4880 C CA . ALA A 1 616 ? -7.686 -23.523 14.162 1.00 90.38 616 ALA A CA 1
ATOM 4881 C C . ALA A 1 616 ? -8.819 -22.576 14.604 1.00 90.38 616 ALA A C 1
ATOM 4883 O O . ALA A 1 616 ? -9.743 -22.337 13.828 1.00 90.38 616 ALA A O 1
ATOM 4884 N N . LYS A 1 617 ? -8.751 -21.999 15.813 1.00 92.25 617 LYS A N 1
ATOM 4885 C CA . LYS A 1 617 ? -9.720 -20.989 16.281 1.00 92.25 617 LYS A CA 1
ATOM 4886 C C . LYS A 1 617 ? -9.648 -19.705 15.452 1.00 92.25 617 LYS A C 1
ATOM 4888 O O . LYS A 1 617 ? -10.688 -19.201 15.044 1.00 92.25 617 LYS A O 1
ATOM 4893 N N . GLU A 1 618 ? -8.447 -19.211 15.152 1.00 92.69 618 GLU A N 1
ATOM 4894 C CA . GLU A 1 618 ? -8.255 -18.038 14.285 1.00 92.69 618 GLU A CA 1
ATOM 4895 C C . GLU A 1 618 ? -8.807 -18.282 12.867 1.00 92.69 618 GLU A C 1
ATOM 4897 O O . GLU A 1 618 ? -9.486 -17.428 12.288 1.00 92.69 618 GLU A O 1
ATOM 4902 N N . GLN A 1 619 ? -8.612 -19.490 12.326 1.00 91.06 619 GLN A N 1
ATOM 4903 C CA . GLN A 1 619 ? -9.214 -19.895 11.052 1.00 91.06 619 GLN A CA 1
ATOM 4904 C C . GLN A 1 619 ? -10.747 -19.980 11.106 1.00 91.06 619 GLN A C 1
ATOM 4906 O O . GLN A 1 619 ? -11.390 -19.675 10.105 1.00 91.06 619 GLN A O 1
ATOM 4911 N N . VAL A 1 620 ? -11.354 -20.348 12.240 1.00 92.44 620 VAL A N 1
ATOM 4912 C CA . VAL A 1 620 ? -12.819 -20.300 12.405 1.00 92.44 620 VAL A CA 1
ATOM 4913 C C . VAL A 1 620 ? -13.314 -18.853 12.419 1.00 92.44 620 VAL A C 1
ATOM 4915 O O . VAL A 1 620 ? -14.156 -18.513 11.591 1.00 92.44 620 VAL A O 1
ATOM 4918 N N . VAL A 1 621 ? -12.736 -17.977 13.249 1.00 95.00 621 VAL A N 1
ATOM 4919 C CA . VAL A 1 621 ? -13.144 -16.558 13.344 1.00 95.00 621 VAL A CA 1
ATOM 4920 C C . VAL A 1 621 ? -13.025 -15.851 11.988 1.00 95.00 621 VAL A C 1
ATOM 4922 O O . VAL A 1 621 ? -13.978 -15.239 11.510 1.00 95.00 621 VAL A O 1
ATOM 4925 N N . THR A 1 622 ? -11.899 -16.016 11.288 1.00 92.50 622 THR A N 1
ATOM 4926 C CA . THR A 1 622 ? -11.711 -15.419 9.952 1.00 92.50 622 THR A CA 1
ATOM 4927 C C . THR A 1 622 ? -12.652 -15.994 8.883 1.00 92.50 622 THR A C 1
ATOM 4929 O O . THR A 1 622 ? -12.902 -15.334 7.870 1.00 92.50 622 THR A O 1
ATOM 4932 N N . LYS A 1 623 ? -13.214 -17.196 9.082 1.00 91.50 623 LYS A N 1
ATOM 4933 C CA . LYS A 1 623 ? -14.272 -17.760 8.226 1.00 91.50 623 LYS A CA 1
ATOM 4934 C C . LYS A 1 623 ? -15.657 -17.235 8.594 1.00 91.50 623 LYS A C 1
ATOM 4936 O O . LYS A 1 623 ? -16.438 -16.958 7.686 1.00 91.50 623 LYS A O 1
ATOM 4941 N N . GLU A 1 624 ? -15.940 -17.032 9.874 1.00 93.88 624 GLU A N 1
ATOM 4942 C CA . GLU A 1 624 ? -17.170 -16.393 10.353 1.00 93.88 624 GLU A CA 1
ATOM 4943 C C . GLU A 1 624 ? -17.266 -14.940 9.855 1.00 93.88 624 GLU A C 1
ATOM 4945 O O . GLU A 1 624 ? -18.300 -14.556 9.307 1.00 93.88 624 GLU A O 1
ATOM 4950 N N . ASP A 1 625 ? -16.168 -14.177 9.882 1.00 93.69 625 ASP A N 1
ATOM 4951 C CA . ASP A 1 625 ? -16.083 -12.837 9.278 1.00 93.69 625 ASP A CA 1
ATOM 4952 C C . ASP A 1 625 ? -16.327 -12.845 7.760 1.00 93.69 625 ASP A C 1
ATOM 4954 O O . ASP A 1 625 ? -17.049 -11.993 7.227 1.00 93.69 625 ASP A O 1
ATOM 4958 N N . GLN A 1 626 ? -15.762 -13.825 7.042 1.00 93.31 626 GLN A N 1
ATOM 4959 C CA . GLN A 1 626 ? -15.991 -13.996 5.601 1.00 93.31 626 GLN A CA 1
ATOM 4960 C C . GLN A 1 626 ? -17.466 -14.298 5.304 1.00 93.31 626 GLN A C 1
ATOM 4962 O O . GLN A 1 626 ? -18.036 -13.699 4.389 1.00 93.31 626 GLN A O 1
ATOM 4967 N N . ILE A 1 627 ? -18.104 -15.164 6.097 1.00 92.38 627 ILE A N 1
ATOM 4968 C CA . ILE A 1 627 ? -19.538 -15.463 5.995 1.00 92.38 627 ILE A CA 1
ATOM 4969 C C . ILE A 1 627 ? -20.363 -14.207 6.302 1.00 92.38 627 ILE A C 1
ATOM 4971 O O . ILE A 1 627 ? -21.210 -13.835 5.493 1.00 92.38 627 ILE A O 1
ATOM 4975 N N . ALA A 1 628 ? -20.075 -13.487 7.389 1.00 93.81 628 ALA A N 1
ATOM 4976 C CA . ALA A 1 628 ? -20.784 -12.264 7.765 1.00 93.81 628 ALA A CA 1
ATOM 4977 C C . ALA A 1 628 ? -20.672 -11.163 6.693 1.00 93.81 628 ALA A C 1
ATOM 4979 O O . ALA A 1 628 ? -21.660 -10.494 6.375 1.00 93.81 628 ALA A O 1
ATOM 4980 N N . HIS A 1 629 ? -19.494 -10.990 6.085 1.00 92.31 629 HIS A N 1
ATOM 4981 C CA . HIS A 1 629 ? -19.300 -10.088 4.950 1.00 92.31 629 HIS A CA 1
ATOM 4982 C C . HIS A 1 629 ? -20.112 -10.523 3.718 1.00 92.31 629 HIS A C 1
ATOM 4984 O O . HIS A 1 629 ? -20.804 -9.693 3.122 1.00 92.31 629 HIS A O 1
ATOM 4990 N N . LEU A 1 630 ? -20.092 -11.812 3.362 1.00 91.50 630 LEU A N 1
ATOM 4991 C CA . LEU A 1 630 ? -20.886 -12.341 2.249 1.00 91.50 630 LEU A CA 1
ATOM 4992 C C . LEU A 1 630 ? -22.395 -12.194 2.500 1.00 91.50 630 LEU A C 1
ATOM 4994 O O . LEU A 1 630 ? -23.109 -11.772 1.595 1.00 91.50 630 LEU A O 1
ATOM 4998 N N . SER A 1 631 ? -22.882 -12.430 3.722 1.00 92.38 631 SER A N 1
ATOM 4999 C CA . SER A 1 631 ? -24.285 -12.206 4.099 1.00 92.38 631 SER A CA 1
ATOM 5000 C C . SER A 1 631 ? -24.697 -10.733 4.015 1.00 92.38 631 SER A C 1
ATOM 5002 O O . SER A 1 631 ? -25.810 -10.442 3.579 1.00 92.38 631 SER A O 1
ATOM 5004 N N . ARG A 1 632 ? -23.815 -9.790 4.390 1.00 94.69 632 ARG A N 1
ATOM 5005 C CA . ARG A 1 632 ? -24.049 -8.347 4.186 1.00 94.69 632 ARG A CA 1
ATOM 5006 C C . ARG A 1 632 ? -24.133 -8.006 2.694 1.00 94.69 632 ARG A C 1
ATOM 5008 O O . ARG A 1 632 ? -25.069 -7.328 2.281 1.00 94.69 632 ARG A O 1
ATOM 5015 N N . LYS A 1 633 ? -23.209 -8.522 1.875 1.00 93.62 633 LYS A N 1
ATOM 5016 C CA . LYS A 1 633 ? -23.206 -8.297 0.419 1.00 93.62 633 LYS A CA 1
ATOM 5017 C C . LYS A 1 633 ? -24.432 -8.908 -0.272 1.00 93.62 633 LYS A C 1
ATOM 5019 O O . LYS A 1 633 ? -24.986 -8.282 -1.168 1.00 93.62 633 LYS A O 1
ATOM 5024 N N . ALA A 1 634 ? -24.875 -10.091 0.154 1.00 89.25 634 ALA A N 1
ATOM 5025 C CA . ALA A 1 634 ? -26.077 -10.741 -0.365 1.00 89.25 634 ALA A CA 1
ATOM 5026 C C . ALA A 1 634 ? -27.344 -9.919 -0.073 1.00 89.25 634 ALA A C 1
ATOM 5028 O O . ALA A 1 634 ? -28.140 -9.701 -0.982 1.00 89.25 634 ALA A O 1
ATOM 5029 N N . ARG A 1 635 ? -27.494 -9.390 1.153 1.00 94.06 635 ARG A N 1
ATOM 5030 C CA . ARG A 1 635 ? -28.602 -8.480 1.499 1.00 94.06 635 ARG A CA 1
ATOM 5031 C C . ARG A 1 635 ? -28.594 -7.207 0.654 1.00 94.06 635 ARG A C 1
ATOM 5033 O O . ARG A 1 635 ? -29.610 -6.899 0.047 1.00 94.06 635 ARG A O 1
ATOM 5040 N N . TRP A 1 636 ? -27.440 -6.555 0.497 1.00 94.50 636 TRP A N 1
ATOM 5041 C CA . TRP A 1 636 ? -27.329 -5.372 -0.366 1.00 94.50 636 TRP A CA 1
ATOM 5042 C C . TRP A 1 636 ? -27.693 -5.662 -1.834 1.00 94.50 636 TRP A C 1
ATOM 5044 O O . TRP A 1 636 ? -28.382 -4.868 -2.469 1.00 94.50 636 TRP A O 1
ATOM 5054 N N . MET A 1 637 ? -27.282 -6.814 -2.379 1.00 91.75 637 MET A N 1
ATOM 5055 C CA . MET A 1 637 ? -27.695 -7.235 -3.726 1.00 91.75 637 MET A CA 1
ATOM 5056 C C . MET A 1 637 ? -29.214 -7.453 -3.817 1.00 91.75 637 MET A C 1
ATOM 5058 O O . MET A 1 637 ? -29.815 -7.057 -4.813 1.00 91.75 637 MET A O 1
ATOM 5062 N N . GLN A 1 638 ? -29.835 -8.032 -2.784 1.00 92.88 638 GLN A N 1
ATOM 5063 C CA . GLN A 1 638 ? -31.285 -8.236 -2.719 1.00 92.88 638 GLN A CA 1
ATOM 5064 C C . GLN A 1 638 ? -32.048 -6.904 -2.632 1.00 92.88 638 GLN A C 1
ATOM 5066 O O . GLN A 1 638 ? -33.008 -6.705 -3.367 1.00 92.88 638 GLN A O 1
ATOM 5071 N N . GLU A 1 639 ? -31.597 -5.971 -1.790 1.00 93.69 639 GLU A N 1
ATOM 5072 C CA . GLU A 1 639 ? -32.143 -4.609 -1.665 1.00 93.69 639 GLU A CA 1
ATOM 5073 C C . GLU A 1 639 ? -32.017 -3.822 -2.983 1.00 93.69 639 GLU A C 1
ATOM 5075 O O . GLU A 1 639 ? -32.920 -3.076 -3.375 1.00 93.69 639 GLU A O 1
ATOM 5080 N N . ARG A 1 640 ? -30.911 -4.010 -3.715 1.00 93.12 640 ARG A N 1
ATOM 5081 C CA . ARG A 1 640 ? -30.724 -3.386 -5.031 1.00 93.12 640 ARG A CA 1
ATOM 5082 C C . ARG A 1 640 ? -31.607 -4.014 -6.111 1.00 93.12 640 ARG A C 1
ATOM 5084 O O . ARG A 1 640 ? -32.060 -3.301 -6.999 1.00 93.12 640 ARG A O 1
ATOM 5091 N N . LEU A 1 641 ? -31.875 -5.319 -6.027 1.00 88.94 641 LEU A N 1
ATOM 5092 C CA . LEU A 1 641 ? -32.804 -6.004 -6.926 1.00 88.94 641 LEU A CA 1
ATOM 5093 C C . LEU A 1 641 ? -34.249 -5.548 -6.681 1.00 88.94 641 LEU A C 1
ATOM 5095 O O . LEU A 1 641 ? -34.922 -5.159 -7.629 1.00 88.94 641 LEU A O 1
ATOM 5099 N N . THR A 1 642 ? -34.717 -5.508 -5.428 1.00 90.44 642 THR A N 1
ATOM 5100 C CA . THR A 1 642 ? -36.096 -5.080 -5.124 1.00 90.44 642 THR A CA 1
ATOM 5101 C C . THR A 1 642 ? -36.348 -3.616 -5.484 1.00 90.44 642 THR A C 1
ATOM 5103 O O . THR A 1 642 ? -37.429 -3.284 -5.966 1.00 90.44 642 THR A O 1
ATOM 5106 N N . THR A 1 643 ? -35.352 -2.737 -5.329 1.00 88.31 643 THR A N 1
ATOM 5107 C CA . THR A 1 643 ? -35.464 -1.338 -5.780 1.00 88.31 643 THR A CA 1
ATOM 5108 C C . THR A 1 643 ? -35.459 -1.192 -7.306 1.00 88.31 643 THR A C 1
ATOM 5110 O O . THR A 1 643 ? -36.168 -0.325 -7.822 1.00 88.31 643 THR A O 1
ATOM 5113 N N . GLU A 1 644 ? -34.749 -2.052 -8.047 1.00 84.12 644 GLU A N 1
ATOM 5114 C CA . GLU A 1 644 ? -34.831 -2.113 -9.514 1.00 84.12 644 GLU A CA 1
ATOM 5115 C C . GLU A 1 644 ? -36.187 -2.665 -9.993 1.00 84.12 644 GLU A C 1
ATOM 5117 O O . GLU A 1 644 ? -36.811 -2.078 -10.880 1.00 84.12 644 GLU A O 1
ATOM 5122 N N . GLU A 1 645 ? -36.692 -3.736 -9.371 1.00 84.12 645 GLU A N 1
ATOM 5123 C CA . GLU A 1 645 ? -38.030 -4.280 -9.634 1.00 84.12 645 GLU A CA 1
ATOM 5124 C C . GLU A 1 645 ? -39.121 -3.228 -9.408 1.00 84.12 645 GLU A C 1
ATOM 5126 O O . GLU A 1 645 ? -39.997 -3.056 -10.253 1.00 84.12 645 GLU A O 1
ATOM 5131 N N . ASP A 1 646 ? -39.063 -2.476 -8.308 1.00 85.44 646 ASP A N 1
ATOM 5132 C CA . ASP A 1 646 ? -40.027 -1.412 -8.024 1.00 85.44 646 ASP A CA 1
ATOM 5133 C C . ASP A 1 646 ? -39.907 -0.222 -8.984 1.00 85.44 646 ASP A C 1
ATOM 5135 O O . ASP A 1 646 ? -40.922 0.385 -9.340 1.00 85.44 646 ASP A O 1
ATOM 5139 N N . ALA A 1 647 ? -38.696 0.116 -9.439 1.00 79.56 647 ALA A N 1
ATOM 5140 C CA . ALA A 1 647 ? -38.492 1.127 -10.474 1.00 79.56 647 ALA A CA 1
ATOM 5141 C C . ALA A 1 647 ? -39.083 0.681 -11.824 1.00 79.56 647 ALA A C 1
ATOM 5143 O O . ALA A 1 647 ? -39.740 1.482 -12.503 1.00 79.56 647 ALA A O 1
ATOM 5144 N N . LYS A 1 648 ? -38.933 -0.604 -12.175 1.00 79.31 648 LYS A N 1
ATOM 5145 C CA . LYS A 1 648 ? -39.587 -1.234 -13.330 1.00 79.31 648 LYS A CA 1
ATOM 5146 C C . LYS A 1 648 ? -41.108 -1.216 -13.166 1.00 79.31 648 LYS A C 1
ATOM 5148 O O . LYS A 1 648 ? -41.770 -0.572 -13.975 1.00 79.31 648 LYS A O 1
ATOM 5153 N N . ARG A 1 649 ? -41.673 -1.759 -12.077 1.00 80.88 649 ARG A N 1
ATOM 5154 C CA . ARG A 1 649 ? -43.123 -1.729 -11.755 1.00 80.88 649 ARG A CA 1
ATOM 5155 C C . ARG A 1 649 ? -43.724 -0.324 -11.899 1.00 80.88 649 ARG A C 1
ATOM 5157 O O . ARG A 1 649 ? -44.709 -0.147 -12.613 1.00 80.88 649 ARG A O 1
ATOM 5164 N N . LYS A 1 650 ? -43.104 0.702 -11.300 1.00 79.94 650 LYS A N 1
ATOM 5165 C CA . LYS A 1 650 ? -43.547 2.114 -11.389 1.00 79.94 650 LYS A CA 1
ATOM 5166 C C . LYS A 1 650 ? -43.475 2.690 -12.807 1.00 79.94 650 LYS A C 1
ATOM 5168 O O . LYS A 1 650 ? -44.187 3.641 -13.126 1.00 79.94 650 LYS A O 1
ATOM 5173 N N . THR A 1 651 ? -42.618 2.155 -13.667 1.00 75.62 651 THR A N 1
ATOM 5174 C CA . THR A 1 651 ? -42.465 2.610 -15.057 1.00 75.62 651 THR A CA 1
ATOM 5175 C C . THR A 1 651 ? -43.417 1.867 -15.995 1.00 75.62 651 THR A C 1
ATOM 5177 O O . THR A 1 651 ? -44.062 2.514 -16.817 1.00 75.62 651 THR A O 1
ATOM 5180 N N . LEU A 1 652 ? -43.649 0.569 -15.769 1.00 72.44 652 LEU A N 1
ATOM 5181 C CA . LEU A 1 652 ? -44.711 -0.197 -16.428 1.00 72.44 652 LEU A CA 1
ATOM 5182 C C . LEU A 1 652 ? -46.104 0.376 -16.122 1.00 72.44 652 LEU A C 1
ATOM 5184 O O . LEU A 1 652 ? -46.894 0.576 -17.039 1.00 72.44 652 LEU A O 1
ATOM 5188 N N . LEU A 1 653 ? -46.388 0.737 -14.863 1.00 75.62 653 LEU A N 1
ATOM 5189 C CA . LEU A 1 653 ? -47.648 1.395 -14.484 1.00 75.62 653 LEU A CA 1
ATOM 5190 C C . LEU A 1 653 ? -47.850 2.738 -15.206 1.00 75.62 653 LEU A C 1
ATOM 5192 O O . LEU A 1 653 ? -48.960 3.035 -15.648 1.00 75.62 653 LEU A O 1
ATOM 5196 N N . ARG A 1 654 ? -46.783 3.532 -15.384 1.00 75.19 654 ARG A N 1
ATOM 5197 C CA . ARG A 1 654 ? -46.835 4.785 -16.160 1.00 75.19 654 ARG A CA 1
ATOM 5198 C C . ARG A 1 654 ? -47.069 4.534 -17.651 1.00 75.19 654 ARG A C 1
ATOM 5200 O O . ARG A 1 654 ? -47.865 5.250 -18.249 1.00 75.19 654 ARG A O 1
ATOM 5207 N N . TYR A 1 655 ? -46.453 3.504 -18.234 1.00 68.38 655 TYR A N 1
ATOM 5208 C CA . TYR A 1 655 ? -46.713 3.105 -19.621 1.00 68.38 655 TYR A CA 1
ATOM 5209 C C . TYR A 1 655 ? -48.165 2.649 -19.826 1.00 68.38 655 TYR A C 1
ATOM 5211 O O . TYR A 1 655 ? -48.838 3.146 -20.724 1.00 68.38 655 TYR A O 1
ATOM 5219 N N . VAL A 1 656 ? -48.690 1.778 -18.957 1.00 72.12 656 VAL A N 1
ATOM 5220 C CA . VAL A 1 656 ? -50.094 1.326 -19.010 1.00 72.12 656 VAL A CA 1
ATOM 5221 C C . VAL A 1 656 ? -51.065 2.504 -18.869 1.00 72.12 656 VAL A C 1
ATOM 5223 O O . VAL A 1 656 ? -52.053 2.567 -19.600 1.00 72.12 656 VAL A O 1
ATOM 5226 N N . HIS A 1 657 ? -50.776 3.468 -17.989 1.00 72.31 657 HIS A N 1
ATOM 5227 C CA . HIS A 1 657 ? -51.584 4.682 -17.852 1.00 72.31 657 HIS A CA 1
ATOM 5228 C C . HIS A 1 657 ? -51.564 5.549 -19.124 1.00 72.31 657 HIS A C 1
ATOM 5230 O O . HIS A 1 657 ? -52.616 6.016 -19.553 1.00 72.31 657 HIS A O 1
ATOM 5236 N N . GLU A 1 658 ? -50.399 5.742 -19.749 1.00 70.88 658 GLU A N 1
ATOM 5237 C CA . GLU A 1 658 ? -50.243 6.544 -20.974 1.00 70.88 658 GLU A CA 1
ATOM 5238 C C . GLU A 1 658 ? -50.837 5.863 -22.224 1.00 70.88 658 GLU A C 1
ATOM 5240 O O . GLU A 1 658 ? -51.370 6.530 -23.109 1.00 70.88 658 GLU A O 1
ATOM 5245 N N . VAL A 1 659 ? -50.812 4.529 -22.310 1.00 67.31 659 VAL A N 1
ATOM 5246 C CA . VAL A 1 659 ? -51.531 3.818 -23.383 1.00 67.31 659 VAL A CA 1
ATOM 5247 C C . VAL A 1 659 ? -53.044 3.880 -23.147 1.00 67.31 659 VAL A C 1
ATOM 5249 O O . VAL A 1 659 ? -53.796 4.113 -24.093 1.00 67.31 659 VAL A O 1
ATOM 5252 N N . LYS A 1 660 ? -53.510 3.751 -21.895 1.00 66.88 660 LYS A N 1
ATOM 5253 C CA . LYS A 1 660 ? -54.939 3.855 -21.557 1.00 66.88 660 LYS A CA 1
ATOM 5254 C C . LYS A 1 660 ? -55.496 5.268 -21.775 1.00 66.88 660 LYS A C 1
ATOM 5256 O O . LYS A 1 660 ? -56.613 5.392 -22.269 1.00 66.88 660 LYS A O 1
ATOM 5261 N N . SER A 1 661 ? -54.736 6.323 -21.465 1.00 65.62 661 SER A N 1
ATOM 5262 C CA . SER A 1 661 ? -55.140 7.710 -21.744 1.00 65.62 661 SER A CA 1
ATOM 5263 C C . SER A 1 661 ? -55.258 7.968 -23.250 1.00 65.62 661 SER A C 1
ATOM 5265 O O . SER A 1 661 ? -56.269 8.505 -23.697 1.00 65.62 661 SER A O 1
ATOM 5267 N N . ARG A 1 662 ? -54.288 7.512 -24.055 1.00 63.19 662 ARG A N 1
ATOM 5268 C CA . ARG A 1 662 ? -54.337 7.624 -25.525 1.00 63.19 662 ARG A CA 1
ATOM 5269 C C . ARG A 1 662 ? -55.493 6.836 -26.138 1.00 63.19 662 ARG A C 1
ATOM 5271 O O . ARG A 1 662 ? -56.161 7.358 -27.024 1.00 63.19 662 ARG A O 1
ATOM 5278 N N . ALA A 1 663 ? -55.768 5.626 -25.648 1.00 60.06 663 ALA A N 1
ATOM 5279 C CA . ALA A 1 663 ? -56.915 4.836 -26.098 1.00 60.06 663 ALA A CA 1
ATOM 5280 C C . ALA A 1 663 ? -58.251 5.563 -25.845 1.00 60.06 663 ALA A C 1
ATOM 5282 O O . ALA A 1 663 ? -59.093 5.608 -26.738 1.00 60.06 663 ALA A O 1
ATOM 5283 N N . LEU A 1 664 ? -58.406 6.198 -24.674 1.00 59.06 664 LEU A N 1
ATOM 5284 C CA . LEU A 1 664 ? -59.589 6.998 -24.325 1.00 59.06 664 LEU A CA 1
ATOM 5285 C C . LEU A 1 664 ? -59.764 8.253 -25.200 1.00 59.06 664 LEU A C 1
ATOM 5287 O O . LEU A 1 664 ? -60.895 8.658 -25.465 1.00 59.06 664 LEU A O 1
ATOM 5291 N N . VAL A 1 665 ? -58.669 8.859 -25.673 1.00 57.78 665 VAL A N 1
ATOM 5292 C CA . VAL A 1 665 ? -58.726 9.975 -26.636 1.00 57.78 665 VAL A CA 1
ATOM 5293 C C . VAL A 1 665 ? -59.183 9.480 -28.011 1.00 57.78 665 VAL A C 1
ATOM 5295 O O . VAL A 1 665 ? -60.103 10.056 -28.584 1.00 57.78 665 VAL A O 1
ATOM 5298 N N . VAL A 1 666 ? -58.614 8.377 -28.511 1.00 55.41 666 VAL A N 1
ATOM 5299 C CA . VAL A 1 666 ? -58.986 7.796 -29.818 1.00 55.41 666 VAL A CA 1
ATOM 5300 C C . VAL A 1 666 ? -60.453 7.345 -29.855 1.00 55.41 666 VAL A C 1
ATOM 5302 O O . VAL A 1 666 ? -61.091 7.455 -30.896 1.00 55.41 666 VAL A O 1
ATOM 5305 N N . SER A 1 667 ? -61.032 6.903 -28.733 1.00 51.25 667 SER A N 1
ATOM 5306 C CA . SER A 1 667 ? -62.462 6.558 -28.664 1.00 51.25 667 SER A CA 1
ATOM 5307 C C . SER A 1 667 ? -63.427 7.754 -28.688 1.00 51.25 667 SER A C 1
ATOM 5309 O O . SER A 1 667 ? -64.622 7.537 -28.873 1.00 51.25 667 SER A O 1
ATOM 5311 N N . ASN A 1 668 ? -62.945 8.990 -28.503 1.00 46.94 668 ASN A N 1
ATOM 5312 C CA . ASN A 1 668 ? -63.784 10.196 -28.463 1.00 46.94 668 ASN A CA 1
ATOM 5313 C C . ASN A 1 668 ? -63.729 11.050 -29.743 1.00 46.94 668 ASN A C 1
ATOM 5315 O O . ASN A 1 668 ? -64.593 11.907 -29.912 1.00 46.94 668 ASN A O 1
ATOM 5319 N N . ASP A 1 669 ? -62.747 10.841 -30.625 1.00 44.84 669 ASP A N 1
ATOM 5320 C CA . ASP A 1 669 ? -62.503 11.693 -31.799 1.00 44.84 669 ASP A CA 1
ATOM 5321 C C . ASP A 1 669 ? -62.610 10.898 -33.113 1.00 44.84 669 ASP A C 1
ATOM 5323 O O . ASP A 1 669 ? -61.641 10.652 -33.830 1.00 44.84 669 ASP A O 1
ATOM 5327 N N . ALA A 1 670 ? -63.825 10.431 -33.411 1.00 46.94 670 ALA A N 1
ATOM 5328 C CA . ALA A 1 670 ? -64.136 9.601 -34.578 1.00 46.94 670 ALA A CA 1
ATOM 5329 C C . ALA A 1 670 ? -64.257 10.422 -35.888 1.00 46.94 670 ALA A C 1
ATOM 5331 O O . ALA A 1 670 ? -65.213 10.232 -36.644 1.00 46.94 670 ALA A O 1
ATOM 5332 N N . GLY A 1 671 ? -63.349 11.387 -36.113 1.00 45.53 671 GLY A N 1
ATOM 5333 C CA . GLY A 1 671 ? -63.666 12.586 -36.903 1.00 45.53 671 GLY A CA 1
ATOM 5334 C C . GLY A 1 671 ? -62.641 13.183 -37.880 1.00 45.53 671 GLY A C 1
ATOM 5335 O O . GLY A 1 671 ? -63.070 14.042 -38.647 1.00 45.53 671 GLY A O 1
ATOM 5336 N N . ASP A 1 672 ? -61.362 12.775 -37.942 1.00 39.66 672 ASP A N 1
ATOM 5337 C CA . ASP A 1 672 ? -60.493 13.164 -39.081 1.00 39.66 672 ASP A CA 1
ATOM 5338 C C . ASP A 1 672 ? -59.327 12.186 -39.356 1.00 39.66 672 ASP A C 1
ATOM 5340 O O . ASP A 1 672 ? -58.531 11.850 -38.480 1.00 39.66 672 ASP A O 1
ATOM 5344 N N . ASP A 1 673 ? -59.199 11.735 -40.607 1.00 49.31 673 ASP A N 1
ATOM 5345 C CA . ASP A 1 673 ? -58.371 10.585 -41.022 1.00 49.31 673 ASP A CA 1
ATOM 5346 C C . ASP A 1 673 ? -57.002 11.012 -41.600 1.00 49.31 673 ASP A C 1
ATOM 5348 O O . ASP A 1 673 ? -56.563 10.559 -42.662 1.00 49.31 673 ASP A O 1
ATOM 5352 N N . ARG A 1 674 ? -56.347 12.003 -40.968 1.00 46.28 674 ARG A N 1
ATOM 5353 C CA . ARG A 1 674 ? -55.180 12.701 -41.557 1.00 46.28 674 ARG A CA 1
ATOM 5354 C C . ARG A 1 674 ? -54.044 13.077 -40.597 1.00 46.28 674 ARG A C 1
ATOM 5356 O O . ARG A 1 674 ? -53.542 14.197 -40.649 1.00 46.28 674 ARG A O 1
ATOM 5363 N N . ASN A 1 675 ? -53.531 12.128 -39.803 1.00 38.59 675 ASN A N 1
ATOM 5364 C CA . ASN A 1 675 ? -52.128 12.194 -39.337 1.00 38.59 675 ASN A CA 1
ATOM 5365 C C . ASN A 1 675 ? -51.536 10.834 -38.899 1.00 38.59 675 ASN A C 1
ATOM 5367 O O . ASN A 1 675 ? -51.490 10.490 -37.718 1.00 38.59 675 ASN A O 1
ATOM 5371 N N . LEU A 1 676 ? -50.990 10.076 -39.859 1.00 44.56 676 LEU A N 1
ATOM 5372 C CA . LEU A 1 676 ? -50.297 8.790 -39.646 1.00 44.56 676 LEU A CA 1
ATOM 5373 C C . LEU A 1 676 ? -48.879 8.940 -39.037 1.00 44.56 676 LEU A C 1
ATOM 5375 O O . LEU A 1 676 ? -47.912 8.340 -39.499 1.00 44.56 676 LEU A O 1
ATOM 5379 N N . THR A 1 677 ? -48.739 9.763 -37.994 1.00 45.75 677 THR A N 1
ATOM 5380 C CA . THR A 1 677 ? -47.453 10.079 -37.334 1.00 45.75 677 THR A CA 1
ATOM 5381 C C . THR A 1 677 ? -47.475 9.943 -35.805 1.00 45.75 677 THR A C 1
ATOM 5383 O O . THR A 1 677 ? -46.417 9.972 -35.178 1.00 45.75 677 THR A O 1
ATOM 5386 N N . SER A 1 678 ? -48.635 9.697 -35.181 1.00 47.12 678 SER A N 1
ATOM 5387 C CA . SER A 1 678 ? -48.795 9.603 -33.711 1.00 47.12 678 SER A CA 1
ATOM 5388 C C . SER A 1 678 ? -48.286 8.283 -33.078 1.00 47.12 678 SER A C 1
ATOM 5390 O O . SER A 1 678 ? -48.711 7.878 -31.998 1.00 47.12 678 SER A O 1
ATOM 5392 N N . GLY A 1 679 ? -47.367 7.579 -33.750 1.00 49.28 679 GLY A N 1
ATOM 5393 C CA . GLY A 1 679 ? -46.913 6.229 -33.383 1.00 49.28 679 GLY A CA 1
ATOM 5394 C C . GLY A 1 679 ? -45.765 6.147 -32.366 1.00 49.28 679 GLY A C 1
ATOM 5395 O O . GLY A 1 679 ? -45.381 5.044 -31.990 1.00 49.28 679 GLY A O 1
ATOM 5396 N N . VAL A 1 680 ? -45.188 7.273 -31.925 1.00 49.03 680 VAL A N 1
ATOM 5397 C CA . VAL A 1 680 ? -43.963 7.277 -31.098 1.00 49.03 680 VAL A CA 1
ATOM 5398 C C . VAL A 1 680 ? -44.253 7.661 -29.643 1.00 49.03 680 VAL A C 1
ATOM 5400 O O . VAL A 1 680 ? -44.347 8.838 -29.288 1.00 49.03 680 VAL A O 1
ATOM 5403 N N . LEU A 1 681 ? -44.322 6.653 -28.772 1.00 52.34 681 LEU A N 1
ATOM 5404 C CA . LEU A 1 681 ? -44.256 6.815 -27.317 1.00 52.34 681 LEU A CA 1
ATOM 5405 C C . LEU A 1 681 ? -42.804 7.083 -26.886 1.00 52.34 681 LEU A C 1
ATOM 5407 O O . LEU A 1 681 ? -42.023 6.157 -26.680 1.00 52.34 681 LEU A O 1
ATOM 5411 N N . LYS A 1 682 ? -42.433 8.360 -26.723 1.00 49.06 682 LYS A N 1
ATOM 5412 C CA . LYS A 1 682 ? -41.155 8.739 -26.096 1.00 49.06 682 LYS A CA 1
ATOM 5413 C C . LYS A 1 682 ? -41.224 8.560 -24.578 1.00 49.06 682 LYS A C 1
ATOM 5415 O O . LYS A 1 682 ? -41.509 9.508 -23.850 1.00 49.06 682 LYS A O 1
ATOM 5420 N N . LEU A 1 683 ? -40.945 7.348 -24.107 1.00 52.66 683 LEU A N 1
ATOM 5421 C CA . LEU A 1 683 ? -40.637 7.108 -22.697 1.00 52.66 683 LEU A CA 1
ATOM 5422 C C . LEU A 1 683 ? -39.242 7.679 -22.365 1.00 52.66 683 LEU A C 1
ATOM 5424 O O . LEU A 1 683 ? -38.317 7.478 -23.155 1.00 52.66 683 LEU A O 1
ATOM 5428 N N . PRO A 1 684 ? -39.053 8.369 -21.224 1.00 50.00 684 PRO A N 1
ATOM 5429 C CA . PRO A 1 684 ? -37.716 8.677 -20.719 1.00 50.00 684 PRO A CA 1
ATOM 5430 C C . PRO A 1 684 ? -37.020 7.373 -20.308 1.00 50.00 684 PRO A C 1
ATOM 5432 O O . PRO A 1 684 ? -37.689 6.504 -19.754 1.00 50.00 684 PRO A O 1
ATOM 5435 N N . GLU A 1 685 ? -35.716 7.263 -20.595 1.00 52.47 685 GLU A N 1
ATOM 5436 C CA . GLU A 1 685 ? -34.866 6.051 -20.552 1.00 52.47 685 GLU A CA 1
ATOM 5437 C C . GLU A 1 685 ? -35.339 4.950 -19.586 1.00 52.47 685 GLU A C 1
ATOM 5439 O O . GLU A 1 685 ? -34.906 4.820 -18.440 1.00 52.47 685 GLU A O 1
ATOM 5444 N N . SER A 1 686 ? -36.268 4.141 -20.090 1.00 54.22 686 SER A N 1
ATOM 5445 C CA . SER A 1 686 ? -36.911 3.057 -19.365 1.00 54.22 686 SER A CA 1
ATOM 5446 C C . SER A 1 686 ? -36.124 1.787 -19.641 1.00 54.22 686 SER A C 1
ATOM 5448 O O . SER A 1 686 ? -36.171 1.282 -20.759 1.00 54.22 686 SER A O 1
ATOM 5450 N N . GLY A 1 687 ? -35.417 1.269 -18.632 1.00 56.16 687 GLY A N 1
ATOM 5451 C CA . GLY A 1 687 ? -34.666 0.006 -18.687 1.00 56.16 687 GLY A CA 1
ATOM 5452 C C . GLY A 1 687 ? -35.567 -1.234 -18.737 1.00 56.16 687 GLY A C 1
ATOM 5453 O O . GLY A 1 687 ? -35.470 -2.102 -17.872 1.00 56.16 687 GLY A O 1
ATOM 5454 N N . VAL A 1 688 ? -36.469 -1.258 -19.717 1.00 58.00 688 VAL A N 1
ATOM 5455 C CA . VAL A 1 688 ? -37.469 -2.285 -20.018 1.00 58.00 688 VAL A CA 1
ATOM 5456 C C . VAL A 1 688 ? -37.156 -2.795 -21.423 1.00 58.00 688 VAL A C 1
ATOM 5458 O O . VAL A 1 688 ? -36.993 -1.998 -22.347 1.00 58.00 688 VAL A O 1
ATOM 5461 N N . GLY A 1 689 ? -37.000 -4.107 -21.566 1.00 57.06 689 GLY A N 1
ATOM 5462 C CA . GLY A 1 689 ? -36.575 -4.758 -22.801 1.00 57.06 689 GLY A CA 1
ATOM 5463 C C . GLY A 1 689 ? -37.668 -4.814 -23.868 1.00 57.06 689 GLY A C 1
ATOM 5464 O O . GLY A 1 689 ? -38.860 -4.739 -23.574 1.00 57.06 689 GLY A O 1
ATOM 5465 N N . ASP A 1 690 ? -37.254 -5.008 -25.120 1.00 50.50 690 ASP A N 1
ATOM 5466 C CA . ASP A 1 690 ? -38.163 -5.072 -26.274 1.00 50.50 690 ASP A CA 1
ATOM 5467 C C . ASP A 1 690 ? -39.205 -6.204 -26.120 1.00 50.50 690 ASP A C 1
ATOM 5469 O O . ASP A 1 690 ? -40.382 -6.031 -26.431 1.00 50.50 690 ASP A O 1
ATOM 5473 N N . GLU A 1 691 ? -38.804 -7.336 -25.528 1.00 55.88 691 GLU A N 1
ATOM 5474 C CA . GLU A 1 691 ? -39.682 -8.467 -25.185 1.00 55.88 691 GLU A CA 1
ATOM 5475 C C . GLU A 1 691 ? -40.768 -8.090 -24.159 1.00 55.88 691 GLU A C 1
ATOM 5477 O O . GLU A 1 691 ? -41.931 -8.470 -24.311 1.00 55.88 691 GLU A O 1
ATOM 5482 N N . GLU A 1 692 ? -40.416 -7.299 -23.140 1.00 60.66 692 GLU A N 1
ATOM 5483 C CA . GLU A 1 692 ? -41.350 -6.827 -22.109 1.00 60.66 692 GLU A CA 1
ATOM 5484 C C . GLU A 1 692 ? -42.366 -5.841 -22.715 1.00 60.66 692 GLU A C 1
ATOM 5486 O O . GLU A 1 692 ? -43.567 -5.938 -22.451 1.00 60.66 692 GLU A O 1
ATOM 5491 N N . VAL A 1 693 ? -41.912 -4.944 -23.602 1.00 62.59 693 VAL A N 1
ATOM 5492 C CA . VAL A 1 693 ? -42.788 -4.038 -24.367 1.00 62.59 693 VAL A CA 1
ATOM 5493 C C . VAL A 1 693 ? -43.750 -4.828 -25.262 1.00 62.59 693 VAL A C 1
ATOM 5495 O O . VAL A 1 693 ? -44.949 -4.537 -25.277 1.00 62.59 693 VAL A O 1
ATOM 5498 N N . HIS A 1 694 ? -43.270 -5.863 -25.959 1.00 58.56 694 HIS A N 1
ATOM 5499 C CA . HIS A 1 694 ? -44.107 -6.721 -26.803 1.00 58.56 694 HIS A CA 1
ATOM 5500 C C . HIS A 1 694 ? -45.148 -7.513 -25.993 1.00 58.56 694 HIS A C 1
ATOM 5502 O O . HIS A 1 694 ? -46.310 -7.587 -26.404 1.00 58.56 694 HIS A O 1
ATOM 5508 N N . ALA A 1 695 ? -44.784 -8.044 -24.822 1.00 59.78 695 ALA A N 1
ATOM 5509 C CA . ALA A 1 695 ? -45.718 -8.737 -23.932 1.00 59.78 695 ALA A CA 1
ATOM 5510 C C . ALA A 1 695 ? -46.850 -7.813 -23.440 1.00 59.78 695 ALA A C 1
ATOM 5512 O O . ALA A 1 695 ? -48.020 -8.204 -23.423 1.00 59.78 695 ALA A O 1
ATOM 5513 N N . ILE A 1 696 ? -46.532 -6.560 -23.099 1.00 59.16 696 ILE A N 1
ATOM 5514 C CA . ILE A 1 696 ? -47.532 -5.579 -22.652 1.00 59.16 696 ILE A CA 1
ATOM 5515 C C . ILE A 1 696 ? -48.402 -5.104 -23.825 1.00 59.16 696 ILE A C 1
ATOM 5517 O O . ILE A 1 696 ? -49.615 -4.966 -23.669 1.00 59.16 696 ILE A O 1
ATOM 5521 N N . ALA A 1 697 ? -47.827 -4.921 -25.017 1.00 59.72 697 ALA A N 1
ATOM 5522 C CA . ALA A 1 697 ? -48.590 -4.614 -26.227 1.00 59.72 697 ALA A CA 1
ATOM 5523 C C . ALA A 1 697 ? -49.580 -5.739 -26.595 1.00 59.72 697 ALA A C 1
ATOM 5525 O O . ALA A 1 697 ? -50.683 -5.451 -27.063 1.00 59.72 697 ALA A O 1
ATOM 5526 N N . ALA A 1 698 ? -49.231 -7.006 -26.345 1.00 56.03 698 ALA A N 1
ATOM 5527 C CA . ALA A 1 698 ? -50.144 -8.138 -26.502 1.00 56.03 698 ALA A CA 1
ATOM 5528 C C . ALA A 1 698 ? -51.270 -8.132 -25.449 1.00 56.03 698 ALA A C 1
ATOM 5530 O O . ALA A 1 698 ? -52.442 -8.262 -25.805 1.00 56.03 698 ALA A O 1
ATOM 5531 N N . LEU A 1 699 ? -50.947 -7.906 -24.169 1.00 56.09 699 LEU A N 1
ATOM 5532 C CA . LEU A 1 699 ? -51.946 -7.800 -23.095 1.00 56.09 699 LEU A CA 1
ATOM 5533 C C . LEU A 1 699 ? -52.947 -6.660 -23.339 1.00 56.09 699 LEU A C 1
ATOM 5535 O O . LEU A 1 699 ? -54.152 -6.867 -23.217 1.00 56.09 699 LEU A O 1
ATOM 5539 N N . LEU A 1 700 ? -52.472 -5.478 -23.740 1.00 57.09 700 LEU A N 1
ATOM 5540 C CA . LEU A 1 700 ? -53.330 -4.314 -23.990 1.00 57.09 700 LEU A CA 1
ATOM 5541 C C . LEU A 1 700 ? -54.202 -4.465 -25.249 1.00 57.09 700 LEU A C 1
ATOM 5543 O O . LEU A 1 700 ? -55.293 -3.903 -25.286 1.00 57.09 700 LEU A O 1
ATOM 5547 N N . ARG A 1 701 ? -53.786 -5.265 -26.244 1.00 56.34 701 ARG A N 1
ATOM 5548 C CA . ARG A 1 701 ? -54.645 -5.644 -27.386 1.00 56.34 701 ARG A CA 1
ATOM 5549 C C . ARG A 1 701 ? -55.768 -6.609 -26.998 1.00 56.34 701 ARG A C 1
ATOM 5551 O O . ARG A 1 701 ? -56.836 -6.547 -27.596 1.00 56.34 701 ARG A O 1
ATOM 5558 N N . ASN A 1 702 ? -55.544 -7.463 -25.999 1.00 48.91 702 ASN A N 1
ATOM 5559 C CA . ASN A 1 702 ? -56.532 -8.438 -25.526 1.00 48.91 702 ASN A CA 1
ATOM 5560 C C . ASN A 1 702 ? -57.482 -7.870 -24.449 1.00 48.91 702 ASN A C 1
ATOM 5562 O O . ASN A 1 702 ? -58.521 -8.464 -24.170 1.00 48.91 702 ASN A O 1
ATOM 5566 N N . ALA A 1 703 ? -57.159 -6.716 -23.857 1.00 42.81 703 ALA A N 1
ATOM 5567 C CA . ALA A 1 703 ? -57.904 -6.104 -22.752 1.00 42.81 703 ALA A CA 1
ATOM 5568 C C . ALA A 1 703 ? -59.274 -5.491 -23.132 1.00 42.81 703 ALA A C 1
ATOM 5570 O O . ALA A 1 703 ? -59.923 -4.883 -22.285 1.00 42.81 703 ALA A O 1
ATOM 5571 N N . THR A 1 704 ? -59.729 -5.639 -24.380 1.00 47.19 704 THR A N 1
ATOM 5572 C CA . THR A 1 704 ? -61.055 -5.187 -24.842 1.00 47.19 704 THR A CA 1
ATOM 5573 C C . THR A 1 704 ? -62.204 -6.125 -24.457 1.00 47.19 704 THR A C 1
ATOM 5575 O O . THR A 1 704 ? -63.352 -5.709 -24.554 1.00 47.19 704 THR A O 1
ATOM 5578 N N . ASN A 1 705 ? -61.922 -7.355 -24.006 1.00 43.69 705 ASN A N 1
ATOM 5579 C CA . ASN A 1 705 ? -62.928 -8.357 -23.622 1.00 43.69 705 ASN A CA 1
ATOM 5580 C C . ASN A 1 705 ? -62.596 -9.024 -22.271 1.00 43.69 705 ASN A C 1
ATOM 5582 O O . ASN A 1 705 ? -62.313 -10.220 -22.214 1.00 43.69 705 ASN A O 1
ATOM 5586 N N . LEU A 1 706 ? -62.618 -8.253 -21.180 1.00 37.75 706 LEU A N 1
ATOM 5587 C CA . LEU A 1 706 ? -62.530 -8.777 -19.809 1.00 37.75 706 LEU A CA 1
ATOM 5588 C C . LEU A 1 706 ? -63.552 -8.090 -18.891 1.00 37.75 706 LEU A C 1
ATOM 5590 O O . LEU A 1 706 ? -63.221 -7.162 -18.152 1.00 37.75 706 LEU A O 1
ATOM 5594 N N . ASP A 1 707 ? -64.790 -8.589 -18.919 1.00 39.00 707 ASP A N 1
ATOM 5595 C CA . ASP A 1 707 ? -65.739 -8.368 -17.826 1.00 39.00 707 ASP A CA 1
ATOM 5596 C C . ASP A 1 707 ? -65.196 -9.013 -16.543 1.00 39.00 707 ASP A C 1
ATOM 5598 O O . ASP A 1 707 ? -64.867 -10.201 -16.509 1.00 39.00 707 ASP A O 1
ATOM 5602 N N . LEU A 1 708 ? -65.106 -8.222 -15.475 1.00 36.75 708 LEU A N 1
ATOM 5603 C CA . LEU A 1 708 ? -64.707 -8.681 -14.147 1.00 36.75 708 LEU A CA 1
ATOM 5604 C C . LEU A 1 708 ? -65.939 -9.195 -13.382 1.00 36.75 708 LEU A C 1
ATOM 5606 O O . LEU A 1 708 ? -66.790 -8.382 -13.013 1.00 36.75 708 LEU A O 1
ATOM 5610 N N . PRO A 1 709 ? -66.045 -10.503 -13.075 1.00 38.84 709 PRO A N 1
ATOM 5611 C CA . PRO A 1 709 ? -67.041 -10.976 -12.124 1.00 38.84 709 PRO A CA 1
ATOM 5612 C C . PRO A 1 709 ? -66.664 -10.514 -10.703 1.00 38.84 709 PRO A C 1
ATOM 5614 O O . PRO A 1 709 ? -65.480 -10.519 -10.348 1.00 38.84 709 PRO A O 1
ATOM 5617 N N . PRO A 1 710 ? -67.635 -10.140 -9.852 1.00 45.25 710 PRO A N 1
ATOM 5618 C CA . PRO A 1 710 ? -67.352 -9.715 -8.487 1.00 45.25 710 PRO A CA 1
ATOM 5619 C C . PRO A 1 710 ? -67.014 -10.921 -7.596 1.00 45.25 710 PRO A C 1
ATOM 5621 O O . PRO A 1 710 ? -67.906 -11.590 -7.077 1.00 45.25 710 PRO A O 1
ATOM 5624 N N . ALA A 1 711 ? -65.721 -11.177 -7.379 1.00 34.84 711 ALA A N 1
ATOM 5625 C CA . ALA A 1 711 ? -65.262 -12.005 -6.263 1.00 34.84 711 ALA A CA 1
ATOM 5626 C C . ALA A 1 711 ? -65.456 -11.196 -4.961 1.00 34.84 711 ALA A C 1
ATOM 5628 O O . ALA A 1 711 ? -64.827 -10.159 -4.776 1.00 34.84 711 ALA A O 1
ATOM 5629 N N . ALA A 1 712 ? -66.469 -11.484 -4.143 1.00 38.31 712 ALA A N 1
ATOM 5630 C CA . ALA A 1 712 ? -66.590 -12.658 -3.271 1.00 38.31 712 ALA A CA 1
ATOM 5631 C C . ALA A 1 712 ? -65.598 -12.593 -2.096 1.00 38.31 712 ALA A C 1
ATOM 5633 O O . ALA A 1 712 ? -64.431 -12.955 -2.213 1.00 38.31 712 ALA A O 1
ATOM 5634 N N . SER A 1 713 ? -66.101 -12.130 -0.951 1.00 49.50 713 SER A N 1
ATOM 5635 C CA . SER A 1 713 ? -65.413 -12.145 0.340 1.00 49.50 713 SER A CA 1
ATOM 5636 C C . SER A 1 713 ? -65.211 -13.579 0.842 1.00 49.50 713 SER A C 1
ATOM 5638 O O . SER A 1 713 ? -66.195 -14.288 1.066 1.00 49.50 713 SER A O 1
ATOM 5640 N N . GLY A 1 714 ? -63.956 -13.982 1.051 1.00 37.22 714 GLY A N 1
ATOM 5641 C CA . GLY A 1 714 ? -63.581 -15.177 1.818 1.00 37.22 714 GLY A CA 1
ATOM 5642 C C . GLY A 1 714 ? -63.233 -14.817 3.275 1.00 37.22 714 GLY A C 1
ATOM 5643 O O . GLY A 1 714 ? -62.818 -13.680 3.507 1.00 37.22 714 GLY A O 1
ATOM 5644 N N . PRO A 1 715 ? -63.440 -15.726 4.246 1.00 50.44 715 PRO A N 1
ATOM 5645 C CA . PRO A 1 715 ? -63.298 -15.437 5.675 1.00 50.44 715 PRO A CA 1
ATOM 5646 C C . PRO A 1 715 ? -61.857 -15.561 6.201 1.00 50.44 715 PRO A C 1
ATOM 5648 O O . PRO A 1 715 ? -60.949 -15.991 5.492 1.00 50.44 715 PRO A O 1
ATOM 5651 N N . GLU A 1 716 ? -61.693 -15.185 7.469 1.00 40.97 716 GLU A N 1
ATOM 5652 C CA . GLU A 1 716 ? -60.481 -15.331 8.283 1.00 40.97 716 GLU A CA 1
ATOM 5653 C C . GLU A 1 716 ? -60.225 -16.795 8.695 1.00 40.97 716 GLU A C 1
ATOM 5655 O O . GLU A 1 716 ? -61.165 -17.488 9.088 1.00 40.97 716 GLU A O 1
ATOM 5660 N N . GLU A 1 717 ? -58.953 -17.213 8.683 1.00 40.56 717 GLU A N 1
ATOM 5661 C CA . GLU A 1 717 ? -58.324 -18.151 9.638 1.00 40.56 717 GLU A CA 1
ATOM 5662 C C . GLU A 1 717 ? -56.798 -17.915 9.663 1.00 40.56 717 GLU A C 1
ATOM 5664 O O . GLU A 1 717 ? -56.228 -17.646 8.577 1.00 40.56 717 GLU A O 1
#

Sequence (717 aa):
MVASMAQKGTKETRAAEALAMKDEQMKILGSQNAQLLTSLNAMDDEIGTLKMHKLRLEEENRSLRDQNFELQSKARAAETTLIKAQTGIEERETQVRVLTDHNTELLRLLEHEEAQSSSLAARTTTLKGDLEALETRYASLLASAKTHEEIATRATREGQLRAEEVRLLRNESDQLRACNTELKMKTQVELEALQEQLRVRKEKQYQLLEKLQQLEETKRQSDDLLASVEDKVRKLHARNQELETQVQLEAKAKRAQIDANKNFFIENGNLQRDKQELQTRFDKAEQERSRMEAENRDSADQLREMAEKVFQLLERLKLAELGKTKAIDGLKQKELEMLALKKKNARLLKEGTQEGKARVKSELDKKVLLEQLQALKKHNAQLSLRCSDEVKAKLKEADERKQLEEKIKTMSSRVAFLLNKMQADEEAKIVSKEETKKLQAQLTTLQEKSAELAQKLHATAESNRVVTEALRCKQDELDAQAIKFEATQKKLAEVSVAMEQSGIPMSMGGDMDNQQEALQRGNQEPTHPDDAAAAANGRFFVECRASHGGLLLIKARRTNFTPKSQQQAVDFLERVGINVFLKRAQKSLNTKQLLVERISALLTTILAGEDTVANAKEQVVTKEDQIAHLSRKARWMQERLTTEEDAKRKTLLRYVHEVKSRALVVSNDAGDDRNLTSGVLKLPESGVGDEEVHAIAALLRNATNLDLPPAASGPEE

Organism: NCBI:txid325452

Secondary structure (DSSP, 8-state):
---------SSHHHHHHHHHHHHHHHHHHHHHHHHHHHHHHHHHHHHHHHHHHHHHHHHHHHHHHHHHHHHHHHHHHHHHHHHHHHHHHHHHHHHHHHHHHHHHHHHHHHHHHHHHHHHHHHHHHHHHHHHHHHHHHHHHHHHHHHHHHHHHHHHHHHHHHHHHHHHHHHHHHHHHHHHHHHHHHHHHHHHHHHHHHHHHHHHHHHHHHHHHHHHHHHHHHHHHHHHHHHHHHHHHHHHHHHHHHHHHHHHHHHHHHHHHHHHHHHHHHHHHHHHHHHHHHHHHHHHHHTTS-----------STTSGGGGGGTSTTTTSSSSHHHHHHHHHHHHHHHHHHHHHHHHHHHHHHHHHHHHHHHHHHHHHHHHHHHHHHHHHHHHHHHHHHHHHHHHHHHHHHHHHHHHHHHHHHHHHHHHHHHHHHHHHHHHHHHHHHHHHHHHHHHHHHHHHHHHHHHHHHHHHHHHHHHHHHHHHHHHHHHHHHHHHHHHHHHHHHHHHTT--------------------------HHHHHHHHH-SEEEEE-GGGTT-EEEEE--SSS-HHHHHHHHHHHHHTTHHHHHHHHTTSTTHHHHHHHHHHHHHHHHHHHHHHHHHHHHHHHHHHHHHHHHHHHHHHHHHHHHHHHHHHHHHHHHHHHHHHHHHHHHTT-TT----TTTT----SS----HHHHHHHHHHHHHTTS------------

pLDDT: mean 79.91, std 18.47, range [30.34, 97.75]

Foldseek 3Di:
DDDDDDDDDDPVVVVVVVVVVVVVVVVVVVVVVVVVVVVVVVVVVVVVVVVVVVVVVVVVVVVVVVVVVVVVVVVVVVVVVVVVVVVVVVVVVVVVVVVVVVVVVVVVVVVVVVVVVVVVVVVVVVVVVVVVVVVVVVVVVVVVVVVVVVVVVVVVVVVVVVVVVVVVVVVVVVVVVVVVVVVVVVVVVVVVVVVVVVVVVVVVVVVVVVVVVVVVVVVVVVVVVVVVVVVVVVVVVVVVVVVVVVVVVVVVVVVVVVVVVVVVVVVVVVVVVVVVVVVVVVVVVVVVVPPDDDDDDDDDDDPPPPPPVPPPPPPVPPPPPPPPVVVVVVVVVVVVVVVVVVVVVVVVVVVVVVVVVVVVVVVVVVVVVVVVVVVVVVVVVVVVVVVVVVVVVVVVVVVVVVVVVVVVVVVVVVVVVVVVVVVVVVVVVVVVVVVVVVVVVVVVVVVVVVVVVVVVVVVVVVVVVVVVVVVVVVVVVVVVVVVVVVVVVVVVVVVVVVCVVVPDDDDDDDDDDDDDDDDDDDDDDDDDPVVVVCVVPDQKDWDADVVVVRFIAIAGDPPPDDPVVNVVRVVVCVVLVVRVQSVVLVPDPNNPVSVVVSVVVVVVVVVVVVVVVVVVVVVVVVVVVVVVVVVVVVVVVVVVVVVLVVLLVVQVVVVVVVVVVVVVVVVPPPDDDDDPDPPDDDDDPRPADPVRVVVVVVVVVVVPDDDDDDDDDDDDD